Protein AF-0000000081189706 (afdb_homodimer)

InterPro domains:
  IPR049065 Nakanori-like [PF21230] (7-204)
  IPR053085 Jasmonate-induced protein [PTHR36482] (18-207)

Secondary structure (DSSP, 8-state):
-----EES----HHHHTTSHHHHHHHHHHHHHHHHHTTTGGGHHHHHHHHHHHHHHHH-SSSEEEEEEEEESSS-EEEEEEEEEESEEES---SEE-TT-EEEEEEEPPTTSS--EEEEEEEEEE-TTS-EEEEEEEEEE-S-TTT---EEEEEEEETTGGGG--HHHHHHHHHTS-SEEEEEETTEEEEEEE-SSSSPEEEEEEEE-SS--/-----EES----HHHHTTSHHHHHHHHHHHHHHHHHTTTGGGHHHHHHHHHHHHHHHH-SSSEEEEEEEEESSS-EEEEEEEEEESEEES---SEE-TT-EEEEEEEPPTTSS--EEEEEEEEEE-TTS-EEEEEEEEEE-S-TTT---EEEEEEEETTGGGG--HHHHHHHHHTS-SEEEEEETTEEEEEEE-SSSSPEEEEEEEE-SS--

Structure (mmCIF, N/CA/C/O backbone):
data_AF-0000000081189706-model_v1
#
loop_
_entity.id
_entity.type
_entity.pdbx_description
1 polymer '23 kDa jasmonate-induced protein-like'
#
loop_
_atom_site.group_PDB
_atom_site.id
_atom_site.type_symbol
_atom_site.label_atom_id
_atom_site.label_alt_id
_atom_site.label_comp_id
_atom_site.label_asym_id
_atom_site.label_entity_id
_atom_site.label_seq_id
_atom_site.pdbx_PDB_ins_code
_atom_site.Cartn_x
_atom_site.Cartn_y
_atom_site.Cartn_z
_atom_site.occupancy
_atom_site.B_iso_or_equiv
_atom_site.auth_seq_id
_atom_site.auth_comp_id
_atom_site.auth_asym_id
_atom_site.auth_atom_id
_atom_site.pdbx_PDB_model_num
ATOM 1 N N . MET A 1 1 ? 0.737 36.344 -8.539 1 33.84 1 MET A N 1
ATOM 2 C CA . MET A 1 1 ? 1.285 35 -8.586 1 33.84 1 MET A CA 1
ATOM 3 C C . MET A 1 1 ? 0.669 34.125 -7.496 1 33.84 1 MET A C 1
ATOM 5 O O . MET A 1 1 ? 0.444 34.562 -6.375 1 33.84 1 MET A O 1
ATOM 9 N N . ALA A 1 2 ? -0.187 33.312 -7.672 1 44.25 2 ALA A N 1
ATOM 10 C CA . ALA A 1 2 ? -0.982 32.562 -6.695 1 44.25 2 ALA A CA 1
ATOM 11 C C . ALA A 1 2 ? -0.116 32.094 -5.535 1 44.25 2 ALA A C 1
ATOM 13 O O . ALA A 1 2 ? 0.904 31.422 -5.75 1 44.25 2 ALA A O 1
ATOM 14 N N . ASP A 1 3 ? 0.206 33 -4.43 1 55.34 3 ASP A N 1
ATOM 15 C CA . ASP A 1 3 ? 1.152 32.938 -3.32 1 55.34 3 ASP A CA 1
ATOM 16 C C . ASP A 1 3 ? 1.233 31.516 -2.74 1 55.34 3 ASP A C 1
ATOM 18 O O . ASP A 1 3 ? 0.209 30.922 -2.412 1 55.34 3 ASP A O 1
ATOM 22 N N . GLN A 1 4 ? 2.244 30.797 -3.16 1 87 4 GLN A N 1
ATOM 23 C CA . GLN A 1 4 ? 2.457 29.422 -2.754 1 87 4 GLN A CA 1
ATOM 24 C C . GLN A 1 4 ? 2.539 29.297 -1.235 1 87 4 GLN A C 1
ATOM 26 O O . GLN A 1 4 ? 3.436 29.875 -0.609 1 87 4 GLN A O 1
ATOM 31 N N . SER A 1 5 ? 1.535 29.016 -0.562 1 97.25 5 SER A N 1
ATOM 32 C CA . SER A 1 5 ? 1.445 28.953 0.894 1 97.25 5 SER A CA 1
ATOM 33 C C . SER A 1 5 ? 1.723 27.547 1.403 1 97.25 5 SER A C 1
ATOM 35 O O . SER A 1 5 ? 1.558 27.266 2.592 1 97.25 5 SER A O 1
ATOM 37 N N . VAL A 1 6 ? 2.172 26.703 0.343 1 98.56 6 VAL A N 1
ATOM 38 C CA . VAL A 1 6 ? 2.502 25.328 0.731 1 98.56 6 VAL A CA 1
ATOM 39 C C . VAL A 1 6 ? 3.918 25 0.273 1 98.56 6 VAL A C 1
ATOM 41 O O . VAL A 1 6 ? 4.375 25.484 -0.767 1 98.56 6 VAL A O 1
ATOM 44 N N . PHE A 1 7 ? 4.59 24.188 1.08 1 98.44 7 PHE A N 1
ATOM 45 C CA . PHE A 1 7 ? 6.008 23.938 0.855 1 98.44 7 PHE A CA 1
ATOM 46 C C . PHE A 1 7 ? 6.324 22.453 0.993 1 98.44 7 PHE A C 1
ATOM 48 O O . PHE A 1 7 ? 5.848 21.797 1.921 1 98.44 7 PHE A O 1
ATOM 55 N N . GLY A 1 8 ? 7.152 21.984 0.075 1 97.62 8 GLY A N 1
ATOM 56 C CA . GLY A 1 8 ? 7.523 20.578 0.011 1 97.62 8 GLY A CA 1
ATOM 57 C C . GLY A 1 8 ? 6.742 19.812 -1.037 1 97.62 8 GLY A C 1
ATOM 58 O O . GLY A 1 8 ? 5.617 20.172 -1.379 1 97.62 8 GLY A O 1
ATOM 59 N N . GLU A 1 9 ? 7.395 18.766 -1.562 1 96.94 9 GLU A N 1
ATOM 60 C CA . GLU A 1 9 ? 6.684 17.875 -2.479 1 96.94 9 GLU A CA 1
ATOM 61 C C . GLU A 1 9 ? 5.766 16.922 -1.72 1 96.94 9 GLU A C 1
ATOM 63 O O . GLU A 1 9 ? 6.133 16.406 -0.665 1 96.94 9 GLU A O 1
ATOM 68 N N . PRO A 1 10 ? 4.57 16.734 -2.289 1 98 10 PRO A N 1
ATOM 69 C CA . PRO A 1 10 ? 3.67 15.781 -1.642 1 98 10 PRO A CA 1
ATOM 70 C C . PRO A 1 10 ? 4.27 14.383 -1.531 1 98 10 PRO A C 1
ATOM 72 O O . PRO A 1 10 ? 4.961 13.93 -2.447 1 98 10 PRO A O 1
ATOM 75 N N . ILE A 1 11 ? 4.078 13.758 -0.417 1 97.94 11 ILE A N 1
ATOM 76 C CA . ILE A 1 11 ? 4.445 12.359 -0.246 1 97.94 11 ILE A CA 1
ATOM 77 C C . ILE A 1 11 ? 3.244 11.469 -0.567 1 97.94 11 ILE A C 1
ATOM 79 O O . ILE A 1 11 ? 2.373 11.258 0.281 1 97.94 11 ILE A O 1
ATOM 83 N N . THR A 1 12 ? 3.275 11 -1.772 1 97 12 THR A N 1
ATOM 84 C CA . THR A 1 12 ? 2.18 10.211 -2.334 1 97 12 THR A CA 1
ATOM 85 C C . THR A 1 12 ? 2.506 8.727 -2.299 1 97 12 THR A C 1
ATOM 87 O O . THR A 1 12 ? 3.596 8.336 -1.876 1 97 12 THR A O 1
ATOM 90 N N . GLN A 1 13 ? 1.548 7.934 -2.781 1 93.81 13 GLN A N 1
ATOM 91 C CA . GLN A 1 13 ? 1.774 6.496 -2.891 1 93.81 13 GLN A CA 1
ATOM 92 C C . GLN A 1 13 ? 2.912 6.188 -3.861 1 93.81 13 GLN A C 1
ATOM 94 O O . GLN A 1 13 ? 3.697 5.266 -3.633 1 93.81 13 GLN A O 1
ATOM 99 N N . GLU A 1 14 ? 2.967 6.887 -4.918 1 95.19 14 GLU A N 1
ATOM 100 C CA . GLU A 1 14 ? 4.031 6.695 -5.898 1 95.19 14 GLU A CA 1
ATOM 101 C C . GLU A 1 14 ? 5.406 6.875 -5.258 1 95.19 14 GLU A C 1
ATOM 103 O O . GLU A 1 14 ? 6.348 6.152 -5.586 1 95.19 14 GLU A O 1
ATOM 108 N N . VAL A 1 15 ? 5.488 7.848 -4.344 1 96.19 15 VAL A N 1
ATOM 109 C CA . VAL A 1 15 ? 6.742 8.086 -3.633 1 96.19 15 VAL A CA 1
ATOM 110 C C . VAL A 1 15 ? 7.066 6.887 -2.746 1 96.19 15 VAL A C 1
ATOM 112 O O . VAL A 1 15 ? 8.203 6.406 -2.734 1 96.19 15 VAL A O 1
ATOM 115 N N . LEU A 1 16 ? 6.066 6.359 -2.057 1 96.38 16 LEU A N 1
ATOM 116 C CA . LEU A 1 16 ? 6.285 5.219 -1.171 1 96.38 16 LEU A CA 1
ATOM 117 C C . LEU A 1 16 ? 6.738 3.998 -1.962 1 96.38 16 LEU A C 1
ATOM 119 O O . LEU A 1 16 ? 7.527 3.189 -1.467 1 96.38 16 LEU A O 1
ATOM 123 N N . MET A 1 17 ? 6.281 3.885 -3.195 1 94.5 17 MET A N 1
ATOM 124 C CA . MET A 1 17 ? 6.605 2.717 -4.008 1 94.5 17 MET A CA 1
ATOM 125 C C . MET A 1 17 ? 8.07 2.738 -4.434 1 94.5 17 MET A C 1
ATOM 127 O O . MET A 1 17 ? 8.594 1.736 -4.922 1 94.5 17 MET A O 1
ATOM 131 N N . THR A 1 18 ? 8.727 3.893 -4.328 1 95.88 18 THR A N 1
ATOM 132 C CA . THR A 1 18 ? 10.148 3.967 -4.648 1 95.88 18 THR A CA 1
ATOM 133 C C . THR A 1 18 ? 10.992 3.459 -3.484 1 95.88 18 THR A C 1
ATOM 135 O O . THR A 1 18 ? 12.195 3.227 -3.637 1 95.88 18 THR A O 1
ATOM 138 N N . ILE A 1 19 ? 10.367 3.297 -2.355 1 96.31 19 ILE A N 1
ATOM 139 C CA . ILE A 1 19 ? 11.031 2.748 -1.178 1 96.31 19 ILE A CA 1
ATOM 140 C C . ILE A 1 19 ? 10.797 1.241 -1.108 1 96.31 19 ILE A C 1
ATOM 142 O O . ILE A 1 19 ? 9.664 0.79 -0.902 1 96.31 19 ILE A O 1
ATOM 146 N N . PRO A 1 20 ? 11.844 0.367 -1.219 1 95.5 20 PRO A N 1
ATOM 147 C CA . PRO A 1 20 ? 11.688 -1.083 -1.359 1 95.5 20 PRO A CA 1
ATOM 148 C C . PRO A 1 20 ? 10.852 -1.701 -0.24 1 95.5 20 PRO A C 1
ATOM 150 O O . PRO A 1 20 ? 10.031 -2.584 -0.493 1 95.5 20 PRO A O 1
ATOM 153 N N . GLU A 1 21 ? 11.086 -1.179 0.964 1 95 21 GLU A N 1
ATOM 154 C CA . GLU A 1 21 ? 10.352 -1.712 2.109 1 95 21 GLU A CA 1
ATOM 155 C C . GLU A 1 21 ? 8.844 -1.61 1.896 1 95 21 GLU A C 1
ATOM 157 O O . GLU A 1 21 ? 8.109 -2.568 2.148 1 95 21 GLU A O 1
ATOM 162 N N . TYR A 1 22 ? 8.383 -0.495 1.438 1 96.06 22 TYR A N 1
ATOM 163 C CA . TYR A 1 22 ? 6.945 -0.278 1.282 1 96.06 22 TYR A CA 1
ATOM 164 C C . TYR A 1 22 ? 6.43 -0.939 0.01 1 96.06 22 TYR A C 1
ATOM 166 O O . TYR A 1 22 ? 5.305 -1.45 -0.02 1 96.06 22 TYR A O 1
ATOM 174 N N . ALA A 1 23 ? 7.242 -0.967 -1.059 1 95.12 23 ALA A N 1
ATOM 175 C CA . ALA A 1 23 ? 6.871 -1.68 -2.277 1 95.12 23 ALA A CA 1
ATOM 176 C C . ALA A 1 23 ? 6.66 -3.166 -2.002 1 95.12 23 ALA A C 1
ATOM 178 O O . ALA A 1 23 ? 5.691 -3.762 -2.48 1 95.12 23 ALA A O 1
ATOM 179 N N . ASN A 1 24 ? 7.586 -3.768 -1.26 1 94.94 24 ASN A N 1
ATOM 180 C CA . ASN A 1 24 ? 7.492 -5.184 -0.921 1 94.94 24 ASN A CA 1
ATOM 181 C C . ASN A 1 24 ? 6.289 -5.469 -0.029 1 94.94 24 ASN A C 1
ATOM 183 O O . ASN A 1 24 ? 5.633 -6.504 -0.177 1 94.94 24 ASN A O 1
ATOM 187 N N . LYS A 1 25 ? 6.02 -4.531 0.848 1 94.06 25 LYS A N 1
ATOM 188 C CA . LYS A 1 25 ? 4.863 -4.688 1.725 1 94.06 25 LYS A CA 1
ATOM 189 C C . LYS A 1 25 ? 3.568 -4.734 0.92 1 94.06 25 LYS A C 1
ATOM 191 O O . LYS A 1 25 ? 2.703 -5.574 1.175 1 94.06 25 LYS A O 1
ATOM 196 N N . VAL A 1 26 ? 3.438 -3.826 0.01 1 94.94 26 VAL A N 1
ATOM 197 C CA . VAL A 1 26 ? 2.23 -3.754 -0.808 1 94.94 26 VAL A CA 1
ATOM 198 C C . VAL A 1 26 ? 2.111 -5.008 -1.668 1 94.94 26 VAL A C 1
ATOM 200 O O . VAL A 1 26 ? 1.014 -5.539 -1.854 1 94.94 26 VAL A O 1
ATOM 203 N N . ARG A 1 27 ? 3.146 -5.5 -2.182 1 95.75 27 ARG A N 1
ATOM 204 C CA . ARG A 1 27 ? 3.143 -6.734 -2.959 1 95.75 27 ARG A CA 1
ATOM 205 C C . ARG A 1 27 ? 2.68 -7.918 -2.113 1 95.75 27 ARG A C 1
ATOM 207 O O . ARG A 1 27 ? 1.902 -8.75 -2.576 1 95.75 27 ARG A O 1
ATOM 214 N N . MET A 1 28 ? 3.207 -7.969 -0.889 1 96.94 28 MET A N 1
ATOM 215 C CA . MET A 1 28 ? 2.777 -9.016 0.035 1 96.94 28 MET A CA 1
ATOM 216 C C . MET A 1 28 ? 1.273 -8.945 0.278 1 96.94 28 MET A C 1
ATOM 218 O O . MET A 1 28 ? 0.592 -9.969 0.287 1 96.94 28 MET A O 1
ATOM 222 N N . ASP A 1 29 ? 0.77 -7.742 0.404 1 96.81 29 ASP A N 1
ATOM 223 C CA . ASP A 1 29 ? -0.667 -7.582 0.604 1 96.81 29 ASP A CA 1
ATOM 224 C C . ASP A 1 29 ? -1.45 -8.094 -0.603 1 96.81 29 ASP A C 1
ATOM 226 O O . ASP A 1 29 ? -2.484 -8.75 -0.446 1 96.81 29 ASP A O 1
ATOM 230 N N . ARG A 1 30 ? -0.93 -7.777 -1.79 1 97.62 30 ARG A N 1
ATOM 231 C CA . ARG A 1 30 ? -1.586 -8.289 -2.988 1 97.62 30 ARG A CA 1
ATOM 232 C C . ARG A 1 30 ? -1.553 -9.812 -3.023 1 97.62 30 ARG A C 1
ATOM 234 O O . ARG A 1 30 ? -2.527 -10.453 -3.43 1 97.62 30 ARG A O 1
ATOM 241 N N . SER A 1 31 ? -0.425 -10.398 -2.635 1 98.31 31 SER A N 1
ATOM 242 C CA . SER A 1 31 ? -0.32 -11.852 -2.564 1 98.31 31 SER A CA 1
ATOM 243 C C . SER A 1 31 ? -1.358 -12.438 -1.61 1 98.31 31 SER A C 1
ATOM 245 O O . SER A 1 31 ? -2.061 -13.391 -1.956 1 98.31 31 SER A O 1
ATOM 247 N N . VAL A 1 32 ? -1.499 -11.812 -0.459 1 97.69 32 VAL A N 1
ATOM 248 C CA . VAL A 1 32 ? -2.424 -12.305 0.56 1 97.69 32 VAL A CA 1
ATOM 249 C C . VAL A 1 32 ? -3.852 -12.258 0.025 1 97.69 32 VAL A C 1
ATOM 251 O O . VAL A 1 32 ? -4.566 -13.258 0.064 1 97.69 32 VAL A O 1
ATOM 254 N N . VAL A 1 33 ? -4.242 -11.195 -0.559 1 97.88 33 VAL A N 1
ATOM 255 C CA . VAL A 1 33 ? -5.605 -11.031 -1.056 1 97.88 33 VAL A CA 1
ATOM 256 C C . VAL A 1 33 ? -5.855 -12.008 -2.205 1 97.88 33 VAL A C 1
ATOM 258 O O . VAL A 1 33 ? -6.918 -12.633 -2.275 1 97.88 33 VAL A O 1
ATOM 261 N N . SER A 1 34 ? -4.852 -12.109 -3.053 1 98.12 34 SER A N 1
ATOM 262 C CA . SER A 1 34 ? -5.012 -13.016 -4.188 1 98.12 34 SER A CA 1
ATOM 263 C C . SER A 1 34 ? -5.203 -14.453 -3.727 1 98.12 34 SER A C 1
ATOM 265 O O . SER A 1 34 ? -5.988 -15.203 -4.316 1 98.12 34 SER A O 1
ATOM 267 N N . THR A 1 35 ? -4.504 -14.867 -2.711 1 97.69 35 THR A N 1
ATOM 268 C CA . THR A 1 35 ? -4.633 -16.234 -2.223 1 97.69 35 THR A CA 1
ATOM 269 C C . THR A 1 35 ? -5.996 -16.453 -1.573 1 97.69 35 THR A C 1
ATOM 271 O O . THR A 1 35 ? -6.574 -17.531 -1.681 1 97.69 35 THR A O 1
ATOM 274 N N . GLN A 1 36 ? -6.527 -15.414 -1.021 1 97 36 GLN A N 1
ATOM 275 C CA . GLN A 1 36 ? -7.852 -15.484 -0.416 1 97 36 GLN A CA 1
ATOM 276 C C . GLN A 1 36 ? -8.938 -15.539 -1.482 1 97 36 GLN A C 1
ATOM 278 O O . GLN A 1 36 ? -10.016 -16.094 -1.248 1 97 36 GLN A O 1
ATOM 283 N N . TRP A 1 37 ? -8.609 -15.031 -2.615 1 97.94 37 TRP A N 1
ATOM 284 C CA . TRP A 1 37 ? -9.617 -14.898 -3.662 1 97.94 37 TRP A CA 1
ATOM 285 C C . TRP A 1 37 ? -9.352 -15.867 -4.809 1 97.94 37 TRP A C 1
ATOM 287 O O . TRP A 1 37 ? -9.688 -15.586 -5.961 1 97.94 37 TRP A O 1
ATOM 297 N N . ILE A 1 38 ? -8.742 -16.969 -4.453 1 98.19 38 ILE A N 1
ATOM 298 C CA . ILE A 1 38 ? -8.234 -17.891 -5.457 1 98.19 38 ILE A CA 1
ATOM 299 C C . ILE A 1 38 ? -9.391 -18.406 -6.32 1 98.19 38 ILE A C 1
ATOM 301 O O . ILE A 1 38 ? -9.203 -18.703 -7.504 1 98.19 38 ILE A O 1
ATOM 305 N N . ASP A 1 39 ? -10.609 -18.5 -5.863 1 96.81 39 ASP A N 1
ATOM 306 C CA . ASP A 1 39 ? -11.742 -19.031 -6.613 1 96.81 39 ASP A CA 1
ATOM 307 C C . ASP A 1 39 ? -12.812 -17.953 -6.828 1 96.81 39 ASP A C 1
ATOM 309 O O . ASP A 1 39 ? -13.945 -18.266 -7.207 1 96.81 39 ASP A O 1
ATOM 313 N N . LYS A 1 40 ? -12.414 -16.75 -6.539 1 95.88 40 LYS A N 1
ATOM 314 C CA . LYS A 1 40 ? -13.375 -15.672 -6.695 1 95.88 40 LYS A CA 1
ATOM 315 C C . LYS A 1 40 ? -13.914 -15.617 -8.125 1 95.88 40 LYS A C 1
ATOM 317 O O . LYS A 1 40 ? -13.164 -15.812 -9.086 1 95.88 40 LYS A O 1
ATOM 322 N N . ASP A 1 41 ? -15.258 -15.414 -8.312 1 96.06 41 ASP A N 1
ATOM 323 C CA . ASP A 1 41 ? -15.977 -15.227 -9.578 1 96.06 41 ASP A CA 1
ATOM 324 C C . ASP A 1 41 ? -15.891 -16.484 -10.445 1 96.06 41 ASP A C 1
ATOM 326 O O . ASP A 1 41 ? -16.047 -16.406 -11.664 1 96.06 41 ASP A O 1
ATOM 330 N N . GLY A 1 42 ? -15.484 -17.641 -9.906 1 97.75 42 GLY A N 1
ATOM 331 C CA . GLY A 1 42 ? -15.516 -18.922 -10.602 1 97.75 42 GLY A CA 1
ATOM 332 C C . GLY A 1 42 ? -14.32 -19.125 -11.516 1 97.75 42 GLY A C 1
ATOM 333 O O . GLY A 1 42 ? -14.375 -19.922 -12.453 1 97.75 42 GLY A O 1
ATOM 334 N N . LYS A 1 43 ? -13.281 -18.406 -11.258 1 98.12 43 LYS A N 1
ATOM 335 C CA . LYS A 1 43 ? -12.141 -18.453 -12.164 1 98.12 43 LYS A CA 1
ATOM 336 C C . LYS A 1 43 ? -11.445 -1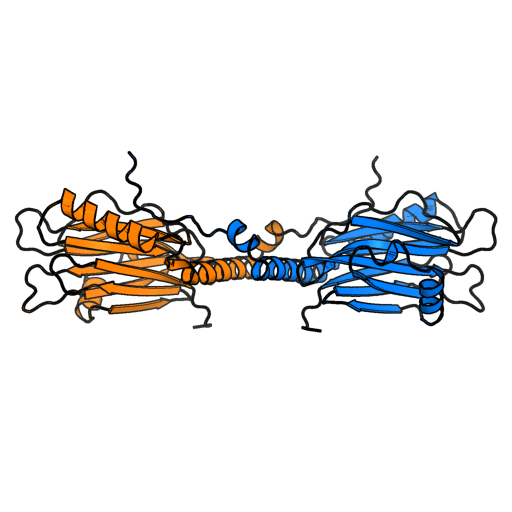9.797 -12.117 1 98.12 43 LYS A C 1
ATOM 338 O O . LYS A 1 43 ? -10.859 -20.234 -13.117 1 98.12 43 LYS A O 1
ATOM 343 N N . GLU A 1 44 ? -11.461 -20.438 -10.961 1 98.12 44 GLU A N 1
ATOM 344 C CA . GLU A 1 44 ? -10.883 -21.781 -10.875 1 98.12 44 GLU A CA 1
ATOM 345 C C . GLU A 1 44 ? -11.633 -22.766 -11.766 1 98.12 44 GLU A C 1
ATOM 347 O O . GLU A 1 44 ? -11.023 -23.578 -12.461 1 98.12 44 GLU A O 1
ATOM 352 N N . ASP A 1 45 ? -12.93 -22.703 -11.773 1 98.25 45 ASP A N 1
ATOM 353 C CA . ASP A 1 45 ? -13.75 -23.547 -12.641 1 98.25 45 ASP A CA 1
ATOM 354 C C . ASP A 1 45 ? -13.5 -23.219 -14.117 1 98.25 45 ASP A C 1
ATOM 356 O O . ASP A 1 45 ? -13.438 -24.125 -14.953 1 98.25 45 ASP A O 1
ATOM 360 N N . ASP A 1 46 ? -13.406 -21.953 -14.398 1 98.12 46 ASP A N 1
ATOM 361 C CA . ASP A 1 46 ? -13.203 -21.516 -15.773 1 98.12 46 ASP A CA 1
ATOM 362 C C . ASP A 1 46 ? -11.922 -22.109 -16.359 1 98.12 46 ASP A C 1
ATOM 364 O O . ASP A 1 46 ? -11.914 -22.609 -17.484 1 98.12 46 ASP A O 1
ATOM 368 N N . VAL A 1 47 ? -10.852 -22.031 -15.555 1 98.56 47 VAL A N 1
ATOM 369 C CA . VAL A 1 47 ? -9.594 -22.562 -16.062 1 98.56 47 VAL A CA 1
ATOM 370 C C . VAL A 1 47 ? -9.688 -24.078 -16.203 1 98.56 47 VAL A C 1
ATOM 372 O O . VAL A 1 47 ? -9.117 -24.672 -17.125 1 98.56 47 VAL A O 1
ATOM 375 N N . THR A 1 48 ? -10.344 -24.734 -15.297 1 98.5 48 THR A N 1
ATOM 376 C CA . THR A 1 48 ? -10.523 -26.188 -15.359 1 98.5 48 THR A CA 1
ATOM 377 C C . THR A 1 48 ? -11.273 -26.594 -16.625 1 98.5 48 THR A C 1
ATOM 379 O O . THR A 1 48 ? -10.867 -27.516 -17.328 1 98.5 48 THR A O 1
ATOM 382 N N . 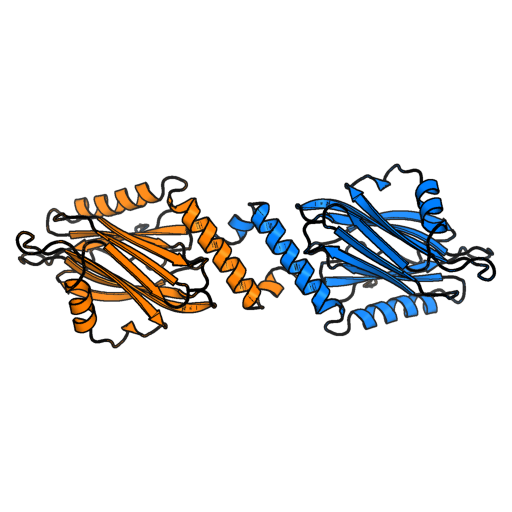GLU A 1 49 ? -12.305 -25.859 -16.859 1 98.12 49 GLU A N 1
ATOM 383 C CA . GLU A 1 49 ? -13.078 -26.141 -18.078 1 98.12 49 GLU A CA 1
ATOM 384 C C . GLU A 1 49 ? -12.234 -25.891 -19.328 1 98.12 49 GLU A C 1
ATOM 386 O O . GLU A 1 49 ? -12.359 -26.625 -20.312 1 98.12 49 GLU A O 1
ATOM 391 N N . TYR A 1 50 ? -11.484 -24.875 -19.234 1 98.31 50 TYR A N 1
ATOM 392 C CA . TYR A 1 50 ? -10.633 -24.547 -20.375 1 98.31 50 TYR A CA 1
ATOM 393 C C . TYR A 1 50 ? -9.664 -25.672 -20.688 1 98.31 50 TYR A C 1
ATOM 395 O O . TYR A 1 50 ? -9.562 -26.125 -21.828 1 98.31 50 TYR A O 1
ATOM 403 N N . VAL A 1 51 ? -8.922 -26.203 -19.688 1 98.44 51 VAL A N 1
ATOM 404 C CA . VAL A 1 51 ? -7.926 -27.234 -19.938 1 98.44 51 VAL A CA 1
ATOM 405 C C . VAL A 1 51 ? -8.625 -28.531 -20.359 1 98.44 51 VAL A C 1
ATOM 407 O O . VAL A 1 51 ? -8.094 -29.281 -21.188 1 98.44 51 VAL A O 1
ATOM 410 N N . ARG A 1 52 ? -9.812 -28.812 -19.906 1 98.06 52 ARG A N 1
ATOM 411 C CA . ARG A 1 52 ? -10.594 -29.969 -20.359 1 98.06 52 ARG A CA 1
ATOM 412 C C . ARG A 1 52 ? -11.008 -29.812 -21.812 1 98.06 52 ARG A C 1
ATOM 414 O O . ARG A 1 52 ? -11.023 -30.781 -22.562 1 98.06 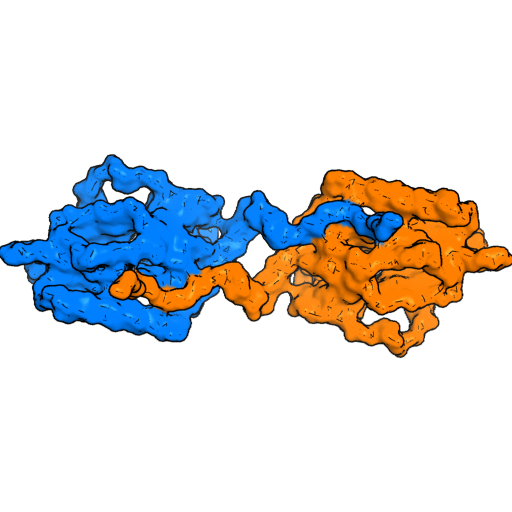52 ARG A O 1
ATOM 421 N N . SER A 1 53 ? -11.352 -28.609 -22.125 1 97.62 53 SER A N 1
ATOM 422 C CA . SER A 1 53 ? -11.719 -28.344 -23.516 1 97.62 53 SER A CA 1
ATOM 423 C C . SER A 1 53 ? -10.523 -28.547 -24.453 1 97.62 53 SER A C 1
ATOM 425 O O . SER A 1 53 ? -10.688 -28.984 -25.594 1 97.62 53 SER A O 1
ATOM 427 N N . LEU A 1 54 ? -9.336 -28.109 -23.984 1 97.69 54 LEU A N 1
ATOM 428 C CA . LEU A 1 54 ? -8.133 -28.359 -24.766 1 97.69 54 LEU A CA 1
ATOM 429 C C . LEU A 1 54 ? -7.938 -29.859 -25 1 97.69 54 LEU A C 1
ATOM 431 O O . LEU A 1 54 ? -7.574 -30.281 -26.109 1 97.69 54 LEU A O 1
ATOM 435 N N . LYS A 1 55 ? -8.148 -30.609 -23.938 1 97.62 55 LYS A N 1
ATOM 436 C CA . LYS A 1 55 ? -8.023 -32.062 -24.031 1 97.62 55 LYS A CA 1
ATOM 437 C C . LYS A 1 55 ? -9 -32.625 -25.062 1 97.62 55 LYS A C 1
ATOM 439 O O . LYS A 1 55 ? -8.633 -33.469 -25.875 1 97.62 55 LYS A O 1
ATOM 444 N N . GLU A 1 56 ? -10.211 -32.188 -25.031 1 97.19 56 GLU A N 1
ATOM 445 C CA . GLU A 1 56 ? -11.227 -32.625 -25.984 1 97.19 56 GLU A CA 1
ATOM 446 C C . GLU A 1 56 ? -10.82 -32.281 -27.422 1 97.19 56 GLU A C 1
ATOM 448 O O . GLU A 1 56 ? -11.039 -33.094 -28.328 1 97.19 56 GLU A O 1
ATOM 453 N N . GLU A 1 57 ? -10.305 -31.156 -27.547 1 96.88 57 GLU A N 1
ATOM 454 C CA . GLU A 1 57 ? -9.883 -30.703 -28.875 1 96.88 57 GLU A CA 1
ATOM 455 C C . GLU A 1 57 ? -8.711 -31.531 -29.391 1 96.88 57 GLU A C 1
ATOM 457 O O . GLU A 1 57 ? -8.68 -31.891 -30.562 1 96.88 57 GLU A O 1
ATOM 462 N N . TRP A 1 58 ? -7.785 -31.766 -28.484 1 96.25 58 TRP A N 1
ATOM 463 C CA . TRP A 1 58 ? -6.566 -32.469 -28.875 1 96.25 58 TRP A CA 1
ATOM 464 C C . TRP A 1 58 ? -6.855 -33.938 -29.156 1 96.25 58 TRP A C 1
ATOM 466 O O . TRP A 1 58 ? -6.434 -34.5 -30.188 1 96.25 58 TRP A O 1
ATOM 476 N N . GLY A 1 59 ? -7.457 -34.656 -28.078 1 94.31 59 GLY A N 1
ATOM 477 C CA . GLY A 1 59 ? -7.777 -36.062 -28.297 1 94.31 59 GLY A CA 1
ATOM 478 C C . GLY A 1 59 ? -7.629 -36.906 -27.047 1 94.31 59 GLY A C 1
ATOM 479 O O . GLY A 1 59 ? -7.715 -36.375 -25.922 1 94.31 59 GLY A O 1
ATOM 480 N N . THR A 1 60 ? -7.461 -38.219 -27.125 1 90.56 60 THR A N 1
ATOM 481 C CA . THR A 1 60 ? -7.668 -39.125 -26 1 90.56 60 THR A CA 1
ATOM 482 C C . THR A 1 60 ? -6.332 -39.625 -25.469 1 90.56 60 THR A C 1
ATOM 484 O O . THR A 1 60 ? -6.289 -40.312 -24.438 1 90.56 60 THR A O 1
ATOM 487 N N . GLY A 1 61 ? -5.191 -39.281 -25.922 1 93.44 61 GLY A N 1
ATOM 488 C CA . GLY A 1 61 ? -3.91 -39.812 -25.453 1 93.44 61 GLY A CA 1
ATOM 489 C C . GLY A 1 61 ? -3.486 -39.219 -24.125 1 93.44 61 GLY A C 1
ATOM 490 O O . GLY A 1 61 ? -4.133 -38.312 -23.594 1 93.44 61 GLY A O 1
ATOM 491 N N . VAL A 1 62 ? -2.473 -39.875 -23.516 1 96.75 62 VAL A N 1
ATOM 492 C CA . VAL A 1 62 ? -1.908 -39.406 -22.25 1 96.75 62 VAL A CA 1
ATOM 493 C C . VAL A 1 62 ? -1.606 -37.906 -22.344 1 96.75 62 VAL A C 1
ATOM 495 O O . VAL A 1 62 ? -1.01 -37.438 -23.312 1 96.75 62 VAL A O 1
ATOM 498 N N . SER A 1 63 ? -2.141 -37.156 -21.406 1 98.12 63 SER A N 1
ATOM 499 C CA . SER A 1 63 ? -1.949 -35.719 -21.359 1 98.12 63 SER A CA 1
ATOM 500 C C . SER A 1 63 ? -2.031 -35.188 -19.938 1 98.12 63 SER A C 1
ATOM 502 O O . SER A 1 63 ? -2.553 -35.875 -19.047 1 98.12 63 SER A O 1
ATOM 504 N N . THR A 1 64 ? -1.438 -34.125 -19.703 1 98.75 64 THR A N 1
ATOM 505 C CA . THR A 1 64 ? -1.504 -33.469 -18.422 1 98.75 64 THR A CA 1
ATOM 506 C C . THR A 1 64 ? -2.219 -32.125 -18.531 1 98.75 64 THR A C 1
ATOM 508 O O . THR A 1 64 ? -1.785 -31.234 -19.297 1 98.75 64 THR A O 1
ATOM 511 N N . LEU A 1 65 ? -3.352 -31.969 -17.812 1 98.81 65 LEU A N 1
ATOM 512 C CA . LEU A 1 65 ? -4.133 -30.734 -17.766 1 98.81 65 LEU A CA 1
ATOM 513 C C . LEU A 1 65 ? -3.605 -29.797 -16.688 1 98.81 65 LEU A C 1
ATOM 515 O O . LEU A 1 65 ? -3.846 -30.016 -15.5 1 98.81 65 LEU A O 1
ATOM 519 N N . CYS A 1 66 ? -2.949 -28.75 -17.141 1 98.94 66 CYS A N 1
ATOM 520 C CA . CYS A 1 66 ? -2.209 -27.953 -16.172 1 98.94 66 CYS A CA 1
ATOM 521 C C . CYS A 1 66 ? -2.943 -26.641 -15.875 1 98.94 66 CYS A C 1
ATOM 523 O O . CYS A 1 66 ? -3.439 -25.984 -16.781 1 98.94 66 CYS A O 1
ATOM 525 N N . ARG A 1 67 ? -3.025 -26.312 -14.633 1 98.81 67 ARG A N 1
ATOM 526 C CA . ARG A 1 67 ? -3.504 -25 -14.195 1 98.81 67 ARG A CA 1
ATOM 527 C C . ARG A 1 67 ? -2.576 -24.406 -13.148 1 98.81 67 ARG A C 1
ATOM 529 O O . ARG A 1 67 ? -2.141 -25.109 -12.227 1 98.81 67 ARG A O 1
ATOM 536 N N . VAL A 1 68 ? -2.225 -23.141 -13.336 1 98.94 68 VAL A N 1
ATOM 537 C CA . VAL A 1 68 ? -1.277 -22.406 -12.492 1 98.94 68 VAL A CA 1
ATOM 538 C C . VAL A 1 68 ? -1.931 -21.141 -11.953 1 98.94 68 VAL A C 1
ATOM 540 O O . VAL A 1 68 ? -2.418 -20.312 -12.727 1 98.94 68 VAL A O 1
ATOM 543 N N . TYR A 1 69 ? -1.953 -21 -10.656 1 98.94 69 TYR A N 1
ATOM 544 C CA . TYR A 1 69 ? -2.477 -19.781 -10.039 1 98.94 69 TYR A CA 1
ATOM 545 C C . TYR A 1 69 ? -1.344 -18.859 -9.617 1 98.94 69 TYR A C 1
ATOM 547 O O . TYR A 1 69 ? -0.413 -19.281 -8.93 1 98.94 69 TYR A O 1
ATOM 555 N N . ASN A 1 70 ? -1.49 -17.609 -10.031 1 98.94 70 ASN A N 1
ATOM 556 C CA . ASN A 1 70 ? -0.53 -16.594 -9.633 1 98.94 70 ASN A CA 1
ATOM 557 C C . ASN A 1 70 ? -1.044 -15.781 -8.445 1 98.94 70 ASN A C 1
ATOM 559 O O . ASN A 1 70 ? -1.836 -14.852 -8.625 1 98.94 70 ASN A O 1
ATOM 563 N N . GLY A 1 71 ? -0.588 -16.141 -7.289 1 98.81 71 GLY A N 1
ATOM 564 C CA . GLY A 1 71 ? -0.835 -15.352 -6.09 1 98.81 71 GLY A CA 1
ATOM 565 C C . GLY A 1 71 ? 0.418 -14.703 -5.531 1 98.81 71 GLY A C 1
ATOM 566 O O . GLY A 1 71 ? 0.585 -14.609 -4.316 1 98.81 71 GLY A O 1
ATOM 567 N N . THR A 1 72 ? 1.343 -14.297 -6.445 1 98.62 72 THR A N 1
ATOM 568 C CA . THR A 1 72 ? 2.66 -13.867 -5.992 1 98.62 72 THR A CA 1
ATOM 569 C C . THR A 1 72 ? 2.664 -12.367 -5.688 1 98.62 72 THR A C 1
ATOM 571 O O . THR A 1 72 ? 3.645 -11.844 -5.16 1 98.62 72 THR A O 1
ATOM 574 N N . GLY A 1 73 ? 1.587 -11.719 -6.027 1 98.19 73 GLY A N 1
ATOM 575 C CA . GLY A 1 73 ? 1.53 -10.281 -5.816 1 98.19 73 GLY A CA 1
ATOM 576 C C . GLY A 1 73 ? 2.082 -9.484 -6.98 1 98.19 73 GLY A C 1
ATOM 577 O O . GLY A 1 73 ? 2.008 -8.258 -6.988 1 98.19 73 GLY A O 1
ATOM 578 N N . GLU A 1 74 ? 2.639 -10.172 -7.953 1 97.12 74 GLU A N 1
ATOM 579 C CA . GLU A 1 74 ? 3.211 -9.586 -9.164 1 97.12 74 GLU A CA 1
ATOM 580 C C . GLU A 1 74 ? 2.934 -10.453 -10.383 1 97.12 74 GLU A C 1
ATOM 582 O O . GLU A 1 74 ? 2.486 -11.594 -10.25 1 97.12 74 GLU A O 1
ATOM 587 N N . ARG A 1 75 ? 3.146 -9.867 -11.547 1 97.62 75 ARG A N 1
ATOM 588 C CA . ARG A 1 75 ? 2.939 -10.609 -12.781 1 97.62 75 ARG A CA 1
ATOM 589 C C . ARG A 1 75 ? 3.977 -11.719 -12.938 1 97.62 75 ARG A C 1
ATOM 591 O O . ARG A 1 75 ? 5.137 -11.547 -12.562 1 97.62 75 ARG A O 1
ATOM 598 N N . LEU A 1 76 ? 3.568 -12.898 -13.43 1 98.81 76 LEU A N 1
ATOM 599 C CA . LEU A 1 76 ? 4.453 -13.977 -13.875 1 98.81 76 LEU A CA 1
ATOM 600 C C . LEU A 1 76 ? 4.574 -13.992 -15.391 1 98.81 76 LEU A C 1
ATOM 602 O O . LEU A 1 76 ? 3.57 -13.883 -16.094 1 98.81 76 LEU A O 1
ATOM 606 N N . THR A 1 77 ? 5.777 -14.094 -15.875 1 98.88 77 THR A N 1
ATOM 607 C CA . THR A 1 77 ? 6.012 -14.156 -17.312 1 98.88 77 THR A CA 1
ATOM 608 C C . THR A 1 77 ? 6.664 -15.484 -17.703 1 98.88 77 THR A C 1
ATOM 610 O O . THR A 1 77 ? 7.586 -15.945 -17.016 1 98.88 77 THR A O 1
ATOM 613 N N . PHE A 1 78 ? 6.141 -16.078 -18.797 1 98.88 78 PHE A N 1
ATOM 614 C CA . PHE A 1 78 ? 6.762 -17.297 -19.312 1 98.88 78 PHE A CA 1
ATOM 615 C C . PHE A 1 78 ? 8.234 -17.062 -19.625 1 98.88 78 PHE A C 1
ATOM 617 O O . PHE A 1 78 ? 8.578 -16.094 -20.297 1 98.88 78 PHE A O 1
ATOM 624 N N . HIS A 1 79 ? 9.07 -17.938 -19.078 1 98.88 79 HIS A N 1
ATOM 625 C CA . HIS A 1 79 ? 10.5 -17.781 -19.312 1 98.88 79 HIS A CA 1
ATOM 626 C C . HIS A 1 79 ? 11.039 -18.875 -20.234 1 98.88 79 HIS A C 1
ATOM 628 O O . HIS A 1 79 ? 11.586 -18.578 -21.297 1 98.88 79 HIS A O 1
ATOM 634 N N . LEU A 1 80 ? 10.875 -20.094 -19.859 1 98.69 80 LEU A N 1
ATOM 635 C CA . LEU A 1 80 ? 11.305 -21.219 -20.688 1 98.69 80 LEU A CA 1
ATOM 636 C C . LEU A 1 80 ? 10.539 -22.484 -20.312 1 98.69 80 LEU A C 1
ATOM 638 O O . LEU A 1 80 ? 9.789 -22.5 -19.328 1 98.69 80 LEU A O 1
ATOM 642 N N . SER A 1 81 ? 10.617 -23.516 -21.172 1 98.69 81 SER A N 1
ATOM 643 C CA . SER A 1 81 ? 10.094 -24.859 -20.875 1 98.69 81 SER A CA 1
ATOM 644 C C . SER A 1 81 ? 11.062 -25.938 -21.312 1 98.69 81 SER A C 1
ATOM 646 O O . SER A 1 81 ? 12.016 -25.672 -22.047 1 98.69 81 SER A O 1
ATOM 648 N N . HIS A 1 82 ? 10.906 -27.062 -20.75 1 98.69 82 HIS A N 1
ATOM 649 C CA . HIS A 1 82 ? 11.672 -28.266 -21.094 1 98.69 82 HIS A CA 1
ATOM 650 C C . HIS A 1 82 ? 10.773 -29.484 -21.188 1 98.69 82 HIS A C 1
ATOM 652 O O . HIS A 1 82 ? 10 -29.766 -20.266 1 98.69 82 HIS A O 1
ATOM 658 N N . ASP A 1 83 ? 10.93 -30.188 -22.297 1 98.19 83 ASP A N 1
ATOM 659 C CA . ASP A 1 83 ? 10.172 -31.422 -22.484 1 98.19 83 ASP A CA 1
ATOM 660 C C . ASP A 1 83 ? 11.086 -32.656 -22.406 1 98.19 83 ASP A C 1
ATOM 662 O O . ASP A 1 83 ? 11.945 -32.844 -23.266 1 98.19 83 ASP A O 1
ATOM 666 N N . TRP A 1 84 ? 10.898 -33.438 -21.359 1 97.5 84 TRP A N 1
ATOM 667 C CA . TRP A 1 84 ? 11.531 -34.75 -21.391 1 97.5 84 TRP A CA 1
ATOM 668 C C . TRP A 1 84 ? 10.766 -35.719 -22.312 1 97.5 84 TRP A C 1
ATOM 670 O O . TRP A 1 84 ? 11.359 -36.438 -23.094 1 97.5 84 TRP A O 1
ATOM 680 N N . LEU A 1 85 ? 9.445 -35.781 -22.094 1 97.06 85 LEU A N 1
ATOM 681 C CA . LEU A 1 85 ? 8.523 -36.531 -22.953 1 97.06 85 LEU A CA 1
ATOM 682 C C . LEU A 1 85 ? 7.301 -35.688 -23.297 1 97.06 85 LEU A C 1
ATOM 684 O O . LEU A 1 85 ? 6.719 -35.031 -22.438 1 97.06 85 LEU A O 1
ATOM 688 N N . GLY A 1 86 ? 6.938 -35.75 -24.625 1 97.75 86 GLY A N 1
ATOM 689 C CA . GLY A 1 86 ? 5.754 -35 -25.062 1 97.75 86 GLY A CA 1
ATOM 690 C C . GLY A 1 86 ? 6.055 -33.594 -25.469 1 97.75 86 GLY A C 1
ATOM 691 O O . GLY A 1 86 ? 7.199 -33.25 -25.797 1 97.75 86 GLY A O 1
ATOM 692 N N . HIS A 1 87 ? 4.938 -32.781 -25.625 1 97.88 87 HIS A N 1
ATOM 693 C CA . HIS A 1 87 ? 5.047 -31.406 -26.047 1 97.88 87 HIS A CA 1
ATOM 694 C C . HIS A 1 87 ? 3.803 -30.609 -25.672 1 97.88 87 HIS A C 1
ATOM 696 O O . HIS A 1 87 ? 2.758 -31.188 -25.375 1 97.88 87 HIS A O 1
ATOM 702 N N . ILE A 1 88 ? 3.977 -29.281 -25.688 1 98.06 88 ILE A N 1
ATOM 703 C CA . ILE A 1 88 ? 2.877 -28.391 -25.375 1 98.06 88 ILE A CA 1
ATOM 704 C C . ILE A 1 88 ? 1.86 -28.391 -26.516 1 98.06 88 ILE A C 1
ATOM 706 O O . ILE A 1 88 ? 2.236 -28.359 -27.688 1 98.06 88 ILE A O 1
ATOM 710 N N . TYR A 1 89 ? 0.638 -28.672 -26.188 1 97.31 89 TYR A N 1
ATOM 711 C CA . TYR A 1 89 ? -0.434 -28.406 -27.141 1 97.31 89 TYR A CA 1
ATOM 712 C C . TYR A 1 89 ? -0.814 -26.922 -27.125 1 97.31 89 TYR A C 1
ATOM 714 O O . TYR A 1 89 ? -1.184 -26.375 -26.078 1 97.31 89 TYR A O 1
ATOM 722 N N . LYS A 1 90 ? -0.652 -26.203 -28.281 1 95.81 90 LYS A N 1
ATOM 723 C CA . LYS A 1 90 ? -0.786 -24.75 -28.406 1 95.81 90 LYS A CA 1
ATOM 724 C C . LYS A 1 90 ? 0.34 -24.031 -27.688 1 95.81 90 LYS A C 1
ATOM 726 O O . LYS A 1 90 ? 1.51 -24.156 -28.047 1 95.81 90 LYS A O 1
ATOM 731 N N . THR A 1 91 ? -0.029 -23.203 -26.562 1 97 91 THR A N 1
ATOM 732 C CA . THR A 1 91 ? 1.046 -22.438 -25.953 1 97 91 THR A CA 1
ATOM 733 C C . THR A 1 91 ? 0.883 -22.375 -24.438 1 97 91 THR A C 1
ATOM 735 O O . THR A 1 91 ? -0.188 -22.688 -23.906 1 97 91 THR A O 1
ATOM 738 N N . TYR A 1 92 ? 1.981 -22.094 -23.812 1 98.31 92 TYR A N 1
ATOM 739 C CA . TYR A 1 92 ? 1.909 -21.672 -22.422 1 98.31 92 TYR A CA 1
ATOM 740 C C . TYR A 1 92 ? 1.362 -20.25 -22.312 1 98.31 92 TYR A C 1
ATOM 742 O O . TYR A 1 92 ? 1.636 -19.406 -23.172 1 98.31 92 TYR A O 1
ATOM 750 N N . PRO A 1 93 ? 0.579 -19.984 -21.25 1 98.25 93 PRO A N 1
ATOM 751 C CA . PRO A 1 93 ? 0.256 -18.578 -21.062 1 98.25 93 PRO A CA 1
ATOM 752 C C . PRO A 1 93 ? 1.499 -17.688 -20.953 1 98.25 93 PRO A C 1
ATOM 754 O O . PRO A 1 93 ? 2.346 -17.922 -20.094 1 98.25 93 PRO A O 1
ATOM 757 N N . PRO A 1 94 ? 1.623 -16.688 -21.781 1 98.19 94 PRO A N 1
ATOM 758 C CA . PRO A 1 94 ? 2.844 -15.883 -21.734 1 98.19 94 PRO A CA 1
ATOM 759 C C . PRO A 1 94 ? 2.941 -15.039 -20.469 1 98.19 94 PRO A C 1
ATOM 761 O O . PRO A 1 94 ? 4.043 -14.727 -20 1 98.19 94 PRO A O 1
ATOM 764 N N . VAL A 1 95 ? 1.801 -14.562 -20.047 1 98.5 95 VAL A N 1
ATOM 765 C CA . VAL A 1 95 ? 1.71 -13.75 -18.844 1 98.5 95 VAL A CA 1
ATOM 766 C C . VAL A 1 95 ? 0.529 -14.219 -17.984 1 98.5 95 VAL A C 1
ATOM 768 O O . VAL A 1 95 ? -0.556 -14.477 -18.516 1 98.5 95 VAL A O 1
ATOM 771 N N . ILE A 1 96 ? 0.751 -14.422 -16.703 1 98.75 96 ILE A N 1
ATOM 772 C CA . ILE A 1 96 ? -0.301 -14.648 -15.719 1 98.75 96 ILE A CA 1
ATOM 773 C C . ILE A 1 96 ? -0.259 -13.547 -14.664 1 98.75 96 ILE A C 1
ATOM 775 O O . ILE A 1 96 ? 0.663 -13.492 -13.844 1 98.75 96 ILE A O 1
ATOM 779 N N . GLU A 1 97 ? -1.257 -12.648 -14.656 1 98.56 97 GLU A N 1
ATOM 780 C CA . GLU A 1 97 ? -1.282 -11.555 -13.695 1 98.56 97 GLU A CA 1
ATOM 781 C C . GLU A 1 97 ? -1.604 -12.062 -12.289 1 98.56 97 GLU A C 1
ATOM 783 O O . GLU A 1 97 ? -2.168 -13.141 -12.125 1 98.56 97 GLU A O 1
ATOM 788 N N . ASN A 1 98 ? -1.205 -11.258 -11.352 1 98.69 98 ASN A N 1
ATOM 789 C CA . ASN A 1 98 ? -1.566 -11.602 -9.977 1 98.69 98 ASN A CA 1
ATOM 790 C C . ASN A 1 98 ? -3.074 -11.781 -9.82 1 98.69 98 ASN A C 1
ATOM 792 O O . ASN A 1 98 ? -3.85 -10.922 -10.25 1 98.69 98 ASN A O 1
ATOM 796 N N . GLY A 1 99 ? -3.455 -12.914 -9.281 1 98.69 99 GLY A N 1
ATOM 797 C CA . GLY A 1 99 ? -4.867 -13.172 -9.047 1 98.69 99 GLY A CA 1
ATOM 798 C C . GLY A 1 99 ? -5.527 -13.953 -10.156 1 98.69 99 GLY A C 1
ATOM 799 O O . GLY A 1 99 ? -6.727 -14.234 -10.102 1 98.69 99 GLY A O 1
ATOM 800 N N . GLN A 1 100 ? -4.715 -14.336 -11.117 1 98.56 100 GLN A N 1
ATOM 801 C CA . GLN A 1 100 ? -5.277 -15.078 -12.242 1 98.56 100 GLN A CA 1
ATOM 802 C C . GLN A 1 100 ? -4.801 -16.531 -12.25 1 98.56 100 GLN A C 1
ATOM 804 O O . GLN A 1 100 ? -3.766 -16.844 -11.656 1 98.56 100 GLN A O 1
ATOM 809 N N . TRP A 1 101 ? -5.652 -17.391 -12.883 1 98.81 101 TRP A N 1
ATOM 810 C CA . TRP A 1 101 ? -5.262 -18.734 -13.266 1 98.81 101 TRP A CA 1
ATOM 811 C C . TRP A 1 101 ? -4.781 -18.766 -14.719 1 98.81 101 TRP A C 1
ATOM 813 O O . TRP A 1 101 ? -5.371 -18.141 -15.586 1 98.81 101 TRP A O 1
ATOM 823 N N . GLY A 1 102 ? -3.705 -19.453 -14.992 1 98.81 102 GLY A N 1
ATOM 824 C CA . GLY A 1 102 ? -3.307 -19.844 -16.328 1 98.81 102 GLY A CA 1
ATOM 825 C C . GLY A 1 102 ? -3.518 -21.312 -16.609 1 98.81 102 GLY A C 1
ATOM 826 O O . GLY A 1 102 ? -3.303 -22.156 -15.734 1 98.81 102 GLY A O 1
ATOM 827 N N . GLY A 1 103 ? -3.98 -21.672 -17.797 1 98.81 103 GLY A N 1
ATOM 828 C CA . GLY A 1 103 ? -4.207 -23.047 -18.172 1 98.81 103 GLY A CA 1
ATOM 829 C C . GLY A 1 103 ? -3.48 -23.438 -19.453 1 98.81 103 GLY A C 1
ATOM 830 O O . GLY A 1 103 ? -3.346 -22.625 -20.375 1 98.81 103 GLY A O 1
ATOM 831 N N . PHE A 1 104 ? -3.016 -24.641 -19.453 1 98.75 104 PHE A N 1
ATOM 832 C CA . PHE A 1 104 ? -2.402 -25.188 -20.656 1 98.75 104 PHE A CA 1
ATOM 833 C C . PHE A 1 104 ? -2.449 -26.703 -20.656 1 98.75 104 PHE A C 1
ATOM 835 O O . PHE A 1 104 ? -2.754 -27.328 -19.641 1 98.75 104 PHE A O 1
ATOM 842 N N . LEU A 1 105 ? -2.186 -27.328 -21.766 1 98.69 105 LEU A N 1
ATOM 843 C CA . LEU A 1 105 ? -2.246 -28.766 -21.953 1 98.69 105 LEU A CA 1
ATOM 844 C C . LEU A 1 105 ? -0.926 -29.297 -22.5 1 98.69 105 LEU A C 1
ATOM 846 O O . LEU A 1 105 ? -0.41 -28.797 -23.484 1 98.69 105 LEU A O 1
ATOM 850 N N . HIS A 1 106 ? -0.338 -30.188 -21.812 1 98.75 106 HIS A N 1
ATOM 851 C CA . HIS A 1 106 ? 0.838 -30.906 -22.281 1 98.75 106 HIS A CA 1
ATOM 852 C C . HIS A 1 106 ? 0.486 -32.344 -22.688 1 98.75 106 HIS A C 1
ATOM 854 O O . HIS A 1 106 ? -0.199 -33.031 -21.953 1 98.75 106 HIS A O 1
ATOM 860 N N . VAL A 1 107 ? 1.003 -32.75 -23.844 1 98.31 107 VAL A N 1
ATOM 861 C CA . VAL A 1 107 ? 0.465 -34 -24.406 1 98.31 107 VAL A CA 1
ATOM 862 C C . VAL A 1 107 ? 1.609 -34.938 -24.797 1 98.31 107 VAL A C 1
ATOM 864 O O . VAL A 1 107 ? 2.732 -34.469 -25.031 1 98.31 107 VAL A O 1
ATOM 867 N N . LYS A 1 108 ? 1.315 -36.219 -24.812 1 96.75 108 LYS A N 1
ATOM 868 C CA . LYS A 1 108 ? 2.283 -37.219 -25.25 1 96.75 108 LYS A CA 1
ATOM 869 C C . LYS A 1 108 ? 2.613 -37.062 -26.734 1 96.75 108 LYS A C 1
ATOM 871 O O . LYS A 1 108 ? 1.835 -36.469 -27.484 1 96.75 108 LYS A O 1
ATOM 876 N N . PRO A 1 109 ? 3.801 -37.562 -27.141 1 92.62 109 PRO A N 1
ATOM 877 C CA . PRO A 1 109 ? 4.066 -37.562 -28.578 1 92.62 109 PRO A CA 1
ATOM 878 C C . PRO A 1 109 ? 3.09 -38.469 -29.344 1 92.62 109 PRO A C 1
ATOM 880 O O . PRO A 1 109 ? 2.693 -39.531 -28.859 1 92.62 109 PRO A O 1
ATOM 883 N N . THR A 1 110 ? 2.797 -37.969 -30.484 1 85.06 110 THR A N 1
ATOM 884 C CA . THR A 1 110 ? 1.884 -38.719 -31.328 1 85.06 110 THR A CA 1
ATOM 885 C C . THR A 1 110 ? 2.492 -40.094 -31.688 1 85.06 110 THR A C 1
ATOM 887 O O . THR A 1 110 ? 3.658 -40.156 -32.062 1 85.06 110 THR A O 1
ATOM 890 N N . GLY A 1 111 ? 1.737 -41.156 -31.484 1 85 111 GLY A N 1
ATOM 891 C CA . GLY A 1 111 ? 2.111 -42.5 -31.953 1 85 111 GLY A CA 1
ATOM 892 C C . GLY A 1 111 ? 3.131 -43.188 -31.078 1 85 111 GLY A C 1
ATOM 893 O O . GLY A 1 111 ? 3.631 -44.25 -31.422 1 85 111 GLY A O 1
ATOM 894 N N . ALA A 1 112 ? 3.498 -42.594 -29.969 1 85.12 112 ALA A N 1
ATOM 895 C CA . ALA A 1 112 ? 4.52 -43.188 -29.109 1 85.12 112 ALA A CA 1
ATOM 896 C C . ALA A 1 112 ? 3.918 -43.625 -27.781 1 85.12 112 ALA A C 1
ATOM 898 O O . ALA A 1 112 ? 2.955 -43.031 -27.281 1 85.12 112 ALA A O 1
ATOM 899 N N . ALA A 1 113 ? 4.422 -44.719 -27.297 1 87.94 113 ALA A N 1
ATOM 900 C CA . ALA A 1 113 ? 4.051 -45.156 -25.953 1 87.94 113 ALA A CA 1
ATOM 901 C C . ALA A 1 113 ? 4.855 -44.438 -24.891 1 87.94 113 ALA A C 1
ATOM 903 O O . ALA A 1 113 ? 5.633 -45.031 -24.156 1 87.94 113 ALA A O 1
ATOM 904 N N . GLU A 1 114 ? 4.648 -43.156 -24.891 1 92.75 114 GLU A N 1
ATOM 905 C CA . GLU A 1 114 ? 5.348 -42.281 -23.969 1 92.75 114 GLU A CA 1
ATOM 906 C C . GLU A 1 114 ? 4.363 -41.375 -23.203 1 92.75 114 GLU A C 1
ATOM 908 O O . GLU A 1 114 ? 3.207 -41.25 -23.609 1 92.75 114 GLU A O 1
ATOM 913 N N . GLY A 1 115 ? 4.777 -40.906 -22.156 1 96.25 115 GLY A N 1
ATOM 914 C CA . GLY A 1 115 ? 3.92 -40.062 -21.312 1 96.25 115 GLY A CA 1
ATOM 915 C C . GLY A 1 115 ? 4.109 -38.594 -21.562 1 96.25 115 GLY A C 1
ATOM 916 O O . GLY A 1 115 ? 4.484 -38.188 -22.656 1 96.25 115 GLY A O 1
ATOM 917 N N . SER A 1 116 ? 3.619 -37.844 -20.766 1 97.88 116 SER A N 1
ATOM 918 C CA . SER A 1 116 ? 3.762 -36.375 -20.672 1 97.88 116 SER A CA 1
ATOM 919 C C . SER A 1 116 ? 4.637 -36 -19.484 1 97.88 116 SER A C 1
ATOM 921 O O . SER A 1 116 ? 4.227 -36.125 -18.328 1 97.88 116 SER A O 1
ATOM 923 N N . GLU A 1 117 ? 5.875 -35.594 -19.734 1 98.12 117 GLU A N 1
ATOM 924 C CA . GLU A 1 117 ? 6.859 -35.188 -18.734 1 98.12 117 GLU A CA 1
ATOM 925 C C . GLU A 1 117 ? 7.57 -33.906 -19.156 1 98.12 117 GLU A C 1
ATOM 927 O O . GLU A 1 117 ? 8.281 -33.875 -20.156 1 98.12 117 GLU A O 1
ATOM 932 N N . ALA A 1 118 ? 7.336 -32.844 -18.344 1 98.75 118 ALA A N 1
ATOM 933 C CA . ALA A 1 118 ? 7.883 -31.562 -18.75 1 98.75 118 ALA A CA 1
ATOM 934 C C . ALA A 1 118 ? 8.039 -30.625 -17.562 1 98.75 118 ALA A C 1
ATOM 936 O O . ALA A 1 118 ? 7.66 -30.969 -16.438 1 98.75 118 ALA A O 1
ATOM 937 N N . ALA A 1 119 ? 8.711 -29.516 -17.812 1 98.88 119 ALA A N 1
ATOM 938 C CA . ALA A 1 119 ? 8.836 -28.406 -16.875 1 98.88 119 ALA A CA 1
ATOM 939 C C . ALA A 1 119 ? 8.547 -27.078 -17.562 1 98.88 119 ALA A C 1
ATOM 941 O O . ALA A 1 119 ? 8.805 -26.922 -18.766 1 98.88 119 ALA A O 1
ATOM 942 N N . VAL A 1 120 ? 7.98 -26.219 -16.859 1 98.94 120 VAL A N 1
ATOM 943 C CA . VAL A 1 120 ? 7.812 -24.844 -17.297 1 98.94 120 VAL A CA 1
ATOM 944 C C . VAL A 1 120 ? 8.32 -23.875 -16.234 1 98.94 120 VAL A C 1
ATOM 946 O O . VAL A 1 120 ? 8.188 -24.141 -15.039 1 98.94 120 VAL A O 1
ATOM 949 N N . VAL A 1 121 ? 8.961 -22.781 -16.688 1 98.94 121 VAL A N 1
ATOM 950 C CA . VAL A 1 121 ? 9.516 -21.797 -15.773 1 98.94 121 VAL A CA 1
ATOM 951 C C . VAL A 1 121 ? 8.844 -20.438 -16.016 1 98.94 121 VAL A C 1
ATOM 953 O O . VAL A 1 121 ? 8.812 -19.953 -17.141 1 98.94 121 VAL A O 1
ATOM 956 N N . TYR A 1 122 ? 8.242 -19.922 -15.016 1 98.94 122 TYR A N 1
ATOM 957 C CA . TYR A 1 122 ? 7.746 -18.547 -15.016 1 98.94 122 TYR A CA 1
ATOM 958 C C . TYR A 1 122 ? 8.641 -17.641 -14.18 1 98.94 122 TYR A C 1
ATOM 960 O O . TYR A 1 122 ? 9.148 -18.062 -13.133 1 98.94 122 TYR A O 1
ATOM 968 N N . ARG A 1 123 ? 8.859 -16.406 -14.664 1 98.81 123 ARG A N 1
ATOM 969 C CA . ARG A 1 123 ? 9.672 -15.43 -13.953 1 98.81 123 ARG A CA 1
ATOM 970 C C . ARG A 1 123 ? 8.789 -14.398 -13.242 1 98.81 123 ARG A C 1
ATOM 972 O O . ARG A 1 123 ? 7.848 -13.875 -13.836 1 98.81 123 ARG A O 1
ATOM 979 N N . GLY A 1 124 ? 8.992 -14.211 -11.969 1 98.5 124 GLY A N 1
ATOM 980 C CA . GLY A 1 124 ? 8.383 -13.195 -11.117 1 98.5 124 GLY A CA 1
ATOM 981 C C . GLY A 1 124 ? 9.359 -12.578 -10.133 1 98.5 124 GLY A C 1
ATOM 982 O O . GLY A 1 124 ? 10.508 -12.289 -10.492 1 98.5 124 GLY A O 1
ATOM 983 N N . LYS A 1 125 ? 8.844 -12.203 -8.977 1 97.38 125 LYS A N 1
ATOM 984 C CA . LYS A 1 125 ? 9.68 -11.609 -7.941 1 97.38 125 LYS A CA 1
ATOM 985 C C . LYS A 1 125 ? 9.547 -12.367 -6.621 1 97.38 125 LYS A C 1
ATOM 987 O O . LYS A 1 125 ? 8.484 -12.914 -6.324 1 97.38 125 LYS A O 1
ATOM 992 N N . ASN A 1 126 ? 10.625 -12.398 -5.91 1 96.62 126 ASN A N 1
ATOM 993 C CA . ASN A 1 126 ? 10.531 -12.945 -4.559 1 96.62 126 ASN A CA 1
ATOM 994 C C . ASN A 1 126 ? 10.039 -11.898 -3.564 1 96.62 126 ASN A C 1
ATOM 996 O O . ASN A 1 126 ? 9.648 -10.797 -3.957 1 96.62 126 ASN A O 1
ATOM 1000 N N . LYS A 1 127 ? 10.062 -12.266 -2.307 1 95.25 127 LYS A N 1
ATOM 1001 C CA . LYS A 1 127 ? 9.484 -11.422 -1.261 1 95.25 127 LYS A CA 1
ATOM 1002 C C . LYS A 1 127 ? 10.234 -10.102 -1.144 1 95.25 127 LYS A C 1
ATOM 1004 O O . LYS A 1 127 ? 9.664 -9.094 -0.72 1 95.25 127 LYS A O 1
ATOM 1009 N N . ASN A 1 128 ? 11.484 -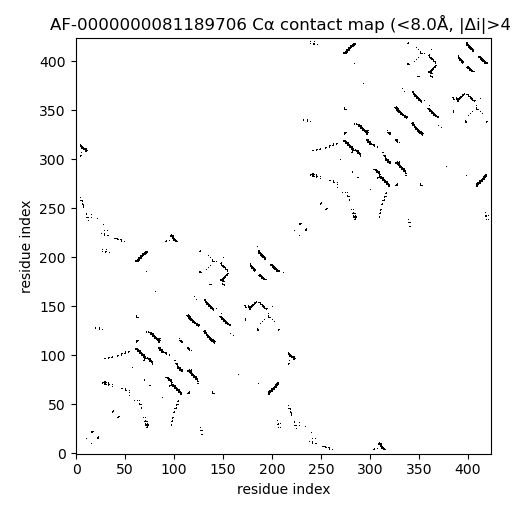10.094 -1.515 1 94.12 128 ASN A N 1
ATOM 1010 C CA . ASN A 1 128 ? 12.32 -8.906 -1.4 1 94.12 128 ASN A CA 1
ATOM 1011 C C . ASN A 1 128 ? 12.32 -8.094 -2.691 1 94.12 128 ASN A C 1
ATOM 1013 O O . ASN A 1 128 ? 13.086 -7.141 -2.83 1 94.12 128 ASN A O 1
ATOM 1017 N N . GLY A 1 129 ? 11.523 -8.508 -3.658 1 95.06 129 GLY A N 1
ATOM 1018 C CA . GLY A 1 129 ? 11.406 -7.762 -4.898 1 95.06 129 GLY A CA 1
ATOM 1019 C C . GLY A 1 129 ? 12.453 -8.133 -5.926 1 95.06 129 GLY A C 1
ATOM 1020 O O . GLY A 1 129 ? 12.594 -7.461 -6.953 1 95.06 129 GLY A O 1
ATOM 1021 N N . GLU A 1 130 ? 13.203 -9.133 -5.648 1 97 130 GLU A N 1
ATOM 1022 C CA . GLU A 1 130 ? 14.211 -9.602 -6.598 1 97 130 GLU A CA 1
ATOM 1023 C C . GLU A 1 130 ? 13.609 -10.586 -7.598 1 97 130 GLU A C 1
ATOM 1025 O O . GLU A 1 130 ? 12.695 -11.336 -7.262 1 97 130 GLU A O 1
ATOM 1030 N N . ASP A 1 131 ? 14.164 -10.609 -8.781 1 98.12 131 ASP A N 1
ATOM 1031 C CA . ASP A 1 131 ? 13.68 -11.523 -9.805 1 98.12 131 ASP A CA 1
ATOM 1032 C C . ASP A 1 131 ? 13.891 -12.977 -9.398 1 98.12 131 ASP A C 1
ATOM 1034 O O . ASP A 1 131 ? 14.953 -13.336 -8.891 1 98.12 131 ASP A O 1
ATOM 1038 N N . ALA A 1 132 ? 12.859 -13.766 -9.57 1 98.5 132 ALA A N 1
ATOM 1039 C CA . ALA A 1 132 ? 12.883 -15.18 -9.203 1 98.5 132 ALA A CA 1
ATOM 1040 C C . ALA A 1 132 ? 12.203 -16.031 -10.266 1 98.5 132 ALA A C 1
ATOM 1042 O O . ALA A 1 132 ? 11.234 -15.602 -10.898 1 98.5 132 ALA A O 1
ATOM 1043 N N . ASP A 1 133 ? 12.742 -17.203 -10.477 1 98.88 133 ASP A N 1
ATOM 1044 C CA . ASP A 1 133 ? 12.172 -18.172 -11.406 1 98.88 133 ASP A CA 1
ATOM 1045 C C . ASP A 1 133 ? 11.438 -19.281 -10.664 1 98.88 133 ASP A C 1
ATOM 1047 O O . ASP A 1 133 ? 11.984 -19.875 -9.734 1 98.88 133 ASP A O 1
ATOM 1051 N N . TRP A 1 134 ? 10.234 -19.484 -11.094 1 98.88 134 TRP A N 1
ATOM 1052 C CA . TRP A 1 134 ? 9.375 -20.547 -10.578 1 98.88 134 TRP A CA 1
ATOM 1053 C C . TRP A 1 134 ? 9.273 -21.703 -11.57 1 98.88 134 TRP A C 1
ATOM 1055 O O . TRP A 1 134 ? 8.641 -21.562 -12.625 1 98.88 134 TRP A O 1
ATOM 1065 N N . MET A 1 135 ? 9.891 -22.828 -11.211 1 98.94 135 MET A N 1
ATOM 1066 C CA . MET A 1 135 ? 9.844 -23.984 -12.094 1 98.94 135 MET A CA 1
ATOM 1067 C C . MET A 1 135 ? 8.773 -24.969 -11.641 1 98.94 135 MET A C 1
ATOM 1069 O O . MET A 1 135 ? 8.75 -25.375 -10.477 1 98.94 135 MET A O 1
ATOM 1073 N N . LEU A 1 136 ? 7.91 -25.281 -12.492 1 98.88 136 LEU A N 1
ATOM 1074 C CA . LEU A 1 136 ? 6.844 -26.266 -12.305 1 98.88 136 LEU A CA 1
ATOM 1075 C C . LEU A 1 136 ? 7.074 -27.484 -13.18 1 98.88 136 LEU A C 1
ATOM 1077 O O . LEU A 1 136 ? 7.352 -27.359 -14.375 1 98.88 136 LEU A O 1
ATOM 1081 N N . CYS A 1 137 ? 6.965 -28.562 -12.562 1 98.31 137 CYS A N 1
ATOM 1082 C CA . CYS A 1 137 ? 7.348 -29.797 -13.25 1 98.31 137 CYS A CA 1
ATOM 1083 C C . CYS A 1 137 ? 6.379 -30.9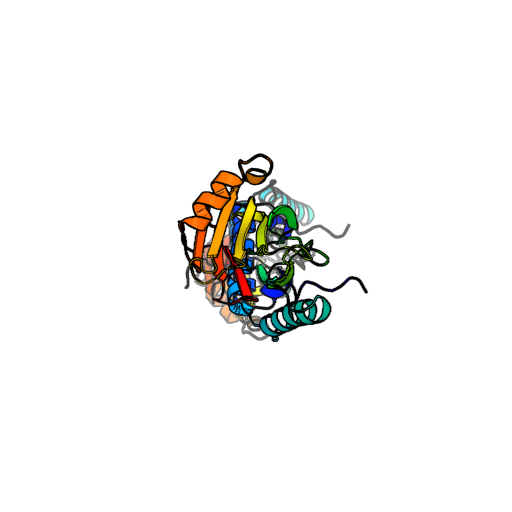22 -12.922 1 98.31 137 CYS A C 1
ATOM 1085 O O . CYS A 1 137 ? 5.906 -31.031 -11.789 1 98.31 137 CYS A O 1
ATOM 1087 N N . TRP A 1 138 ? 6.121 -31.766 -13.961 1 98.75 138 TRP A N 1
ATOM 1088 C CA . TRP A 1 138 ? 5.215 -32.906 -13.781 1 98.75 138 TRP A CA 1
ATOM 1089 C C . TRP A 1 138 ? 5.711 -34.125 -14.547 1 98.75 138 TRP A C 1
ATOM 1091 O O . TRP A 1 138 ? 6.5 -34 -15.484 1 98.75 138 TRP A O 1
ATOM 1101 N N . ASP A 1 139 ? 5.352 -35.312 -14.047 1 98.12 139 ASP A N 1
ATOM 1102 C CA . ASP A 1 139 ? 5.539 -36.594 -14.719 1 98.12 139 ASP A CA 1
ATOM 1103 C C . ASP A 1 139 ? 4.227 -37.375 -14.797 1 98.12 139 ASP A C 1
ATOM 1105 O O . ASP A 1 139 ? 3.666 -37.75 -13.773 1 98.12 139 ASP A O 1
ATOM 1109 N N . ASN A 1 140 ? 3.684 -37.531 -16 1 98.06 140 ASN A N 1
ATOM 1110 C CA . ASN A 1 140 ? 2.523 -38.344 -16.328 1 98.06 140 ASN A CA 1
ATOM 1111 C C . ASN A 1 140 ? 2.904 -39.531 -17.219 1 98.06 140 ASN A C 1
ATOM 1113 O O . ASN A 1 140 ? 2.865 -39.438 -18.438 1 98.06 140 ASN A O 1
ATOM 1117 N N . PRO A 1 141 ? 3.227 -40.625 -16.562 1 95.94 141 PRO A N 1
ATOM 1118 C CA . PRO A 1 141 ? 3.762 -41.781 -17.312 1 95.94 141 PRO A CA 1
ATOM 1119 C C . PRO A 1 141 ? 2.703 -42.469 -18.156 1 95.94 141 PRO A C 1
ATOM 1121 O O . PRO A 1 141 ? 1.517 -42.438 -17.812 1 95.94 141 PRO A O 1
ATOM 1124 N N . TRP A 1 142 ? 3.18 -43.062 -19.219 1 93.44 142 TRP A N 1
ATOM 1125 C CA . TRP A 1 142 ? 2.303 -43.844 -20.078 1 93.44 142 TRP A CA 1
ATOM 1126 C C . TRP A 1 142 ? 1.854 -45.125 -19.375 1 93.44 142 TRP A C 1
ATOM 1128 O O . TRP A 1 142 ? 0.667 -45.438 -19.391 1 93.44 142 TRP A O 1
ATOM 1138 N N . ASN A 1 143 ? 2.814 -45.812 -18.859 1 90.5 143 ASN A N 1
ATOM 1139 C CA . ASN A 1 143 ? 2.531 -47 -18.062 1 90.5 143 ASN A CA 1
ATOM 1140 C C . ASN A 1 143 ? 2.387 -46.688 -16.594 1 90.5 143 ASN A C 1
ATOM 1142 O O . ASN A 1 143 ? 3.383 -46.469 -15.891 1 90.5 143 ASN A O 1
ATOM 1146 N N . ARG A 1 144 ? 1.195 -46.719 -16.094 1 88.5 144 ARG A N 1
ATOM 1147 C CA . ARG A 1 144 ? 0.918 -46.25 -14.75 1 88.5 144 ARG A CA 1
ATOM 1148 C C . ARG A 1 144 ? 0.973 -47.375 -13.734 1 88.5 144 ARG A C 1
ATOM 1150 O O . ARG A 1 144 ? 0.812 -47.156 -12.531 1 88.5 144 ARG A O 1
ATOM 1157 N N . ILE A 1 145 ? 1.163 -48.5 -14.211 1 82.5 145 ILE A N 1
ATOM 1158 C CA . ILE A 1 145 ? 1.179 -49.625 -13.305 1 82.5 145 ILE A CA 1
ATOM 1159 C C . ILE A 1 145 ? 2.391 -49.531 -12.383 1 82.5 145 ILE A C 1
ATOM 1161 O O . ILE A 1 145 ? 2.24 -49.469 -11.156 1 82.5 145 ILE A O 1
ATOM 1165 N N . PRO A 1 146 ? 3.553 -49.438 -12.836 1 85.25 146 PRO A N 1
ATOM 1166 C CA . PRO A 1 146 ? 4.707 -49.312 -11.945 1 85.25 146 PRO A CA 1
ATOM 1167 C C . PRO A 1 146 ? 5.004 -47.875 -11.57 1 85.25 146 PRO A C 1
ATOM 1169 O O . PRO A 1 146 ? 5.777 -47.625 -10.641 1 85.25 146 PRO A O 1
ATOM 1172 N N . TYR A 1 147 ? 4.434 -46.969 -12.352 1 89.69 147 TYR A N 1
ATOM 1173 C CA . TYR A 1 147 ? 4.746 -45.531 -12.164 1 89.69 147 TYR A CA 1
ATOM 1174 C C . TYR A 1 147 ? 3.479 -44.719 -11.938 1 89.69 147 TYR A C 1
ATOM 1176 O O . TYR A 1 147 ? 2.467 -44.938 -12.609 1 89.69 147 TYR A O 1
ATOM 1184 N N . ASP A 1 148 ? 3.547 -43.906 -10.992 1 95 148 ASP A N 1
ATOM 1185 C CA . ASP A 1 148 ? 2.414 -43 -10.758 1 95 148 ASP A CA 1
ATOM 1186 C C . ASP A 1 148 ? 2.764 -41.562 -11.125 1 95 148 ASP A C 1
ATOM 1188 O O . ASP A 1 148 ? 3.928 -41.25 -11.391 1 95 148 ASP A O 1
ATOM 1192 N N . ASN A 1 149 ? 1.762 -40.75 -11.266 1 97.75 149 ASN A N 1
ATOM 1193 C CA . ASN A 1 149 ? 1.969 -39.344 -11.57 1 97.75 149 ASN A CA 1
ATOM 1194 C C . ASN A 1 149 ? 2.797 -38.656 -10.492 1 97.75 149 ASN A C 1
ATOM 1196 O O . ASN A 1 149 ? 2.713 -39.031 -9.312 1 97.75 149 ASN A O 1
ATOM 1200 N N . LYS A 1 150 ? 3.592 -37.719 -10.883 1 98.06 150 LYS A N 1
ATOM 1201 C CA . LYS A 1 150 ? 4.426 -36.969 -9.945 1 98.06 150 LYS A CA 1
ATOM 1202 C C . LYS A 1 150 ? 4.352 -35.469 -10.219 1 98.06 150 LYS A C 1
ATOM 1204 O O . LYS A 1 150 ? 4.18 -35.031 -11.367 1 98.06 150 LYS A O 1
ATOM 1209 N N . ALA A 1 151 ? 4.43 -34.719 -9.211 1 98.75 151 ALA A N 1
ATOM 1210 C CA . ALA A 1 151 ? 4.508 -33.25 -9.273 1 98.75 151 ALA A CA 1
ATOM 1211 C C . ALA A 1 151 ? 5.715 -32.719 -8.5 1 98.75 151 ALA A C 1
ATOM 1213 O O . ALA A 1 151 ? 6.031 -33.25 -7.418 1 98.75 151 ALA A O 1
ATOM 1214 N N . TYR A 1 152 ? 6.422 -31.766 -9.062 1 98.75 152 TYR A N 1
ATOM 1215 C CA . TYR A 1 152 ? 7.613 -31.172 -8.453 1 98.75 152 TYR A CA 1
ATOM 1216 C C . TYR A 1 152 ? 7.742 -29.703 -8.805 1 98.75 152 TYR A C 1
ATOM 1218 O O . TYR A 1 152 ? 7.25 -29.266 -9.852 1 98.75 152 TYR A O 1
ATOM 1226 N N . ALA A 1 153 ? 8.281 -28.938 -7.938 1 98.88 153 ALA A N 1
ATOM 1227 C CA . ALA A 1 153 ? 8.562 -27.516 -8.18 1 98.88 153 ALA A CA 1
ATOM 1228 C C . ALA A 1 153 ? 9.867 -27.094 -7.52 1 98.88 153 ALA A C 1
ATOM 1230 O O . ALA A 1 153 ? 10.297 -27.688 -6.535 1 98.88 153 ALA A O 1
ATOM 1231 N N . GLU A 1 154 ? 10.438 -26.094 -8.07 1 98.62 154 GLU A N 1
ATOM 1232 C CA . GLU A 1 154 ? 11.617 -25.453 -7.512 1 98.62 154 GLU A CA 1
ATOM 1233 C C . GLU A 1 154 ? 11.609 -23.953 -7.789 1 98.62 154 GLU A C 1
ATOM 1235 O O . GLU A 1 154 ? 11.133 -23.516 -8.844 1 98.62 154 GLU A O 1
ATOM 1240 N N . ILE A 1 155 ? 12.023 -23.219 -6.879 1 98.75 155 ILE A N 1
ATOM 1241 C CA . ILE A 1 155 ? 12.164 -21.781 -7.039 1 98.75 155 ILE A CA 1
ATOM 1242 C C . ILE A 1 155 ? 13.625 -21.375 -6.852 1 98.75 155 ILE A C 1
ATOM 1244 O O . ILE A 1 155 ? 14.305 -21.906 -5.965 1 98.75 155 ILE A O 1
ATOM 1248 N N . ASN A 1 156 ? 14.078 -20.562 -7.668 1 98.44 156 ASN A N 1
ATOM 1249 C CA . ASN A 1 156 ? 15.461 -20.094 -7.594 1 98.44 156 ASN A CA 1
ATOM 1250 C C . ASN A 1 156 ? 15.617 -18.688 -8.156 1 98.44 156 ASN A C 1
ATOM 1252 O O . ASN A 1 156 ? 14.641 -18.078 -8.609 1 98.44 156 ASN A O 1
ATOM 1256 N N . ARG A 1 157 ? 16.812 -18.141 -8.047 1 98.12 157 ARG A N 1
ATOM 1257 C CA . ARG A 1 157 ? 17.094 -16.844 -8.641 1 98.12 157 ARG A CA 1
ATOM 1258 C C . ARG A 1 157 ? 16.859 -16.859 -10.148 1 98.12 157 ARG A C 1
ATOM 1260 O O . ARG A 1 157 ? 17.047 -17.891 -10.797 1 98.12 157 ARG A O 1
ATOM 1267 N N . ALA A 1 158 ? 16.484 -15.719 -10.648 1 98.56 158 ALA A N 1
ATOM 1268 C CA . ALA A 1 158 ? 16.234 -15.602 -12.086 1 98.56 158 ALA A CA 1
ATOM 1269 C C . ALA A 1 158 ? 17.453 -16.047 -12.891 1 98.56 158 ALA A C 1
ATOM 1271 O O . ALA A 1 158 ? 18.578 -15.672 -12.586 1 98.56 158 ALA A O 1
ATOM 1272 N N . GLY A 1 159 ? 17.234 -16.875 -13.844 1 98.44 159 GLY A N 1
ATOM 1273 C CA . GLY A 1 159 ? 18.281 -17.328 -14.734 1 98.44 159 GLY A CA 1
ATOM 1274 C C . GLY A 1 159 ? 18.875 -18.672 -14.312 1 98.44 159 GLY A C 1
ATOM 1275 O O . GLY A 1 159 ? 19.656 -19.266 -15.055 1 98.44 159 GLY A O 1
ATOM 1276 N N . TYR A 1 160 ? 18.5 -19.141 -13.164 1 98.19 160 TYR A N 1
ATOM 1277 C CA . TYR A 1 160 ? 19.062 -20.375 -12.633 1 98.19 160 TYR A CA 1
ATOM 1278 C C . TYR A 1 160 ? 18.797 -21.531 -13.586 1 98.19 160 TYR A C 1
ATOM 1280 O O . TYR A 1 160 ? 19.688 -22.359 -13.836 1 98.19 160 TYR A O 1
ATOM 1288 N N . PHE A 1 161 ? 17.672 -21.609 -14.266 1 98.56 161 PHE A N 1
ATOM 1289 C CA . PHE A 1 161 ? 17.25 -22.781 -15.016 1 98.56 161 PHE A CA 1
ATOM 1290 C C . PHE A 1 161 ? 17.703 -22.688 -16.469 1 98.56 161 PHE A C 1
ATOM 1292 O O . PHE A 1 161 ? 17.453 -23.594 -17.266 1 98.56 161 PHE A O 1
ATOM 1299 N N . ASP A 1 162 ? 18.359 -21.641 -16.859 1 97.94 162 ASP A N 1
ATOM 1300 C CA . ASP A 1 162 ? 18.781 -21.406 -18.25 1 97.94 162 ASP A CA 1
ATOM 1301 C C . ASP A 1 162 ? 19.828 -22.438 -18.656 1 97.94 162 ASP A C 1
ATOM 1303 O O . ASP A 1 162 ? 19.938 -22.781 -19.844 1 97.94 162 ASP A O 1
ATOM 1307 N N . ASN A 1 163 ? 20.609 -22.875 -17.656 1 94.56 163 ASN A N 1
ATOM 1308 C CA . ASN A 1 163 ? 21.75 -23.734 -18.016 1 94.56 163 ASN A CA 1
ATOM 1309 C C . ASN A 1 163 ? 21.891 -24.891 -17.031 1 94.56 163 ASN A C 1
ATOM 1311 O O . ASN A 1 163 ? 23.016 -25.328 -16.734 1 94.56 163 ASN A O 1
ATOM 1315 N N . ILE A 1 164 ? 20.844 -25.391 -16.625 1 97 164 ILE A N 1
ATOM 1316 C CA . ILE A 1 164 ? 20.938 -26.484 -15.656 1 97 164 ILE A CA 1
ATOM 1317 C C . ILE A 1 164 ? 20.969 -27.828 -16.391 1 97 164 ILE A C 1
ATOM 1319 O O . ILE A 1 164 ? 20.656 -27.891 -17.594 1 97 164 ILE A O 1
ATOM 1323 N N . ASP A 1 165 ? 21.422 -28.844 -15.625 1 97.62 165 ASP A N 1
ATOM 1324 C CA . ASP A 1 165 ? 21.188 -30.203 -16.078 1 97.62 165 ASP A CA 1
ATOM 1325 C C . ASP A 1 165 ? 19.781 -30.672 -15.75 1 97.62 165 ASP A C 1
ATOM 1327 O O . ASP A 1 165 ? 19.484 -31.031 -14.609 1 97.62 165 ASP A O 1
ATOM 1331 N N . TRP A 1 166 ? 19.016 -30.734 -16.75 1 98.25 166 TRP A N 1
ATOM 1332 C CA . TRP A 1 166 ? 17.609 -31.062 -16.562 1 98.25 166 TRP A CA 1
ATOM 1333 C C . TRP A 1 166 ? 17.438 -32.469 -16.016 1 98.25 166 TRP A C 1
ATOM 1335 O O . TRP A 1 166 ? 16.391 -32.812 -15.477 1 98.25 166 TRP A O 1
ATOM 1345 N N . LYS A 1 167 ? 18.484 -33.281 -16.172 1 97.62 167 LYS A N 1
ATOM 1346 C CA . LYS A 1 167 ? 18.422 -34.625 -15.594 1 97.62 167 LYS A CA 1
ATOM 1347 C C . LYS A 1 167 ? 18.375 -34.562 -14.07 1 97.62 167 LYS A C 1
ATOM 1349 O O . LYS A 1 167 ? 17.734 -35.406 -13.43 1 97.62 167 LYS A O 1
ATOM 1354 N N . THR A 1 168 ? 19.016 -33.594 -13.547 1 97.12 168 THR A N 1
ATOM 1355 C CA . THR A 1 168 ? 19 -33.406 -12.102 1 97.12 168 THR A CA 1
ATOM 1356 C C . THR A 1 168 ? 17.578 -33.125 -11.609 1 97.12 168 THR A C 1
ATOM 1358 O O . THR A 1 168 ? 17.156 -33.656 -10.578 1 97.12 168 THR A O 1
ATOM 1361 N N . ILE A 1 169 ? 16.859 -32.281 -12.328 1 98 169 ILE A N 1
ATOM 1362 C CA . ILE A 1 169 ? 15.477 -31.984 -11.984 1 98 169 ILE A CA 1
ATOM 1363 C C . ILE A 1 169 ? 14.617 -33.25 -12.117 1 98 169 ILE A C 1
ATOM 1365 O O . ILE A 1 169 ? 13.805 -33.531 -11.242 1 98 169 ILE A O 1
ATOM 1369 N N . GLU A 1 170 ? 14.844 -33.938 -13.188 1 97.31 170 GLU A N 1
ATOM 1370 C CA . GLU A 1 170 ? 14.102 -35.188 -13.422 1 97.31 170 GLU A CA 1
ATOM 1371 C C . GLU A 1 170 ? 14.289 -36.156 -12.266 1 97.31 170 GLU A C 1
ATOM 1373 O O . GLU A 1 170 ? 13.32 -36.75 -11.781 1 97.31 170 GLU A O 1
ATOM 1378 N N . ASP A 1 171 ? 15.523 -36.312 -11.781 1 96.81 171 ASP A N 1
ATOM 1379 C CA . ASP A 1 171 ? 15.836 -37.219 -10.688 1 96.81 171 ASP A CA 1
ATOM 1380 C C . ASP A 1 171 ? 15.141 -36.781 -9.398 1 96.81 171 ASP A C 1
ATOM 1382 O O . ASP A 1 171 ? 14.648 -37.625 -8.641 1 96.81 171 ASP A O 1
ATOM 1386 N N . SER A 1 172 ? 15.148 -35.531 -9.18 1 96.56 172 SER A N 1
ATOM 1387 C CA . SER A 1 172 ? 14.477 -35 -7.992 1 96.56 172 SER A CA 1
ATOM 1388 C C . SER A 1 172 ? 12.977 -35.281 -8.023 1 96.56 172 SER A C 1
ATOM 1390 O O . SER A 1 172 ? 12.391 -35.656 -7.012 1 96.56 172 SER A O 1
ATOM 1392 N N . MET A 1 173 ? 12.352 -35.094 -9.156 1 96.69 173 MET A N 1
ATOM 1393 C CA . MET A 1 173 ? 10.93 -35.375 -9.336 1 96.69 173 MET A CA 1
ATOM 1394 C C . MET A 1 173 ? 10.625 -36.844 -9.156 1 96.69 173 MET A C 1
ATOM 1396 O O . MET A 1 173 ? 9.633 -37.219 -8.516 1 96.69 173 MET A O 1
ATOM 1400 N N . GLU A 1 174 ? 11.469 -37.688 -9.688 1 93.31 174 GLU A N 1
ATOM 1401 C CA . GLU A 1 174 ? 11.273 -39.125 -9.625 1 93.31 174 GLU A CA 1
ATOM 1402 C C . GLU A 1 174 ? 11.25 -39.625 -8.188 1 93.31 174 GLU A C 1
ATOM 1404 O O . GLU A 1 174 ? 10.57 -40.594 -7.871 1 93.31 174 GLU A O 1
ATOM 1409 N N . GLY A 1 175 ? 11.953 -38.938 -7.324 1 91.06 175 GLY A N 1
ATOM 1410 C CA . GLY A 1 175 ? 11.992 -39.312 -5.922 1 91.06 175 GLY A CA 1
ATOM 1411 C C . GLY A 1 175 ? 10.797 -38.812 -5.133 1 91.06 175 GLY A C 1
ATOM 1412 O O . GLY A 1 175 ? 10.633 -39.188 -3.961 1 91.06 175 GLY A O 1
ATOM 1413 N N . GLY A 1 176 ? 9.945 -38.156 -5.785 1 94.06 176 GLY A N 1
ATOM 1414 C CA . GLY A 1 176 ? 8.828 -37.562 -5.082 1 94.06 176 GLY A CA 1
ATOM 1415 C C . GLY A 1 176 ? 7.512 -38.25 -5.332 1 94.06 176 GLY A C 1
ATOM 1416 O O . GLY A 1 176 ? 7.488 -39.469 -5.598 1 94.06 176 GLY A O 1
ATOM 1417 N N . GLY A 1 177 ? 6.355 -37.531 -5.051 1 96.5 177 GLY A N 1
ATOM 1418 C CA . GLY A 1 177 ? 5.004 -38.031 -5.215 1 96.5 177 GLY A CA 1
ATOM 1419 C C . GLY A 1 177 ? 4.082 -37.062 -5.926 1 96.5 177 GLY A C 1
ATOM 1420 O O . GLY A 1 177 ? 4.527 -36.281 -6.777 1 96.5 177 GLY A O 1
ATOM 1421 N N . ARG A 1 178 ? 2.869 -37.188 -5.641 1 97.94 178 ARG A N 1
ATOM 1422 C CA . ARG A 1 178 ? 1.861 -36.438 -6.383 1 97.94 178 ARG A CA 1
ATOM 1423 C C . ARG A 1 178 ? 1.71 -35.031 -5.832 1 97.94 178 ARG A C 1
ATOM 1425 O O . ARG A 1 178 ? 0.942 -34.219 -6.367 1 97.94 178 ARG A O 1
ATOM 1432 N N . GLN A 1 179 ? 2.453 -34.75 -4.758 1 98.44 179 GLN A N 1
ATOM 1433 C CA . GLN A 1 179 ? 2.428 -33.438 -4.172 1 98.44 179 GLN A CA 1
ATOM 1434 C C . GLN A 1 179 ? 3.83 -32.969 -3.77 1 98.44 179 GLN A C 1
ATOM 1436 O O . GLN A 1 179 ? 4.664 -33.812 -3.377 1 98.44 179 GLN A O 1
ATOM 1441 N N . HIS A 1 180 ? 4.074 -31.688 -3.877 1 98.69 180 HIS A N 1
ATOM 1442 C CA . HIS A 1 180 ? 5.348 -31.094 -3.482 1 98.69 180 HIS A CA 1
ATOM 1443 C C . HIS A 1 180 ? 5.191 -29.625 -3.145 1 98.69 180 HIS A C 1
ATOM 1445 O O . HIS A 1 180 ? 4.367 -28.922 -3.744 1 98.69 180 HIS A O 1
ATOM 1451 N N . THR A 1 181 ? 5.922 -29.141 -2.162 1 98.62 181 THR A N 1
ATOM 1452 C CA . THR A 1 181 ? 5.988 -27.719 -1.829 1 98.62 181 THR A CA 1
ATOM 1453 C C . THR A 1 181 ? 7.43 -27.219 -1.883 1 98.62 181 THR A C 1
ATOM 1455 O O . THR A 1 181 ? 8.312 -27.797 -1.242 1 98.62 181 THR A O 1
ATOM 1458 N N . ALA A 1 182 ? 7.633 -26.234 -2.723 1 98.5 182 ALA A N 1
ATOM 1459 C CA . ALA A 1 182 ? 8.938 -25.594 -2.797 1 98.5 182 ALA A CA 1
ATOM 1460 C C . ALA A 1 182 ? 8.914 -24.234 -2.096 1 98.5 182 ALA A C 1
ATOM 1462 O O . ALA A 1 182 ? 7.938 -23.484 -2.207 1 98.5 182 ALA A O 1
ATOM 1463 N N . LYS A 1 183 ? 9.938 -23.984 -1.36 1 97.81 183 LYS A N 1
ATOM 1464 C CA . LYS A 1 183 ? 10.117 -22.688 -0.706 1 97.81 183 LYS A CA 1
ATOM 1465 C C . LYS A 1 183 ? 11.492 -22.109 -1.006 1 97.81 183 LYS A C 1
ATOM 1467 O O . LYS A 1 183 ? 12.492 -22.828 -1.021 1 97.81 183 LYS A O 1
ATOM 1472 N N . TRP A 1 184 ? 11.523 -20.844 -1.268 1 97.62 184 TRP A N 1
ATOM 1473 C CA . TRP A 1 184 ? 12.789 -20.156 -1.494 1 97.62 184 TRP A CA 1
ATOM 1474 C C . TRP A 1 184 ? 12.617 -18.641 -1.318 1 97.62 184 TRP A C 1
ATOM 1476 O O . TRP A 1 184 ? 11.789 -18.031 -1.98 1 97.62 184 TRP A O 1
ATOM 1486 N N . GLU A 1 185 ? 13.289 -17.969 -0.418 1 96.19 185 GLU A N 1
ATOM 1487 C CA . GLU A 1 185 ? 13.344 -16.531 -0.213 1 96.19 185 GLU A CA 1
ATOM 1488 C C . GLU A 1 185 ? 11.945 -15.922 -0.182 1 96.19 185 GLU A C 1
ATOM 1490 O O . GLU A 1 185 ? 11.664 -14.961 -0.903 1 96.19 185 GLU A O 1
ATOM 1495 N N . GLY A 1 186 ? 11.062 -16.547 0.567 1 96.75 186 GLY A N 1
ATOM 1496 C CA . GLY A 1 186 ? 9.734 -16.016 0.807 1 96.75 186 GLY A CA 1
ATOM 1497 C C . GLY A 1 186 ? 8.727 -16.438 -0.246 1 96.75 186 GLY A C 1
ATOM 1498 O O . GLY A 1 186 ? 7.559 -16.047 -0.188 1 96.75 186 GLY A O 1
ATOM 1499 N N . CYS A 1 187 ? 9.18 -17.156 -1.212 1 98.19 187 CYS A N 1
ATOM 1500 C CA . CYS A 1 187 ? 8.312 -17.688 -2.256 1 98.19 187 CYS A CA 1
ATOM 1501 C C . CYS A 1 187 ? 7.852 -19.109 -1.918 1 98.19 187 CYS A C 1
ATOM 1503 O O . CYS A 1 187 ? 8.609 -19.891 -1.341 1 98.19 187 CYS A O 1
ATOM 1505 N N . VAL A 1 188 ? 6.621 -19.422 -2.262 1 98.62 188 VAL A N 1
ATOM 1506 C CA . VAL A 1 188 ? 6.078 -20.766 -2.041 1 98.62 188 VAL A CA 1
ATOM 1507 C C . VAL A 1 188 ? 5.371 -21.25 -3.303 1 98.62 188 VAL A C 1
ATOM 1509 O O . VAL A 1 188 ? 4.543 -20.531 -3.873 1 98.62 188 VAL A O 1
ATOM 1512 N N . ALA A 1 189 ? 5.746 -22.406 -3.756 1 98.81 189 ALA A N 1
ATOM 1513 C CA . ALA A 1 189 ? 5.035 -23.109 -4.824 1 98.81 189 ALA A CA 1
ATOM 1514 C C . ALA A 1 189 ? 4.465 -24.438 -4.332 1 98.81 189 ALA A C 1
ATOM 1516 O O . ALA A 1 189 ? 5.215 -25.328 -3.922 1 98.81 189 ALA A O 1
ATOM 1517 N N . GLU A 1 190 ? 3.174 -24.516 -4.336 1 98.81 190 GLU A N 1
ATOM 1518 C CA . GLU A 1 190 ? 2.496 -25.766 -4.043 1 98.81 190 GLU A CA 1
ATOM 1519 C C . GLU A 1 190 ? 1.985 -26.438 -5.316 1 98.81 190 GLU A C 1
ATOM 1521 O O . GLU A 1 190 ? 1.188 -25.844 -6.051 1 98.81 190 GLU A O 1
ATOM 1526 N N . VAL A 1 191 ? 2.465 -27.672 -5.539 1 98.88 191 VAL A N 1
ATOM 1527 C CA . VAL A 1 191 ? 2.053 -28.375 -6.754 1 98.88 191 VAL A CA 1
ATOM 1528 C C . VAL A 1 191 ? 1.466 -29.734 -6.398 1 98.88 191 VAL A C 1
ATOM 1530 O O . VAL A 1 191 ? 1.863 -30.344 -5.402 1 98.88 191 VAL A O 1
ATOM 1533 N N . GLN A 1 192 ? 0.504 -30.109 -7.191 1 98.81 192 GLN A N 1
ATOM 1534 C CA . GLN A 1 192 ? -0.105 -31.438 -7.027 1 98.81 192 GLN A CA 1
ATOM 1535 C C . GLN A 1 192 ? -0.662 -31.953 -8.352 1 98.81 192 GLN A C 1
ATOM 1537 O O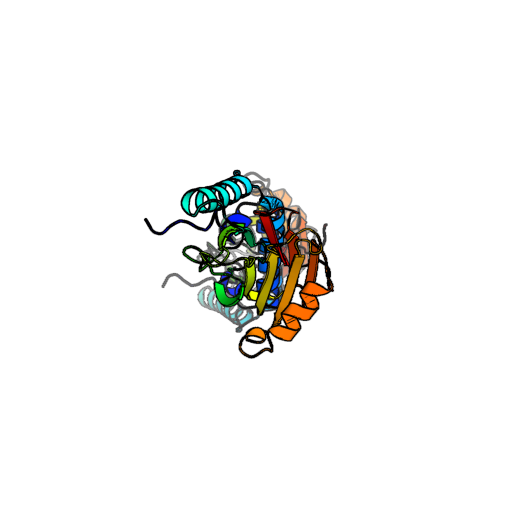 . GLN A 1 192 ? -1.009 -31.156 -9.234 1 98.81 192 GLN A O 1
ATOM 1542 N N . THR A 1 193 ? -0.68 -33.219 -8.484 1 98.62 193 THR A N 1
ATOM 1543 C CA . THR A 1 193 ? -1.284 -33.844 -9.656 1 98.62 193 THR A CA 1
ATOM 1544 C C . THR A 1 193 ? -2.16 -35.031 -9.234 1 98.62 193 THR A C 1
ATOM 1546 O O . THR A 1 193 ? -1.881 -35.688 -8.227 1 98.62 193 THR A O 1
ATOM 1549 N N . GLU A 1 194 ? -3.268 -35.188 -9.945 1 97.44 194 GLU A N 1
ATOM 1550 C CA . GLU A 1 194 ? -4.109 -36.375 -9.742 1 97.44 194 GLU A CA 1
ATOM 1551 C C . GLU A 1 194 ? -3.418 -37.625 -10.242 1 97.44 194 GLU A C 1
ATOM 1553 O O . GLU A 1 194 ? -2.314 -37.562 -10.789 1 97.44 194 GLU A O 1
ATOM 1558 N N . SER A 1 195 ? -4.008 -38.812 -9.898 1 96.31 195 SER A N 1
ATOM 1559 C CA . SER A 1 195 ? -3.561 -40.094 -10.422 1 96.31 195 SER A CA 1
ATOM 1560 C C . SER A 1 195 ? -4.457 -40.562 -11.562 1 96.31 195 SER A C 1
ATOM 1562 O O . SER A 1 195 ? -5.547 -41.094 -11.32 1 96.31 195 SER A O 1
ATOM 1564 N N . ASP A 1 196 ? -4.043 -40.281 -12.812 1 95.94 196 ASP A N 1
ATOM 1565 C CA . ASP A 1 196 ? -4.844 -40.594 -13.992 1 95.94 196 ASP A CA 1
ATOM 1566 C C . ASP A 1 196 ? -4.004 -40.5 -15.266 1 95.94 196 ASP A C 1
ATOM 1568 O O . ASP A 1 196 ? -2.84 -40.094 -15.219 1 95.94 196 ASP A O 1
ATOM 1572 N N . THR A 1 197 ? -4.555 -40.938 -16.375 1 96.12 197 THR A N 1
ATOM 1573 C CA . THR A 1 197 ? -3.863 -40.812 -17.656 1 96.12 197 THR A CA 1
ATOM 1574 C C . THR A 1 197 ? -3.971 -39.375 -18.188 1 96.12 197 THR A C 1
ATOM 1576 O O . THR A 1 197 ? -3.188 -38.969 -19.062 1 96.12 197 THR A O 1
ATOM 1579 N N . SER A 1 198 ? -5.004 -38.719 -17.719 1 97.69 198 SER A N 1
ATOM 1580 C CA . SER A 1 198 ? -5.18 -37.312 -18.062 1 97.69 198 SER A CA 1
ATOM 1581 C C . SER A 1 198 ? -5.5 -36.469 -16.828 1 97.69 198 SER A C 1
ATOM 1583 O O . SER A 1 198 ? -6.57 -35.875 -16.734 1 97.69 198 SER A O 1
ATOM 1585 N N . PRO A 1 199 ? -4.539 -36.344 -15.922 1 98.44 199 PRO A N 1
ATOM 1586 C CA . PRO A 1 199 ? -4.762 -35.688 -14.625 1 98.44 199 PRO A CA 1
ATOM 1587 C C . PRO A 1 199 ? -4.715 -34.156 -14.727 1 98.44 199 PRO A C 1
ATOM 1589 O O . PRO A 1 199 ? -4.062 -33.625 -15.617 1 98.44 199 PRO A O 1
ATOM 1592 N N . ILE A 1 200 ? -5.391 -33.594 -13.781 1 98.75 200 ILE A N 1
ATOM 1593 C CA . ILE A 1 200 ? -5.125 -32.188 -13.516 1 98.75 200 ILE A CA 1
ATOM 1594 C C . ILE A 1 200 ? -3.82 -32.062 -12.734 1 98.75 200 ILE A C 1
ATOM 1596 O O . ILE A 1 200 ? -3.598 -32.75 -11.75 1 98.75 200 ILE A O 1
ATOM 1600 N N . TYR A 1 201 ? -2.908 -31.266 -13.219 1 98.88 201 TYR A N 1
ATOM 1601 C CA . TYR A 1 201 ? -1.753 -30.734 -12.5 1 98.88 201 TYR A CA 1
ATOM 1602 C C . TYR A 1 201 ? -1.996 -29.312 -12.039 1 98.88 201 TYR A C 1
ATOM 1604 O O . TYR A 1 201 ? -2.271 -28.422 -12.852 1 98.88 201 TYR A O 1
ATOM 1612 N N . GLU A 1 202 ? -1.911 -29.109 -10.734 1 98.94 202 GLU A N 1
ATOM 1613 C CA . GLU A 1 202 ? -2.211 -27.797 -10.164 1 98.94 202 GLU A CA 1
ATOM 1614 C C . GLU A 1 202 ? -0.979 -27.203 -9.492 1 98.94 202 GLU A C 1
ATOM 1616 O O . GLU A 1 202 ? -0.269 -27.891 -8.75 1 98.94 202 GLU A O 1
ATOM 1621 N N . ALA A 1 203 ? -0.764 -25.953 -9.82 1 98.94 203 ALA A N 1
ATOM 1622 C CA . ALA A 1 203 ? 0.285 -25.188 -9.148 1 98.94 203 ALA A CA 1
ATOM 1623 C C . ALA A 1 203 ? -0.27 -23.891 -8.555 1 98.94 203 ALA A C 1
ATOM 1625 O O . ALA A 1 203 ? -0.977 -23.141 -9.234 1 98.94 203 ALA A O 1
ATOM 1626 N N . LYS A 1 204 ? -0 -23.625 -7.309 1 98.88 204 LYS A N 1
ATOM 1627 C CA . LYS A 1 204 ? -0.302 -22.375 -6.621 1 98.88 204 LYS A CA 1
ATOM 1628 C C . LYS A 1 204 ? 0.976 -21.672 -6.164 1 98.88 204 LYS A C 1
ATOM 1630 O O . LYS A 1 204 ? 1.751 -22.234 -5.387 1 98.88 204 LYS A O 1
ATOM 1635 N N . LEU A 1 205 ? 1.159 -20.516 -6.699 1 98.88 205 LEU A N 1
ATOM 1636 C CA . LEU A 1 205 ? 2.357 -19.75 -6.398 1 98.88 205 LEU A CA 1
ATOM 1637 C C . LEU A 1 205 ? 2.014 -18.516 -5.559 1 98.88 205 LEU A C 1
ATOM 1639 O O . LEU A 1 205 ? 1.108 -17.766 -5.906 1 98.88 205 LEU A O 1
ATOM 1643 N N . TYR A 1 206 ? 2.668 -18.328 -4.453 1 98.69 206 TYR A N 1
ATOM 1644 C CA . TYR A 1 206 ? 2.354 -17.188 -3.605 1 98.69 206 TYR A CA 1
ATOM 1645 C C . TYR A 1 206 ? 3.529 -16.828 -2.703 1 98.69 206 TYR A C 1
ATOM 1647 O O . TYR A 1 206 ? 4.57 -17.5 -2.744 1 98.69 206 TYR A O 1
ATOM 1655 N N . LEU A 1 207 ? 3.453 -15.711 -2.006 1 98.06 207 LEU A N 1
ATOM 1656 C CA . LEU A 1 207 ? 4.484 -15.305 -1.061 1 98.06 207 LEU A CA 1
ATOM 1657 C C . LEU A 1 207 ? 4.129 -15.734 0.357 1 98.06 207 LEU A C 1
ATOM 1659 O O . LEU A 1 207 ? 2.961 -15.68 0.75 1 98.06 207 LEU A O 1
ATOM 1663 N N . SER A 1 208 ? 5.164 -16.125 1.057 1 95 208 SER A N 1
ATOM 1664 C CA . SER A 1 208 ? 4.965 -16.531 2.443 1 95 208 SER A CA 1
ATOM 1665 C C . SER A 1 208 ? 4.828 -15.32 3.363 1 95 208 SER A C 1
ATOM 1667 O O . SER A 1 208 ? 5.586 -14.359 3.246 1 95 208 SER A O 1
ATOM 1669 N N . THR A 1 209 ? 3.83 -15.344 4.246 1 84.81 209 THR A N 1
ATOM 1670 C CA . THR A 1 209 ? 3.697 -14.289 5.25 1 84.81 209 THR A CA 1
ATOM 1671 C C . THR A 1 209 ? 4.656 -14.531 6.414 1 84.81 209 THR A C 1
ATOM 1673 O O . THR A 1 209 ? 4.832 -13.664 7.27 1 84.81 209 THR A O 1
ATOM 1676 N N . GLN A 1 210 ? 5.156 -15.773 6.469 1 74.25 210 GLN A N 1
ATOM 1677 C CA . GLN A 1 210 ? 6.066 -16.125 7.555 1 74.25 210 GLN A CA 1
ATOM 1678 C C . GLN A 1 210 ? 7.52 -15.875 7.156 1 74.25 210 GLN A C 1
ATOM 1680 O O . GLN A 1 210 ? 7.871 -15.961 5.977 1 74.25 210 GLN A O 1
ATOM 1685 N N . ASP A 1 211 ? 8.328 -15.102 7.984 1 56.94 211 ASP A N 1
ATOM 1686 C CA . ASP A 1 211 ? 9.758 -14.898 7.777 1 56.94 211 ASP A CA 1
ATOM 1687 C C . ASP A 1 211 ? 10.484 -16.219 7.578 1 56.94 211 ASP A C 1
ATOM 1689 O O . ASP A 1 211 ? 10.453 -17.094 8.453 1 56.94 211 ASP A O 1
ATOM 1693 N N . THR A 1 212 ? 10.258 -16.984 6.629 1 45.25 212 THR A N 1
ATOM 1694 C CA . THR A 1 212 ? 11.078 -18.188 6.566 1 45.25 212 THR A CA 1
ATOM 1695 C C . THR A 1 212 ? 12.344 -17.953 5.754 1 45.25 212 THR A C 1
ATOM 1697 O O . THR A 1 212 ? 12.344 -17.141 4.828 1 45.25 212 THR A O 1
ATOM 1700 N N . MET B 1 1 ? -8.711 -16.234 -32.594 1 33.56 1 MET B N 1
ATOM 1701 C CA . MET B 1 1 ? -9.023 -15.477 -31.406 1 33.56 1 MET B CA 1
ATOM 1702 C C . MET B 1 1 ? -7.953 -15.688 -30.344 1 33.56 1 MET B C 1
ATOM 1704 O O . MET B 1 1 ? -7.473 -16.797 -30.141 1 33.56 1 MET B O 1
ATOM 1708 N N . ALA B 1 2 ? -7.066 -14.922 -30.094 1 44.16 2 ALA B N 1
ATOM 1709 C CA . ALA B 1 2 ? -5.895 -15.102 -29.234 1 44.16 2 ALA B CA 1
ATOM 1710 C C . ALA B 1 2 ? -6.266 -15.805 -27.938 1 44.16 2 ALA B C 1
ATOM 1712 O O . ALA B 1 2 ? -7.164 -15.359 -27.219 1 44.16 2 ALA B O 1
ATOM 1713 N N . ASP B 1 3 ? -6.383 -17.266 -27.906 1 55.47 3 ASP B N 1
ATOM 1714 C CA . ASP B 1 3 ? -6.926 -18.219 -26.938 1 55.47 3 ASP B CA 1
ATOM 1715 C C . ASP B 1 3 ? -6.582 -17.797 -25.5 1 55.47 3 ASP B C 1
ATOM 1717 O O . ASP B 1 3 ? -5.422 -17.531 -25.203 1 55.47 3 ASP B O 1
ATOM 1721 N N . GLN B 1 4 ? -7.539 -17.188 -24.875 1 86.88 4 GLN B N 1
ATOM 1722 C CA . GLN B 1 4 ? -7.379 -16.672 -23.516 1 86.88 4 GLN B CA 1
ATOM 1723 C C . GLN B 1 4 ? -6.973 -17.781 -22.547 1 86.88 4 GLN B C 1
ATOM 1725 O O . GLN B 1 4 ? -7.715 -18.75 -22.359 1 86.88 4 GLN B O 1
ATOM 1730 N N . SER B 1 5 ? -5.785 -17.984 -22.266 1 97.25 5 SER B N 1
ATOM 1731 C CA . SER B 1 5 ? -5.238 -19.047 -21.438 1 97.25 5 SER B CA 1
ATOM 1732 C C . SER B 1 5 ? -5.117 -18.609 -19.984 1 97.25 5 SER B C 1
ATOM 1734 O O . SER B 1 5 ? -4.543 -19.328 -19.156 1 97.25 5 SER B O 1
ATOM 1736 N N . VAL B 1 6 ? -5.738 -17.344 -19.797 1 98.56 6 VAL B N 1
ATOM 1737 C CA . VAL B 1 6 ? -5.715 -16.844 -18.422 1 98.56 6 VAL B CA 1
ATOM 1738 C C . VAL B 1 6 ? -7.129 -16.5 -17.969 1 98.56 6 VAL B C 1
ATOM 1740 O O . VAL B 1 6 ? -7.961 -16.078 -18.781 1 98.56 6 VAL B O 1
ATOM 1743 N N . PHE B 1 7 ? -7.383 -16.719 -16.688 1 98.44 7 PHE B N 1
ATOM 1744 C CA . PHE B 1 7 ? -8.742 -16.609 -16.172 1 98.44 7 PHE B CA 1
ATOM 1745 C C . PHE B 1 7 ? -8.766 -15.844 -14.859 1 98.44 7 PHE B C 1
ATOM 1747 O O . PHE B 1 7 ? -7.922 -16.078 -13.984 1 98.44 7 PHE B O 1
ATOM 1754 N N . GLY B 1 8 ? -9.758 -14.969 -14.758 1 97.62 8 GLY B N 1
ATOM 1755 C 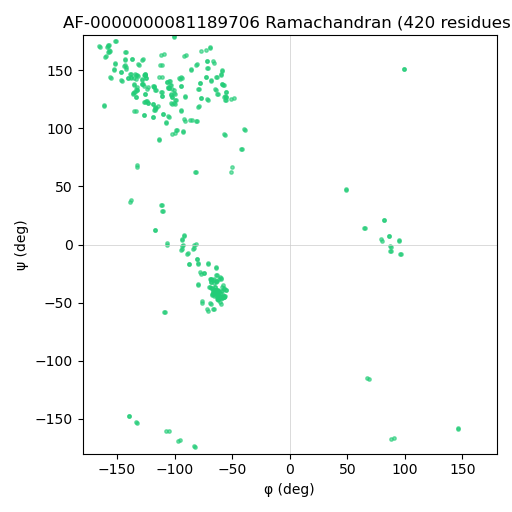CA . GLY B 1 8 ? -9.906 -14.109 -13.602 1 97.62 8 GLY B CA 1
ATOM 1756 C C . GLY B 1 8 ? -9.375 -12.703 -13.828 1 97.62 8 GLY B C 1
ATOM 1757 O O . GLY B 1 8 ? -8.492 -12.492 -14.664 1 97.62 8 GLY B O 1
ATOM 1758 N N . GLU B 1 9 ? -9.984 -11.758 -13.109 1 96.94 9 GLU B N 1
ATOM 1759 C CA . GLU B 1 9 ? -9.461 -10.391 -13.164 1 96.94 9 GLU B CA 1
ATOM 1760 C C . GLU B 1 9 ? -8.211 -10.242 -12.297 1 96.94 9 GLU B C 1
ATOM 1762 O O . GLU B 1 9 ? -8.148 -10.789 -11.195 1 96.94 9 GLU B O 1
ATOM 1767 N N . PRO B 1 10 ? -7.246 -9.5 -12.836 1 98.06 10 PRO B N 1
ATOM 1768 C CA . PRO B 1 10 ? -6.047 -9.266 -12.031 1 98.06 10 PRO B CA 1
ATOM 1769 C C . PRO B 1 10 ? -6.355 -8.578 -10.703 1 98.06 10 PRO B C 1
ATOM 1771 O O . PRO B 1 10 ? -7.219 -7.699 -10.641 1 98.06 10 PRO B O 1
ATOM 1774 N N . ILE B 1 11 ? -5.73 -9.016 -9.664 1 97.94 11 ILE B N 1
ATOM 1775 C CA . ILE B 1 11 ? -5.801 -8.336 -8.383 1 97.94 11 ILE B CA 1
ATOM 1776 C C . ILE B 1 11 ? -4.641 -7.348 -8.258 1 97.94 11 ILE B C 1
ATOM 1778 O O . ILE B 1 11 ? -3.529 -7.734 -7.887 1 97.94 11 ILE B O 1
ATOM 1782 N N . THR B 1 12 ? -4.984 -6.145 -8.57 1 96.94 12 THR B N 1
ATOM 1783 C CA . THR B 1 12 ? -4.012 -5.059 -8.625 1 96.94 12 THR B CA 1
ATOM 1784 C C . THR B 1 12 ? -4.074 -4.207 -7.363 1 96.94 12 THR B C 1
ATOM 1786 O O . THR B 1 12 ? -4.902 -4.449 -6.484 1 96.94 12 THR B O 1
ATOM 1789 N N . GLN B 1 13 ? -3.195 -3.203 -7.328 1 93.88 13 GLN B N 1
ATOM 1790 C CA . GLN B 1 13 ? -3.215 -2.26 -6.215 1 93.88 13 GLN B CA 1
ATOM 1791 C C . GLN B 1 13 ? -4.539 -1.5 -6.16 1 93.88 13 GLN B C 1
ATOM 1793 O O . GLN B 1 13 ? -5.055 -1.221 -5.078 1 93.88 13 GLN B O 1
ATOM 1798 N N . GLU B 1 14 ? -5.031 -1.133 -7.273 1 95.19 14 GLU B N 1
ATOM 1799 C CA . GLU B 1 14 ? -6.309 -0.426 -7.336 1 95.19 14 GLU B CA 1
ATOM 1800 C C . GLU B 1 14 ? -7.422 -1.239 -6.688 1 95.19 14 GLU B C 1
ATOM 1802 O O . GLU B 1 14 ? -8.297 -0.682 -6.016 1 95.19 14 GLU B O 1
ATOM 1807 N N . VAL B 1 15 ? -7.363 -2.561 -6.891 1 96.19 15 VAL B N 1
ATOM 1808 C CA . VAL B 1 15 ? -8.352 -3.447 -6.281 1 96.19 15 VAL B CA 1
ATOM 1809 C C . VAL B 1 15 ? -8.188 -3.432 -4.762 1 96.19 15 VAL B C 1
ATOM 1811 O O . VAL B 1 15 ? -9.172 -3.316 -4.027 1 96.19 15 VAL B O 1
ATOM 1814 N N . LEU B 1 16 ? -6.945 -3.473 -4.289 1 96.31 16 LEU B N 1
ATOM 1815 C CA . LEU B 1 16 ? -6.695 -3.48 -2.854 1 96.31 16 LEU B CA 1
ATOM 1816 C C . LEU B 1 16 ? -7.18 -2.186 -2.211 1 96.31 16 LEU B C 1
ATOM 1818 O O . LEU B 1 16 ? -7.641 -2.191 -1.066 1 96.31 16 LEU B O 1
ATOM 1822 N N . MET B 1 17 ? -7.125 -1.1 -2.953 1 94.56 17 MET B N 1
ATOM 1823 C CA . MET B 1 17 ? -7.5 0.201 -2.406 1 94.56 17 MET B CA 1
ATOM 1824 C C . MET B 1 17 ? -9.008 0.287 -2.195 1 94.56 17 MET B C 1
ATOM 1826 O O . MET B 1 17 ? -9.5 1.204 -1.532 1 94.56 17 MET B O 1
ATOM 1830 N N . THR B 1 18 ? -9.773 -0.618 -2.807 1 95.88 18 THR B N 1
ATOM 1831 C CA . THR B 1 18 ? -11.219 -0.636 -2.594 1 95.88 18 THR B CA 1
ATOM 1832 C C . THR B 1 18 ? -11.562 -1.349 -1.289 1 95.88 18 THR B C 1
ATOM 1834 O O . THR B 1 18 ? -12.703 -1.275 -0.818 1 95.88 18 THR B O 1
ATOM 1837 N N . ILE B 1 19 ? -10.594 -2.021 -0.731 1 96.19 19 ILE B N 1
ATOM 1838 C CA . ILE B 1 19 ? -10.758 -2.689 0.555 1 96.19 19 ILE B CA 1
ATOM 1839 C C . ILE B 1 19 ? -10.281 -1.771 1.678 1 96.19 19 ILE B C 1
ATOM 1841 O O . ILE B 1 19 ? -9.094 -1.471 1.781 1 96.19 19 ILE B O 1
ATOM 1845 N N . PRO B 1 20 ? -11.164 -1.3 2.617 1 95.56 20 PRO B N 1
ATOM 1846 C CA . PRO B 1 20 ? -10.836 -0.266 3.602 1 95.56 20 PRO B CA 1
ATOM 1847 C C . PRO B 1 20 ? -9.609 -0.611 4.438 1 95.56 20 PRO B C 1
ATOM 1849 O O . PRO B 1 20 ? -8.781 0.261 4.715 1 95.56 20 PRO B O 1
ATOM 1852 N N . GLU B 1 21 ? -9.531 -1.887 4.777 1 95.06 21 GLU B N 1
ATOM 1853 C CA . GLU B 1 21 ? -8.398 -2.32 5.594 1 95.06 21 GLU B CA 1
ATOM 1854 C C . GLU B 1 21 ? -7.074 -1.986 4.922 1 95.06 21 GLU B C 1
ATOM 1856 O O . GLU B 1 21 ? -6.156 -1.476 5.57 1 95.06 21 GLU B O 1
ATOM 1861 N N . TYR B 1 22 ? -6.949 -2.254 3.66 1 96 22 TYR B N 1
ATOM 1862 C CA . TYR B 1 22 ? -5.691 -2.045 2.953 1 96 22 TYR B CA 1
ATOM 1863 C C . TYR B 1 22 ? -5.504 -0.576 2.592 1 96 22 TYR B C 1
ATOM 1865 O O . TYR B 1 22 ? -4.387 -0.06 2.615 1 96 22 TYR B O 1
ATOM 1873 N N . ALA B 1 23 ? -6.598 0.141 2.283 1 95.19 23 ALA B N 1
ATOM 1874 C CA . ALA B 1 23 ? -6.523 1.578 2.037 1 95.19 23 ALA B CA 1
ATOM 1875 C C . ALA B 1 23 ? -6.008 2.32 3.268 1 95.19 23 ALA B C 1
ATOM 1877 O O . ALA B 1 23 ? -5.16 3.211 3.154 1 95.19 23 ALA B O 1
ATOM 1878 N N . ASN B 1 24 ? -6.547 1.969 4.43 1 95 24 ASN B N 1
ATOM 1879 C CA . ASN B 1 24 ? -6.133 2.598 5.68 1 95 24 ASN B CA 1
ATOM 1880 C C . ASN B 1 24 ? -4.676 2.279 6.012 1 95 24 ASN B C 1
ATOM 1882 O O . ASN B 1 24 ? -3.949 3.135 6.52 1 95 24 ASN B O 1
ATOM 1886 N N . LYS B 1 25 ? -4.297 1.078 5.695 1 94.19 25 LYS B N 1
ATOM 1887 C CA . LYS B 1 25 ? -2.912 0.679 5.934 1 94.19 25 LYS B CA 1
ATOM 1888 C C . LYS B 1 25 ? -1.945 1.528 5.113 1 94.19 25 LYS B C 1
ATOM 1890 O O . LYS B 1 25 ? -0.924 1.987 5.629 1 94.19 25 LYS B O 1
ATOM 1895 N N . VAL B 1 26 ? -2.25 1.681 3.863 1 95 26 VAL B N 1
ATOM 1896 C CA . VAL B 1 26 ? -1.394 2.453 2.971 1 95 26 VAL B CA 1
ATOM 1897 C C . VAL B 1 26 ? -1.355 3.91 3.424 1 95 26 VAL B C 1
ATOM 1899 O O . VAL B 1 26 ? -0.303 4.555 3.381 1 95 26 VAL B O 1
ATOM 1902 N N . ARG B 1 27 ? -2.416 4.445 3.857 1 95.81 27 ARG B N 1
ATOM 1903 C CA . ARG B 1 27 ? -2.469 5.809 4.375 1 95.81 27 ARG B CA 1
ATOM 1904 C C . ARG B 1 27 ? -1.584 5.961 5.609 1 95.81 27 ARG B C 1
ATOM 1906 O O . ARG B 1 27 ? -0.875 6.957 5.754 1 95.81 27 ARG B O 1
ATOM 1913 N N . MET B 1 28 ? -1.679 4.969 6.488 1 97 28 MET B N 1
ATOM 1914 C CA . MET B 1 28 ? -0.824 4.977 7.672 1 97 28 MET B CA 1
ATOM 1915 C C . MET B 1 28 ? 0.65 4.977 7.277 1 97 28 MET B C 1
ATOM 1917 O O . MET B 1 28 ? 1.451 5.711 7.859 1 97 28 MET B O 1
ATOM 1921 N N . ASP B 1 29 ? 0.979 4.211 6.266 1 96.81 29 ASP B N 1
ATOM 1922 C CA . ASP B 1 29 ? 2.363 4.184 5.801 1 96.81 29 ASP B CA 1
ATOM 1923 C C . ASP B 1 29 ? 2.797 5.551 5.277 1 96.81 29 ASP B C 1
ATOM 1925 O O . ASP B 1 29 ? 3.916 5.996 5.539 1 96.81 29 ASP B O 1
ATOM 1929 N N . ARG B 1 30 ? 1.884 6.184 4.543 1 97.69 30 ARG B N 1
ATOM 1930 C CA . ARG B 1 30 ? 2.199 7.527 4.062 1 97.69 30 ARG B CA 1
ATOM 1931 C C . ARG B 1 30 ? 2.393 8.492 5.227 1 97.69 30 ARG B C 1
ATOM 1933 O O . ARG B 1 30 ? 3.277 9.352 5.188 1 97.69 30 ARG B O 1
ATOM 1940 N N . SER B 1 31 ? 1.545 8.375 6.242 1 98.38 31 SER B N 1
ATOM 1941 C CA . SER B 1 31 ? 1.69 9.211 7.434 1 98.38 31 SER B CA 1
ATOM 1942 C C . SER B 1 31 ? 3.053 9 8.086 1 98.38 31 SER B C 1
ATOM 1944 O O . SER B 1 31 ? 3.746 9.969 8.406 1 98.38 31 SER B O 1
ATOM 1946 N N . VAL B 1 32 ? 3.453 7.762 8.211 1 97.69 32 VAL B N 1
ATOM 1947 C CA . VAL B 1 32 ? 4.715 7.426 8.859 1 97.69 32 VAL B CA 1
ATOM 1948 C C . VAL B 1 32 ? 5.879 8.031 8.078 1 97.69 32 VAL B C 1
ATOM 1950 O O . VAL B 1 32 ? 6.715 8.734 8.648 1 97.69 32 VAL B O 1
ATOM 1953 N N . VAL B 1 33 ? 5.898 7.879 6.816 1 97.94 33 VAL B N 1
ATOM 1954 C CA . VAL B 1 33 ? 6.992 8.367 5.988 1 97.94 33 VAL B CA 1
ATOM 1955 C C . VAL B 1 33 ? 7.012 9.898 6.016 1 97.94 33 VAL B C 1
ATOM 1957 O O . VAL B 1 33 ? 8.078 10.508 6.121 1 97.94 33 VAL B O 1
ATOM 1960 N N . SER B 1 34 ? 5.82 10.453 5.941 1 98.19 34 SER B N 1
ATOM 1961 C CA . SER B 1 34 ? 5.746 11.914 5.953 1 98.19 34 SER B CA 1
ATOM 1962 C C . SER B 1 34 ? 6.297 12.484 7.254 1 98.19 34 SER B C 1
ATOM 1964 O O . SER B 1 34 ? 6.965 13.523 7.254 1 98.19 34 SER B O 1
ATOM 1966 N N . THR B 1 35 ? 6.023 11.859 8.359 1 97.75 35 THR B N 1
ATOM 1967 C CA . THR B 1 35 ? 6.508 12.352 9.641 1 97.75 35 THR B CA 1
ATOM 1968 C C . THR B 1 35 ? 8.023 12.203 9.742 1 97.75 35 THR B C 1
ATOM 1970 O O . THR B 1 35 ? 8.703 13.047 10.328 1 97.75 35 THR B O 1
ATOM 1973 N N . GLN B 1 36 ? 8.539 11.219 9.078 1 97.06 36 GLN B N 1
ATOM 1974 C CA . GLN B 1 36 ? 9.984 11 9.047 1 97.06 36 GLN B CA 1
ATOM 1975 C C . GLN B 1 36 ? 10.672 12.023 8.156 1 97.06 36 GLN B C 1
ATOM 1977 O O . GLN B 1 36 ? 11.844 12.359 8.375 1 97.06 36 GLN B O 1
ATOM 1982 N N . TRP B 1 37 ? 9.922 12.531 7.246 1 98 37 TRP B N 1
ATOM 1983 C CA . TRP B 1 37 ? 10.516 13.406 6.242 1 98 37 TRP B CA 1
ATOM 1984 C C . TRP B 1 37 ? 10.047 14.844 6.434 1 98 37 TRP B C 1
ATOM 1986 O O . TRP B 1 37 ? 9.961 15.609 5.469 1 98 37 TRP B O 1
ATOM 1996 N N . ILE B 1 38 ? 9.758 15.156 7.66 1 98.25 38 ILE B N 1
ATOM 1997 C CA . ILE B 1 38 ? 9.117 16.422 7.973 1 98.25 38 ILE B CA 1
ATOM 1998 C C . ILE B 1 38 ? 10 17.594 7.52 1 98.25 38 ILE B C 1
ATOM 2000 O O . ILE B 1 38 ? 9.5 18.656 7.141 1 98.25 38 ILE B O 1
ATOM 2004 N N . ASP B 1 39 ? 11.305 17.469 7.469 1 96.88 39 ASP B N 1
ATOM 2005 C CA . ASP B 1 39 ? 12.211 18.547 7.109 1 96.88 39 ASP B CA 1
ATOM 2006 C C . ASP B 1 39 ? 12.977 18.234 5.828 1 96.88 39 ASP B C 1
ATOM 2008 O O . ASP B 1 39 ? 13.961 18.891 5.504 1 96.88 39 ASP B O 1
ATOM 2012 N N . LYS B 1 40 ? 12.492 17.203 5.188 1 96 40 LYS B N 1
ATOM 2013 C CA . LYS B 1 40 ? 13.18 16.812 3.961 1 96 40 LYS B CA 1
ATOM 2014 C C . LYS B 1 40 ? 13.227 17.953 2.953 1 96 40 LYS B C 1
ATOM 2016 O O . LYS B 1 40 ? 12.25 18.688 2.801 1 96 40 LYS B O 1
ATOM 2021 N N . ASP B 1 41 ? 14.391 18.188 2.268 1 96.12 41 ASP B N 1
ATOM 2022 C CA . ASP B 1 41 ? 14.625 19.141 1.192 1 96.12 41 ASP B CA 1
ATOM 2023 C C . ASP B 1 41 ? 14.469 20.578 1.69 1 96.12 41 ASP B C 1
ATOM 2025 O O . ASP B 1 41 ? 14.203 21.484 0.903 1 96.12 41 ASP B O 1
ATOM 2029 N N . GLY B 1 42 ? 14.445 20.828 3.027 1 97.75 42 GLY B N 1
ATOM 2030 C CA . GLY B 1 42 ? 14.445 22.156 3.604 1 97.75 42 GLY B CA 1
ATOM 2031 C C . GLY B 1 42 ? 13.07 22.797 3.629 1 97.75 42 GLY B C 1
ATOM 2032 O O . GLY B 1 42 ? 12.953 24.031 3.697 1 97.75 42 GLY B O 1
ATOM 2033 N N . LYS B 1 43 ? 12.078 21.984 3.547 1 98.12 43 LYS B N 1
ATOM 2034 C CA . LYS B 1 43 ? 10.727 22.531 3.432 1 98.12 43 LYS B CA 1
ATOM 2035 C C . LYS B 1 43 ? 10.305 23.234 4.719 1 98.12 43 LYS B C 1
ATOM 2037 O O . LYS B 1 43 ? 9.508 24.172 4.691 1 98.12 43 LYS B O 1
ATOM 2042 N N . GLU B 1 44 ? 10.789 22.75 5.844 1 98.19 44 GLU B N 1
ATOM 2043 C CA . GLU B 1 44 ? 10.484 23.422 7.102 1 98.19 44 GLU B CA 1
ATOM 2044 C C . GLU B 1 44 ? 11.062 24.828 7.125 1 98.19 44 GLU B C 1
ATOM 2046 O O . GLU B 1 44 ? 10.398 25.781 7.559 1 98.19 44 GLU B O 1
ATOM 2051 N N . ASP B 1 45 ? 12.258 25.016 6.66 1 98.25 45 ASP B N 1
ATOM 2052 C CA . ASP B 1 45 ? 12.875 26.328 6.57 1 98.25 45 ASP B CA 1
ATOM 2053 C C . ASP B 1 45 ? 12.133 27.219 5.578 1 98.25 45 ASP B C 1
ATOM 2055 O O . ASP B 1 45 ? 11.945 28.422 5.824 1 98.25 45 ASP B O 1
ATOM 2059 N N . ASP B 1 46 ? 11.75 26.625 4.484 1 98.12 46 ASP B N 1
ATOM 2060 C CA . ASP B 1 46 ? 11.055 27.375 3.443 1 98.12 46 ASP B CA 1
ATOM 2061 C C . ASP B 1 46 ? 9.758 28 3.98 1 98.12 46 ASP B C 1
ATOM 2063 O O . ASP B 1 46 ? 9.477 29.172 3.734 1 98.12 46 ASP B O 1
ATOM 2067 N N . VAL B 1 47 ? 9.008 27.172 4.711 1 98.56 47 VAL B N 1
ATOM 2068 C CA . VAL B 1 47 ? 7.746 27.688 5.227 1 98.56 47 VAL B CA 1
ATOM 2069 C C . VAL B 1 47 ? 8.023 28.75 6.289 1 98.56 47 VAL B C 1
ATOM 2071 O O . VAL B 1 47 ? 7.285 29.734 6.406 1 98.56 47 VAL B O 1
ATOM 2074 N N . THR B 1 48 ? 9.039 28.562 7.09 1 98.5 48 THR B N 1
ATOM 2075 C CA . THR B 1 48 ? 9.406 29.531 8.109 1 98.5 48 THR B CA 1
ATOM 2076 C C . THR B 1 48 ? 9.773 30.875 7.473 1 98.5 48 THR B C 1
ATOM 2078 O O . THR B 1 48 ? 9.312 31.922 7.926 1 98.5 48 THR B O 1
ATOM 2081 N N . GLU B 1 49 ? 10.547 30.781 6.449 1 98.12 49 GLU B N 1
ATOM 2082 C CA . GLU B 1 49 ? 10.922 32 5.738 1 98.12 49 GLU B CA 1
ATOM 2083 C C . GLU B 1 49 ? 9.695 32.688 5.125 1 98.12 49 GLU B C 1
ATOM 2085 O O . GLU B 1 49 ? 9.609 33.906 5.102 1 98.12 49 GLU B O 1
ATOM 2090 N N . TYR B 1 50 ? 8.875 31.859 4.641 1 98.31 50 TYR B N 1
ATOM 2091 C CA . TYR B 1 50 ? 7.664 32.375 4.02 1 98.31 50 TYR B CA 1
ATOM 2092 C C . TYR B 1 50 ? 6.836 33.188 5.027 1 98.31 50 TYR B C 1
ATOM 2094 O O . TYR B 1 50 ? 6.441 34.312 4.762 1 98.31 50 TYR B O 1
ATOM 2102 N N . VAL B 1 51 ? 6.539 32.625 6.219 1 98.5 51 VAL B N 1
ATOM 2103 C CA . VAL B 1 51 ? 5.684 33.312 7.18 1 98.5 51 VAL B CA 1
ATOM 2104 C C . VAL B 1 51 ? 6.398 34.531 7.719 1 98.5 51 VAL B C 1
ATOM 2106 O O . VAL B 1 51 ? 5.762 35.562 8.016 1 98.5 51 VAL B O 1
ATOM 2109 N N . ARG B 1 52 ? 7.707 34.562 7.816 1 98.06 52 ARG B N 1
ATOM 2110 C CA . ARG B 1 52 ? 8.469 35.719 8.203 1 98.06 52 ARG B CA 1
ATOM 2111 C C . ARG B 1 52 ? 8.367 36.812 7.141 1 98.06 52 ARG B C 1
ATOM 2113 O O . ARG B 1 52 ? 8.297 38 7.465 1 98.06 52 ARG B O 1
ATOM 2120 N N . SER B 1 53 ? 8.406 36.375 5.941 1 97.69 53 SER B N 1
ATOM 2121 C CA . SER B 1 53 ? 8.273 37.344 4.855 1 97.69 53 SER B CA 1
ATOM 2122 C C . SER B 1 53 ? 6.891 38 4.859 1 97.69 53 SER B C 1
ATOM 2124 O O . SER B 1 53 ? 6.754 39.156 4.512 1 97.69 53 SER B O 1
ATOM 2126 N N . LEU B 1 54 ? 5.863 37.156 5.152 1 97.69 54 LEU B N 1
ATOM 2127 C CA . LEU B 1 54 ? 4.527 37.719 5.293 1 97.69 54 LEU B CA 1
ATOM 2128 C C . LEU B 1 54 ? 4.504 38.812 6.375 1 97.69 54 LEU B C 1
ATOM 2130 O O . LEU B 1 54 ? 3.879 39.875 6.195 1 97.69 54 LEU B O 1
ATOM 2134 N N . LYS B 1 55 ? 5.141 38.5 7.48 1 97.62 55 LYS B N 1
ATOM 2135 C CA . LYS B 1 55 ? 5.219 39.438 8.586 1 97.62 55 LYS B CA 1
ATOM 2136 C C . LYS B 1 55 ? 5.895 40.75 8.141 1 97.62 55 LYS B C 1
ATOM 2138 O O . LYS B 1 55 ? 5.422 41.844 8.461 1 97.62 55 LYS B O 1
ATOM 2143 N N . GLU B 1 56 ? 6.965 40.625 7.438 1 97.19 56 GLU B N 1
ATOM 2144 C CA . GLU B 1 56 ? 7.68 41.812 6.934 1 97.19 56 GLU B CA 1
ATOM 2145 C C . GLU B 1 56 ? 6.797 42.625 6.008 1 97.19 56 GLU B C 1
ATOM 2147 O O . GLU B 1 56 ? 6.84 43.875 6.043 1 97.19 56 GLU B O 1
ATOM 2152 N N . GLU B 1 57 ? 6.098 41.938 5.223 1 96.88 57 GLU B N 1
ATOM 2153 C CA . GLU B 1 57 ? 5.215 42.625 4.27 1 96.88 57 GLU B CA 1
ATOM 2154 C C . GLU B 1 57 ? 4.086 43.344 4.988 1 96.88 57 GLU B C 1
ATOM 2156 O O . GLU B 1 57 ? 3.74 44.469 4.621 1 96.88 57 GLU B O 1
ATOM 2161 N N . TRP B 1 58 ? 3.539 42.656 5.973 1 96.25 58 TRP B N 1
ATOM 2162 C CA . TRP B 1 58 ? 2.383 43.219 6.676 1 96.25 58 TRP B CA 1
ATOM 2163 C C . TRP B 1 58 ? 2.789 44.375 7.562 1 96.25 58 TRP B C 1
ATOM 2165 O O . TRP B 1 58 ? 2.148 45.438 7.547 1 96.25 58 TRP B O 1
ATOM 2175 N N . GLY B 1 59 ? 3.803 44.094 8.516 1 94.31 59 GLY B N 1
ATOM 2176 C CA . GLY B 1 59 ? 4.246 45.156 9.375 1 94.31 59 GLY B CA 1
ATOM 2177 C C . GLY B 1 59 ? 4.637 44.688 10.766 1 94.31 59 GLY B C 1
ATOM 2178 O O . GLY B 1 59 ? 4.992 43.531 10.961 1 94.31 59 GLY B O 1
ATOM 2179 N N . THR B 1 60 ? 4.645 45.562 11.781 1 90.5 60 THR B N 1
ATOM 2180 C CA . THR B 1 60 ? 5.34 45.281 13.031 1 90.5 60 THR B CA 1
ATOM 2181 C C . THR B 1 60 ? 4.34 44.969 14.148 1 90.5 60 THR B C 1
ATOM 2183 O O . THR B 1 60 ? 4.734 44.625 15.25 1 90.5 60 THR B O 1
ATOM 2186 N N . GLY B 1 61 ? 3.076 44.969 14 1 93.38 61 GLY B N 1
ATOM 2187 C CA . GLY B 1 61 ? 2.104 44.719 15.055 1 93.38 61 GLY B CA 1
ATOM 2188 C C . GLY B 1 61 ? 2.041 43.281 15.484 1 93.38 61 GLY B C 1
ATOM 2189 O O . GLY B 1 61 ? 2.674 42.406 14.875 1 93.38 61 GLY B O 1
ATOM 2190 N N . VAL B 1 62 ? 1.365 43.031 16.609 1 96.75 62 VAL B N 1
ATOM 2191 C CA . VAL B 1 62 ? 1.168 41.688 17.141 1 96.75 62 VAL B CA 1
ATOM 2192 C C . VAL B 1 62 ? 0.63 40.781 16.047 1 96.75 62 VAL B C 1
ATOM 2194 O O . VAL B 1 62 ? -0.308 41.125 15.336 1 96.75 62 VAL B O 1
ATOM 2197 N N . SER B 1 63 ? 1.32 39.688 15.836 1 98.12 63 SER B N 1
ATOM 2198 C CA . SER B 1 63 ? 0.929 38.719 14.805 1 98.12 63 SER B CA 1
ATOM 2199 C C . SER B 1 63 ? 1.375 37.312 15.172 1 98.12 63 SER B C 1
ATOM 2201 O O . SER B 1 63 ? 2.232 37.125 16.031 1 98.12 63 SER B O 1
ATOM 2203 N N . THR B 1 64 ? 0.735 36.375 14.648 1 98.75 64 THR B N 1
ATOM 2204 C CA . THR B 1 64 ? 1.104 35 14.836 1 98.75 64 THR B CA 1
ATOM 2205 C C . THR B 1 64 ? 1.526 34.344 13.516 1 98.75 64 THR B C 1
ATOM 2207 O O . THR B 1 64 ? 0.747 34.312 12.555 1 98.75 64 THR B O 1
ATOM 2210 N N . LEU B 1 65 ? 2.795 33.906 13.445 1 98.81 65 LEU B N 1
ATOM 2211 C CA . LEU B 1 65 ? 3.35 33.219 12.281 1 98.81 65 LEU B CA 1
ATOM 2212 C C . LEU B 1 65 ? 3.053 31.719 12.328 1 98.81 65 LEU B C 1
ATOM 2214 O O . LEU B 1 65 ? 3.684 30.984 13.094 1 98.81 65 LEU B O 1
ATOM 2218 N N . CYS B 1 66 ? 2.139 31.297 11.484 1 98.94 66 CYS B N 1
ATOM 2219 C CA . CYS B 1 66 ? 1.627 29.938 11.633 1 98.94 66 CYS B CA 1
ATOM 2220 C C . CYS B 1 66 ? 2.209 29.016 10.562 1 98.94 66 CYS B C 1
ATOM 2222 O O . CYS B 1 66 ? 2.287 29.391 9.391 1 98.94 66 CYS B O 1
ATOM 2224 N N . ARG B 1 67 ? 2.629 27.875 10.969 1 98.81 67 ARG B N 1
ATOM 2225 C CA . ARG B 1 67 ? 3.014 26.812 10.055 1 98.81 67 ARG B CA 1
ATOM 2226 C C . ARG B 1 67 ? 2.387 25.484 10.477 1 98.81 67 ARG B C 1
ATOM 2228 O O . ARG B 1 67 ? 2.379 25.141 11.656 1 98.81 67 ARG B O 1
ATOM 2235 N N . VAL B 1 68 ? 1.803 24.781 9.492 1 98.94 68 VAL B N 1
ATOM 2236 C CA . VAL B 1 68 ? 1.071 23.531 9.703 1 98.94 68 VAL B CA 1
ATOM 2237 C C . VAL B 1 68 ? 1.66 22.438 8.828 1 98.94 68 VAL B C 1
ATOM 2239 O O . VAL B 1 68 ? 1.742 22.594 7.605 1 98.94 68 VAL B O 1
ATOM 2242 N N . TYR B 1 69 ? 2.076 21.359 9.445 1 98.94 69 TYR B N 1
ATOM 2243 C CA . TYR B 1 69 ? 2.574 20.219 8.695 1 98.94 69 TYR B CA 1
ATOM 2244 C C . TYR B 1 69 ? 1.505 19.141 8.57 1 98.94 69 TYR B C 1
ATOM 2246 O O . TYR B 1 69 ? 0.918 18.719 9.578 1 98.94 69 TYR B O 1
ATOM 2254 N N . ASN B 1 70 ? 1.318 18.703 7.324 1 98.94 70 ASN B N 1
ATOM 2255 C CA . ASN B 1 70 ? 0.388 17.609 7.07 1 98.94 70 ASN B CA 1
ATOM 2256 C C . ASN B 1 70 ? 1.116 16.281 6.938 1 98.94 70 ASN B C 1
ATOM 2258 O O . ASN B 1 70 ? 1.659 15.969 5.879 1 98.94 70 ASN B O 1
ATOM 2262 N N . GLY B 1 71 ? 1.119 15.539 8.008 1 98.81 71 GLY B N 1
ATOM 2263 C CA . GLY B 1 71 ? 1.605 14.172 7.996 1 98.81 71 GLY B CA 1
ATOM 2264 C C . GLY B 1 71 ? 0.504 13.148 8.195 1 98.81 71 GLY B C 1
ATOM 2265 O O . GLY B 1 71 ? 0.713 12.125 8.852 1 98.81 71 GLY B O 1
ATOM 2266 N N . THR B 1 72 ? -0.712 13.461 7.668 1 98.62 72 THR B N 1
ATOM 2267 C CA . THR B 1 72 ? -1.869 12.633 8 1 98.62 72 THR B CA 1
ATOM 2268 C C . THR B 1 72 ? -2.012 11.477 7.02 1 98.62 72 THR B C 1
ATOM 2270 O O . THR B 1 72 ? -2.848 10.594 7.215 1 98.62 72 THR B O 1
ATOM 2273 N N . GLY B 1 73 ? -1.204 11.5 6 1 98.19 73 GLY B N 1
ATOM 2274 C CA . GLY B 1 73 ? -1.309 10.453 4.996 1 98.19 73 GLY B CA 1
ATOM 2275 C C . GLY B 1 73 ? -2.32 10.766 3.91 1 98.19 73 GLY B C 1
ATOM 2276 O O . GLY B 1 73 ? -2.445 10.023 2.936 1 98.19 73 GLY B O 1
ATOM 2277 N N . GLU B 1 74 ? -3.043 11.859 4.066 1 97.12 74 GLU B N 1
ATOM 2278 C CA . GLU B 1 74 ? -4.051 12.336 3.123 1 97.12 74 GLU B CA 1
ATOM 2279 C C . GLU B 1 74 ? -4.043 13.859 3.025 1 97.12 74 GLU B C 1
ATOM 2281 O O . GLU B 1 74 ? -3.402 14.539 3.834 1 97.12 74 GLU B O 1
ATOM 2286 N N . ARG B 1 75 ? -4.691 14.352 1.999 1 97.69 75 ARG B N 1
ATOM 2287 C CA . ARG B 1 75 ? -4.758 15.797 1.827 1 97.69 75 ARG B CA 1
ATOM 2288 C C . ARG B 1 75 ? -5.609 16.438 2.918 1 97.69 75 ARG B C 1
ATOM 2290 O O . ARG B 1 75 ? -6.605 15.859 3.359 1 97.69 75 ARG B O 1
ATOM 2297 N N . LEU B 1 76 ? -5.215 17.609 3.406 1 98.81 76 LEU B N 1
ATOM 2298 C CA . LEU B 1 76 ? -6.02 18.469 4.266 1 98.81 76 LEU B CA 1
ATOM 2299 C C . LEU B 1 76 ? -6.613 19.625 3.467 1 98.81 76 LEU B C 1
ATOM 2301 O O . LEU B 1 76 ? -5.914 20.266 2.676 1 98.81 76 LEU B O 1
ATOM 2305 N N . THR B 1 77 ? -7.879 19.875 3.666 1 98.88 77 THR B N 1
ATOM 2306 C CA . THR B 1 77 ? -8.547 20.984 2.99 1 98.88 77 THR B CA 1
ATOM 2307 C C . THR B 1 77 ? -9.07 22 4.004 1 98.88 77 THR B C 1
ATOM 2309 O O . THR B 1 77 ? -9.648 21.625 5.023 1 98.88 77 THR B O 1
ATOM 2312 N N . PHE B 1 78 ? -8.836 23.297 3.686 1 98.88 78 PHE B N 1
ATOM 2313 C CA . PHE B 1 78 ? -9.391 24.344 4.531 1 98.88 78 PHE B CA 1
ATOM 2314 C C . PHE B 1 78 ? -10.906 24.219 4.637 1 98.88 78 PHE B C 1
ATOM 2316 O O . PHE B 1 78 ? -11.594 24.078 3.621 1 98.88 78 PHE B O 1
ATOM 2323 N N . HIS B 1 79 ? -11.391 24.188 5.883 1 98.88 79 HIS B N 1
ATOM 2324 C CA . HIS B 1 79 ? -12.828 24.047 6.074 1 98.88 79 HIS B CA 1
ATOM 2325 C C . HIS B 1 79 ? -13.445 25.344 6.574 1 98.88 79 HIS B C 1
ATOM 2327 O O . HIS B 1 79 ? -14.344 25.891 5.934 1 98.88 79 HIS B O 1
ATOM 2333 N N . LEU B 1 80 ? -13.008 25.859 7.668 1 98.69 80 LEU B N 1
ATOM 2334 C CA . LEU B 1 80 ? -13.492 27.109 8.219 1 98.69 80 LEU B CA 1
ATOM 2335 C C . LEU B 1 80 ? -12.461 27.734 9.156 1 98.69 80 LEU B C 1
ATOM 2337 O O . LEU B 1 80 ? -11.453 27.094 9.477 1 98.69 80 LEU B O 1
ATOM 2341 N N . SER B 1 81 ? -12.641 29.016 9.5 1 98.75 81 SER B N 1
ATOM 2342 C CA . SER B 1 81 ? -11.852 29.688 10.523 1 98.75 81 SER B CA 1
ATOM 2343 C C . SER B 1 81 ? -12.734 30.547 11.422 1 98.75 81 SER B C 1
ATOM 2345 O O . SER B 1 81 ? -13.898 30.797 11.109 1 98.75 81 SER B O 1
ATOM 2347 N N . HIS B 1 82 ? -12.234 30.844 12.555 1 98.75 82 HIS B N 1
ATOM 2348 C CA . HIS B 1 82 ? -12.875 31.734 13.523 1 98.75 82 HIS B CA 1
ATOM 2349 C C . HIS B 1 82 ? -11.867 32.719 14.125 1 98.75 82 HIS B C 1
ATOM 2351 O O . HIS B 1 82 ? -10.812 32.312 14.602 1 98.75 82 HIS B O 1
ATOM 2357 N N . ASP B 1 83 ? -12.258 33.969 14.086 1 98.25 83 ASP B N 1
ATOM 2358 C CA . ASP B 1 83 ? -11.414 35 14.695 1 98.25 83 ASP B CA 1
ATOM 2359 C C . ASP B 1 83 ? -12.062 35.562 15.961 1 98.25 83 ASP B C 1
ATOM 2361 O O . ASP B 1 83 ? -13.117 36.188 15.898 1 98.25 83 ASP B O 1
ATOM 2365 N N . TRP B 1 84 ? -11.438 35.281 17.109 1 97.56 84 TRP B N 1
ATOM 2366 C CA . TRP B 1 84 ? -11.844 36.031 18.297 1 97.56 84 TRP B CA 1
ATOM 2367 C C . TRP B 1 84 ? -11.266 37.438 18.281 1 97.56 84 TRP B C 1
ATOM 2369 O O . TRP B 1 84 ? -11.969 38.406 18.578 1 97.56 84 TRP B O 1
ATOM 2379 N N . LEU B 1 85 ? -9.961 37.531 18.016 1 97.06 85 LEU B N 1
ATOM 2380 C CA . LEU B 1 85 ? -9.258 38.781 17.828 1 97.06 85 LEU B CA 1
ATOM 2381 C C . LEU B 1 85 ? -8.359 38.75 16.594 1 97.06 85 LEU B C 1
ATOM 2383 O O . LEU B 1 85 ? -7.637 37.75 16.391 1 97.06 85 LEU B O 1
ATOM 2387 N N . GLY B 1 86 ? -8.438 39.844 15.789 1 97.75 86 GLY B N 1
ATOM 2388 C CA . GLY B 1 86 ? -7.582 39.906 14.617 1 97.75 86 GLY B CA 1
ATOM 2389 C C . GLY B 1 86 ? -8.211 39.312 13.383 1 97.75 86 GLY B C 1
ATOM 2390 O O . GLY B 1 86 ? -9.43 39.156 13.305 1 97.75 86 GLY B O 1
ATOM 2391 N N . HIS B 1 87 ? -7.309 39.094 12.336 1 97.88 87 HIS B N 1
ATOM 2392 C CA . HIS B 1 87 ? -7.762 38.562 11.062 1 97.88 87 HIS B CA 1
ATOM 2393 C C . HIS B 1 87 ? -6.594 37.969 10.273 1 97.88 87 HIS B C 1
ATOM 2395 O O . HIS B 1 87 ? -5.434 38.25 10.562 1 97.88 87 HIS B O 1
ATOM 2401 N N . ILE B 1 88 ? -6.969 37.125 9.305 1 98.06 88 ILE B N 1
ATOM 2402 C CA . ILE B 1 88 ? -5.977 36.5 8.438 1 98.06 88 ILE B CA 1
ATOM 2403 C C . ILE B 1 88 ? -5.387 37.531 7.484 1 98.06 88 ILE B C 1
ATOM 2405 O O . ILE B 1 88 ? -6.113 38.375 6.938 1 98.06 88 ILE B O 1
ATOM 2409 N N . TYR B 1 89 ? -4.086 37.656 7.496 1 97.38 89 TYR B N 1
ATOM 2410 C CA . TYR B 1 89 ? -3.426 38.375 6.422 1 97.38 89 TYR B CA 1
ATOM 2411 C C . TYR B 1 89 ? -3.297 37.5 5.176 1 97.38 89 TYR B C 1
ATOM 2413 O O . TYR B 1 89 ? -2.719 36.406 5.223 1 97.38 89 TYR B O 1
ATOM 2421 N N . LYS B 1 90 ? -3.916 37.938 4.023 1 95.81 90 LYS B N 1
ATOM 2422 C CA . LYS B 1 90 ? -4.059 37.156 2.791 1 95.81 90 LYS B CA 1
ATOM 2423 C C . LYS B 1 90 ? -4.996 35.969 2.99 1 95.81 90 LYS B C 1
ATOM 2425 O O . LYS B 1 90 ? -6.191 36.156 3.246 1 95.81 90 LYS B O 1
ATOM 2430 N N . THR B 1 91 ? -4.422 34.656 2.879 1 97.06 91 THR B N 1
ATOM 2431 C CA . THR B 1 91 ? -5.355 33.531 2.957 1 97.06 91 THR B CA 1
ATOM 2432 C C . THR B 1 91 ? -4.734 32.344 3.707 1 97.06 91 THR B C 1
ATOM 2434 O O . THR B 1 91 ? -3.518 32.312 3.9 1 97.06 91 THR B O 1
ATOM 2437 N N . TYR B 1 92 ? -5.621 31.531 4.176 1 98.31 92 TYR B N 1
ATOM 2438 C CA . TYR B 1 92 ? -5.18 30.203 4.605 1 98.31 92 TYR B CA 1
ATOM 2439 C C . TYR B 1 92 ? -4.852 29.328 3.402 1 98.31 92 TYR B C 1
ATOM 2441 O O . TYR B 1 92 ? -5.508 29.422 2.363 1 98.31 92 TYR B O 1
ATOM 2449 N N . PRO B 1 93 ? -3.812 28.484 3.551 1 98.25 93 PRO B N 1
ATOM 2450 C CA . PRO B 1 93 ? -3.662 27.5 2.471 1 98.25 93 PRO B CA 1
ATOM 2451 C C . PRO B 1 93 ? -4.926 26.672 2.246 1 98.25 93 PRO B C 1
ATOM 2453 O O . PRO B 1 93 ? -5.406 26.016 3.17 1 98.25 93 PRO B O 1
ATOM 2456 N N . PRO B 1 94 ? -5.453 26.656 1.056 1 98.19 94 PRO B N 1
ATOM 2457 C CA . PRO B 1 94 ? -6.703 25.922 0.846 1 98.19 94 PRO B CA 1
ATOM 2458 C C . PRO B 1 94 ? -6.523 24.422 0.932 1 98.19 94 PRO B C 1
ATOM 2460 O O . PRO B 1 94 ? -7.457 23.703 1.298 1 98.19 94 PRO B O 1
ATOM 2463 N N . VAL B 1 95 ? -5.398 23.984 0.446 1 98.56 95 VAL B N 1
ATOM 2464 C CA . VAL B 1 95 ? -5.055 22.562 0.467 1 98.56 95 VAL B CA 1
ATOM 2465 C C . VAL B 1 95 ? -3.611 22.391 0.926 1 98.56 95 VAL B C 1
ATOM 2467 O O . VAL B 1 95 ? -2.721 23.125 0.491 1 98.56 95 VAL B O 1
ATOM 2470 N N . ILE B 1 96 ? -3.379 21.5 1.875 1 98.75 96 ILE B N 1
ATOM 2471 C CA . ILE B 1 96 ? -2.049 21.047 2.266 1 98.75 96 ILE B CA 1
ATOM 2472 C C . ILE B 1 96 ? -1.923 19.547 2.018 1 98.75 96 ILE B C 1
ATOM 2474 O O . ILE B 1 96 ? -2.535 18.734 2.725 1 98.75 96 ILE B O 1
ATOM 2478 N N . GLU B 1 97 ? -1.122 19.141 1.012 1 98.56 97 GLU B N 1
ATOM 2479 C CA . GLU B 1 97 ? -0.961 17.719 0.698 1 98.56 97 GLU B CA 1
ATOM 2480 C C . GLU B 1 97 ? -0.139 17.016 1.768 1 98.56 97 GLU B C 1
ATOM 2482 O O . GLU B 1 97 ? 0.607 17.656 2.512 1 98.56 97 GLU B O 1
ATOM 2487 N N . ASN B 1 98 ? -0.344 15.742 1.796 1 98.69 98 ASN B N 1
ATOM 2488 C CA . ASN B 1 98 ? 0.479 14.953 2.711 1 98.69 98 ASN B CA 1
ATOM 2489 C C . ASN B 1 98 ? 1.967 15.18 2.457 1 98.69 98 ASN B C 1
ATOM 2491 O O . ASN B 1 98 ? 2.426 15.109 1.315 1 98.69 98 ASN B O 1
ATOM 2495 N N . GLY B 1 99 ? 2.67 15.523 3.508 1 98.69 99 GLY B N 1
ATOM 2496 C CA . GLY B 1 99 ? 4.105 15.719 3.396 1 98.69 99 GLY B CA 1
ATOM 2497 C C . GLY B 1 99 ? 4.496 17.172 3.17 1 98.69 99 GLY B C 1
ATOM 2498 O O . GLY B 1 99 ? 5.68 17.484 3.033 1 98.69 99 GLY B O 1
ATOM 2499 N N . GLN B 1 100 ? 3.492 18.016 3.201 1 98.62 100 GLN B N 1
ATOM 2500 C CA . GLN B 1 100 ? 3.777 19.422 2.963 1 98.62 100 GLN B CA 1
ATOM 2501 C C . GLN B 1 100 ? 3.551 20.25 4.223 1 98.62 100 GLN B C 1
ATOM 2503 O O . GLN B 1 100 ? 2.82 19.844 5.125 1 98.62 100 GLN B O 1
ATOM 2508 N N . TRP B 1 101 ? 4.277 21.406 4.262 1 98.88 101 TRP B N 1
ATOM 2509 C CA . TRP B 1 101 ? 3.992 22.484 5.207 1 98.88 101 TRP B CA 1
ATOM 2510 C C . TRP B 1 101 ? 3.09 23.531 4.578 1 98.88 101 TRP B C 1
ATOM 2512 O O . TRP B 1 101 ? 3.271 23.906 3.412 1 98.88 101 TRP B O 1
ATOM 2522 N N . GLY B 1 102 ? 2.111 24 5.289 1 98.81 102 GLY B N 1
ATOM 2523 C CA . GLY B 1 102 ? 1.372 25.203 4.965 1 98.81 102 GLY B CA 1
ATOM 2524 C C . GLY B 1 102 ? 1.709 26.375 5.875 1 98.81 102 GLY B C 1
ATOM 2525 O O . GLY B 1 102 ? 1.913 26.188 7.078 1 98.81 102 GLY B O 1
ATOM 2526 N N . GLY B 1 103 ? 1.814 27.562 5.332 1 98.81 103 GLY B N 1
ATOM 2527 C CA . GLY B 1 103 ? 2.119 28.75 6.109 1 98.81 103 GLY B CA 1
ATOM 2528 C C . GLY B 1 103 ? 1.096 29.859 5.93 1 98.81 103 GLY B C 1
ATOM 2529 O O . GLY B 1 103 ? 0.554 30.047 4.836 1 98.81 103 GLY B O 1
ATOM 2530 N N . PHE B 1 104 ? 0.843 30.547 7.004 1 98.75 104 PHE B N 1
ATOM 2531 C CA . PHE B 1 104 ? -0.029 31.719 6.938 1 98.75 104 PHE B CA 1
ATOM 2532 C C . PHE B 1 104 ? 0.253 32.656 8.094 1 98.75 104 PHE B C 1
ATOM 2534 O O . PHE B 1 104 ? 0.97 32.312 9.031 1 98.75 104 PHE B O 1
ATOM 2541 N N . LEU B 1 105 ? -0.253 33.844 8.031 1 98.69 105 LEU B N 1
ATOM 2542 C CA . LEU B 1 105 ? -0.032 34.875 9.023 1 98.69 105 LEU B CA 1
ATOM 2543 C C . LEU B 1 105 ? -1.357 35.438 9.547 1 98.69 105 LEU B C 1
ATOM 2545 O O . LEU B 1 105 ? -2.238 35.781 8.766 1 98.69 105 LEU B O 1
ATOM 2549 N N . HIS B 1 106 ? -1.56 35.375 10.797 1 98.75 106 HIS B N 1
ATOM 2550 C CA . HIS B 1 106 ? -2.699 36 11.461 1 98.75 106 HIS B CA 1
ATOM 2551 C C . HIS B 1 106 ? -2.277 37.25 12.219 1 98.75 106 HIS B C 1
ATOM 2553 O O . HIS B 1 106 ? -1.29 37.219 12.961 1 98.75 106 HIS B O 1
ATOM 2559 N N . VAL B 1 107 ? -3.061 38.312 12.086 1 98.31 107 VAL B N 1
ATOM 2560 C CA . VAL B 1 107 ? -2.547 39.594 12.547 1 98.31 107 VAL B CA 1
ATOM 2561 C C . VAL B 1 107 ? -3.598 40.281 13.414 1 98.31 107 VAL B C 1
ATOM 2563 O O . VAL B 1 107 ? -4.793 40 13.289 1 98.31 107 VAL B O 1
ATOM 2566 N N . LYS B 1 108 ? -3.125 41.156 14.281 1 96.81 108 LYS B N 1
ATOM 2567 C CA . LYS B 1 108 ? -4.016 41.969 15.117 1 96.81 108 LYS B CA 1
ATOM 2568 C C . LYS B 1 108 ? -4.816 42.938 14.273 1 96.81 108 LYS B C 1
ATOM 2570 O O . LYS B 1 108 ? -4.414 43.281 13.164 1 96.81 108 LYS B O 1
ATOM 2575 N N . PRO B 1 109 ? -5.984 43.406 14.812 1 92.88 109 PRO B N 1
ATOM 2576 C CA . PRO B 1 109 ? -6.691 44.469 14.109 1 92.88 109 PRO B CA 1
ATOM 2577 C C . PRO B 1 109 ? -5.887 45.75 14.039 1 92.88 109 PRO B C 1
ATOM 2579 O O . PRO B 1 109 ? -5.199 46.125 15 1 92.88 109 PRO B O 1
ATOM 2582 N N . THR B 1 110 ? -6.062 46.375 12.938 1 85 110 THR B N 1
ATOM 2583 C CA . THR B 1 110 ? -5.355 47.625 12.773 1 85 110 THR B CA 1
ATOM 2584 C C . THR B 1 110 ? -5.824 48.656 13.805 1 85 110 THR B C 1
ATOM 2586 O O . THR B 1 110 ? -7.023 48.812 14.023 1 85 110 THR B O 1
ATOM 2589 N N . GLY B 1 111 ? -4.887 49.281 14.508 1 84.75 111 GLY B N 1
ATOM 2590 C CA . GLY B 1 111 ? -5.18 50.406 15.375 1 84.75 111 GLY B CA 1
ATOM 2591 C C . GLY B 1 111 ? -5.738 50 16.719 1 84.75 111 GLY B C 1
ATOM 2592 O O . GLY B 1 111 ? -6.129 50.844 17.531 1 84.75 111 GLY B O 1
ATOM 2593 N N . ALA B 1 112 ? -5.836 48.75 16.984 1 85.25 112 ALA B N 1
ATOM 2594 C CA . ALA B 1 112 ? -6.426 48.281 18.25 1 85.25 112 ALA B CA 1
ATOM 2595 C C . ALA B 1 112 ? -5.367 47.656 19.141 1 85.25 112 ALA B C 1
ATOM 2597 O O . ALA B 1 112 ? -4.402 47.062 18.656 1 85.25 112 ALA B O 1
ATOM 2598 N N . ALA B 1 113 ? -5.527 47.875 20.406 1 87.94 113 ALA B N 1
ATOM 2599 C CA . ALA B 1 113 ? -4.684 47.188 21.375 1 87.94 113 ALA B CA 1
ATOM 2600 C C . ALA B 1 113 ? -5.215 45.781 21.672 1 87.94 113 ALA B C 1
ATOM 2602 O O . ALA B 1 113 ? -5.609 45.5 22.797 1 87.94 113 ALA B O 1
ATOM 2603 N N . GLU B 1 114 ? -5.215 45.031 20.641 1 92.69 114 GLU B N 1
ATOM 2604 C CA . GLU B 1 114 ? -5.719 43.656 20.688 1 92.69 114 GLU B CA 1
ATOM 2605 C C . GLU B 1 114 ? -4.699 42.656 20.125 1 92.69 114 GLU B C 1
ATOM 2607 O O . GLU B 1 114 ? -3.768 43.062 19.422 1 92.69 114 GLU B O 1
ATOM 2612 N N . GLY B 1 115 ? -4.828 41.5 20.453 1 96.19 115 GLY B N 1
ATOM 2613 C CA . GLY B 1 115 ? -3.893 40.469 20.016 1 96.19 115 GLY B CA 1
ATOM 2614 C C . GLY B 1 115 ? -4.375 39.688 18.797 1 96.19 115 GLY B C 1
ATOM 2615 O O . GLY B 1 115 ? -5.141 40.219 17.984 1 96.19 115 GLY B O 1
ATOM 2616 N N . SER B 1 116 ? -3.768 38.688 18.5 1 97.88 116 SER B N 1
ATOM 2617 C CA . SER B 1 116 ? -4.094 37.719 17.484 1 97.88 116 SER B CA 1
ATOM 2618 C C . SER B 1 116 ? -4.594 36.406 18.109 1 97.88 116 SER B C 1
ATOM 2620 O O . SER B 1 116 ? -3.822 35.656 18.719 1 97.88 116 SER B O 1
ATOM 2622 N N . GLU B 1 117 ? -5.902 36.156 18.062 1 98.19 117 GLU B N 1
ATOM 2623 C CA . GLU B 1 117 ? -6.566 35 18.625 1 98.19 117 GLU B CA 1
ATOM 2624 C C . GLU B 1 117 ? -7.559 34.406 17.625 1 98.19 117 GLU B C 1
ATOM 2626 O O . GLU B 1 117 ? -8.547 35.031 17.266 1 98.19 117 GLU B O 1
ATOM 2631 N N . ALA B 1 118 ? -7.246 33.156 17.203 1 98.75 118 ALA B N 1
ATOM 2632 C CA . ALA B 1 118 ? -8.086 32.594 16.156 1 98.75 118 ALA B CA 1
ATOM 2633 C C . ALA B 1 118 ? -7.996 31.078 16.141 1 98.75 118 ALA B C 1
ATOM 2635 O O . ALA B 1 118 ? -7.234 30.484 16.922 1 98.75 118 ALA B O 1
ATOM 2636 N N . ALA B 1 119 ? -8.883 30.453 15.359 1 98.88 119 ALA B N 1
ATOM 2637 C CA . ALA B 1 119 ? -8.875 29.031 15.055 1 98.88 119 ALA B CA 1
ATOM 2638 C C . ALA B 1 119 ? -9.023 28.781 13.555 1 98.88 119 ALA B C 1
ATOM 2640 O O . ALA B 1 119 ? -9.672 29.562 12.859 1 98.88 119 ALA B O 1
ATOM 2641 N N . VAL B 1 120 ? -8.398 27.797 13.117 1 98.94 120 VAL B N 1
ATOM 2642 C CA . VAL B 1 120 ? -8.594 27.312 11.758 1 98.94 120 VAL B CA 1
ATOM 2643 C C . VAL B 1 120 ? -8.883 25.812 11.781 1 98.94 120 VAL B C 1
ATOM 2645 O O . VAL B 1 120 ? -8.336 25.078 12.617 1 98.94 120 VAL B O 1
ATOM 2648 N N . VAL B 1 121 ? -9.789 25.375 10.891 1 98.94 121 VAL B N 1
ATOM 2649 C CA . VAL B 1 121 ? -10.172 23.969 10.812 1 98.94 121 VAL B CA 1
ATOM 2650 C C . VAL B 1 121 ? -9.828 23.422 9.43 1 98.94 121 VAL B C 1
ATOM 2652 O O . VAL B 1 121 ? -10.227 23.984 8.406 1 98.94 121 VAL B O 1
ATOM 2655 N N . TYR B 1 122 ? -9.016 22.438 9.406 1 98.94 122 TYR B N 1
ATOM 2656 C CA . TYR B 1 122 ? -8.766 21.656 8.188 1 98.94 122 TYR B CA 1
ATOM 2657 C C . TYR B 1 122 ? -9.477 20.312 8.242 1 98.94 122 TYR B C 1
ATOM 2659 O O . TYR B 1 122 ? -9.562 19.688 9.305 1 98.94 122 TYR B O 1
ATOM 2667 N N . ARG B 1 123 ? -10.023 19.891 7.094 1 98.81 123 ARG B N 1
ATOM 2668 C CA . ARG B 1 123 ? -10.711 18.609 6.988 1 98.81 123 ARG B CA 1
ATOM 2669 C C . ARG B 1 123 ? -9.82 17.562 6.316 1 98.81 123 ARG B C 1
ATOM 2671 O O . ARG B 1 123 ? -9.195 17.844 5.289 1 98.81 123 ARG B O 1
ATOM 2678 N N . GLY B 1 124 ? -9.641 16.422 6.934 1 98.5 124 GLY B N 1
ATOM 2679 C CA . GLY B 1 124 ? -8.961 15.242 6.441 1 98.5 124 GLY B CA 1
ATOM 2680 C C . GLY B 1 124 ? -9.664 13.945 6.812 1 98.5 124 GLY B C 1
ATOM 2681 O O . GLY B 1 124 ? -10.891 13.867 6.758 1 98.5 124 GLY B O 1
ATOM 2682 N N . LYS B 1 125 ? -8.867 12.914 7.012 1 97.44 125 LYS B N 1
ATOM 2683 C CA . LYS B 1 125 ? -9.414 11.617 7.395 1 97.44 125 LYS B CA 1
ATOM 2684 C C . LYS B 1 12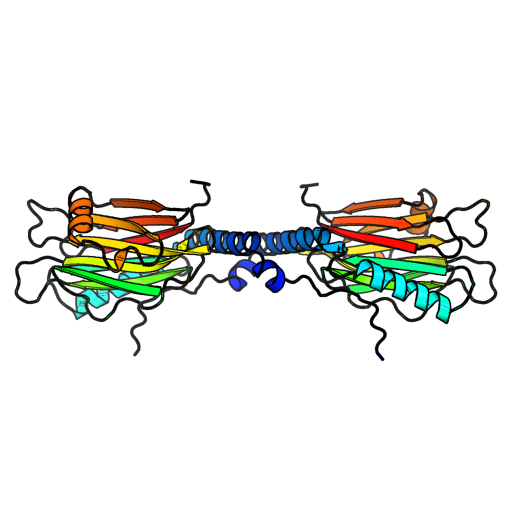5 ? -8.75 11.094 8.664 1 97.44 125 LYS B C 1
ATOM 2686 O O . LYS B 1 125 ? -7.578 11.375 8.914 1 97.44 125 LYS B O 1
ATOM 2691 N N . ASN B 1 126 ? -9.539 10.406 9.43 1 96.62 126 ASN B N 1
ATOM 2692 C CA . ASN B 1 126 ? -8.945 9.719 10.578 1 96.62 126 ASN B CA 1
ATOM 2693 C C . ASN B 1 126 ? -8.328 8.383 10.172 1 96.62 126 ASN B C 1
ATOM 2695 O O . ASN B 1 126 ? -8.25 8.062 8.984 1 96.62 126 ASN B O 1
ATOM 2699 N N . LYS B 1 127 ? -7.883 7.641 11.156 1 95.31 127 LYS B N 1
ATOM 2700 C CA . LYS B 1 127 ? -7.148 6.402 10.914 1 95.31 127 LYS B CA 1
ATOM 2701 C C . LYS B 1 127 ? -8.023 5.375 10.195 1 95.31 127 LYS B C 1
ATOM 2703 O O . LYS B 1 127 ? -7.512 4.512 9.477 1 95.31 127 LYS B O 1
ATOM 2708 N N . ASN B 1 128 ? -9.312 5.477 10.375 1 94.19 128 ASN B N 1
ATOM 2709 C CA . ASN B 1 128 ? -10.25 4.523 9.789 1 94.19 128 ASN B CA 1
ATOM 2710 C C . ASN B 1 128 ? -10.781 5.012 8.445 1 94.19 128 ASN B C 1
ATOM 2712 O O . ASN B 1 128 ? -11.688 4.402 7.875 1 94.19 128 ASN B O 1
ATOM 2716 N N . GLY B 1 129 ? -10.273 6.125 7.988 1 95.19 129 GLY B N 1
ATOM 2717 C CA . GLY B 1 129 ? -10.672 6.637 6.684 1 95.19 129 GLY B CA 1
ATOM 2718 C C . GLY B 1 129 ? -11.922 7.492 6.734 1 95.19 129 GLY B C 1
ATOM 2719 O O . GLY B 1 129 ? -12.484 7.844 5.695 1 95.19 129 GLY B O 1
ATOM 2720 N N . GLU B 1 130 ? -12.383 7.785 7.898 1 97.06 130 GLU B N 1
ATOM 2721 C CA . GLU B 1 130 ? -13.547 8.648 8.047 1 97.06 130 GLU B CA 1
ATOM 2722 C C . GLU B 1 130 ? -13.148 10.117 8.055 1 97.06 130 GLU B C 1
ATOM 2724 O O . GLU B 1 130 ? -12.07 10.477 8.531 1 97.06 130 GLU B O 1
ATOM 2729 N N . ASP B 1 131 ? -14.039 10.953 7.602 1 98.12 131 ASP B N 1
ATOM 2730 C CA . ASP B 1 131 ? -13.758 12.383 7.574 1 98.12 131 ASP B CA 1
ATOM 2731 C C . ASP B 1 131 ? -13.602 12.938 8.984 1 98.12 131 ASP B C 1
ATOM 2733 O O . ASP B 1 131 ? -14.391 12.617 9.883 1 98.12 131 ASP B O 1
ATOM 2737 N N . ALA B 1 132 ? -12.57 13.719 9.156 1 98.5 132 ALA B N 1
ATOM 2738 C CA . ALA B 1 132 ? -12.25 14.312 10.453 1 98.5 132 ALA B CA 1
ATOM 2739 C C . ALA B 1 132 ? -11.82 15.766 10.305 1 98.5 132 ALA B C 1
ATOM 2741 O O . ALA B 1 132 ? -11.18 16.141 9.312 1 98.5 132 ALA B O 1
ATOM 2742 N N . ASP B 1 133 ? -12.211 16.547 11.25 1 98.88 133 ASP B N 1
ATOM 2743 C CA . ASP B 1 133 ? -11.828 17.953 11.297 1 98.88 133 ASP B CA 1
ATOM 2744 C C . ASP B 1 133 ? -10.734 18.188 12.336 1 98.88 133 ASP B C 1
ATOM 2746 O O . ASP B 1 133 ? -10.859 17.766 13.484 1 98.88 133 ASP B O 1
ATOM 2750 N N . TRP B 1 134 ? -9.711 18.844 11.883 1 98.88 134 TRP B N 1
ATOM 2751 C CA . TRP B 1 134 ? -8.586 19.234 12.719 1 98.88 134 TRP B CA 1
ATOM 2752 C C . TRP B 1 134 ? -8.625 20.734 13.016 1 98.88 134 TRP B C 1
ATOM 2754 O O . TRP B 1 134 ? -8.383 21.547 12.125 1 98.88 134 TRP B O 1
ATOM 2764 N N . MET B 1 135 ? -8.906 21.062 14.281 1 98.94 135 MET B N 1
ATOM 2765 C CA . MET B 1 135 ? -8.969 22.469 14.672 1 98.94 135 MET B CA 1
ATOM 2766 C C . MET B 1 135 ? -7.668 22.891 15.344 1 98.94 135 MET B C 1
ATOM 2768 O O . MET B 1 135 ? -7.215 22.25 16.297 1 98.94 135 MET B O 1
ATOM 2772 N N . LEU B 1 136 ? -7.082 23.875 14.828 1 98.88 136 LEU B N 1
ATOM 2773 C CA . LEU B 1 136 ? -5.875 24.516 15.344 1 98.88 136 LEU B CA 1
ATOM 2774 C C . LEU B 1 136 ? -6.176 25.906 15.875 1 98.88 136 LEU B C 1
ATOM 2776 O O . LEU B 1 136 ? -6.84 26.703 15.211 1 98.88 136 LEU B O 1
ATOM 2780 N N . CYS B 1 137 ? -5.707 26.125 17.031 1 98.31 137 CYS B N 1
ATOM 2781 C CA . CYS B 1 137 ? -6.09 27.344 17.703 1 98.31 137 CYS B CA 1
ATOM 2782 C C . CYS B 1 137 ? -4.906 27.953 18.453 1 98.31 137 CYS B C 1
ATOM 2784 O O . CYS B 1 137 ? -4.09 27.234 19.016 1 98.31 137 CYS B O 1
ATOM 2786 N N . TRP B 1 138 ? -4.875 29.312 18.438 1 98.75 138 TRP B N 1
ATOM 2787 C CA . TRP B 1 138 ? -3.799 30.031 19.109 1 98.75 138 TRP B CA 1
ATOM 2788 C C . TRP B 1 138 ? -4.316 31.297 19.781 1 98.75 138 TRP B C 1
ATOM 2790 O O . TRP B 1 138 ? -5.371 31.812 19.406 1 98.75 138 TRP B O 1
ATOM 2800 N N . ASP B 1 139 ? -3.648 31.703 20.859 1 98.19 139 ASP B N 1
ATOM 2801 C CA . ASP B 1 139 ? -3.838 33 21.531 1 98.19 139 ASP B CA 1
ATOM 2802 C C . ASP B 1 139 ? -2.512 33.75 21.672 1 98.19 139 ASP B C 1
ATOM 2804 O O . ASP B 1 139 ? -1.608 33.281 22.375 1 98.19 139 ASP B O 1
ATOM 2808 N N . ASN B 1 140 ? -2.365 34.844 20.953 1 98.06 140 ASN B N 1
ATOM 2809 C CA . ASN B 1 140 ? -1.255 35.781 21.047 1 98.06 140 ASN B CA 1
ATOM 2810 C C . ASN B 1 140 ? -1.712 37.125 21.578 1 98.06 140 ASN B C 1
ATOM 2812 O O . ASN B 1 140 ? -2.078 38.031 20.812 1 98.06 140 ASN B O 1
ATOM 2816 N N . PRO B 1 141 ? -1.649 37.281 22.891 1 96.06 141 PRO B N 1
ATOM 2817 C CA . PRO B 1 141 ? -2.215 38.469 23.516 1 96.06 141 PRO B CA 1
ATOM 2818 C C . PRO B 1 141 ? -1.388 39.719 23.234 1 96.06 141 PRO B C 1
ATOM 2820 O O . PRO B 1 141 ? -0.174 39.625 23.031 1 96.06 141 PRO B O 1
ATOM 2823 N N . TRP B 1 142 ? -2.078 40.812 23.25 1 93.44 142 TRP B N 1
ATOM 2824 C CA . TRP B 1 142 ? -1.408 42.125 23.109 1 93.44 142 TRP B CA 1
ATOM 2825 C C . TRP B 1 142 ? -0.565 42.438 24.328 1 93.44 142 TRP B C 1
ATOM 2827 O O . TRP B 1 142 ? 0.595 42.844 24.219 1 93.44 142 TRP B O 1
ATOM 2837 N N . ASN B 1 143 ? -1.198 42.312 25.453 1 90.38 143 ASN B N 1
ATOM 2838 C CA . ASN B 1 143 ? -0.498 42.5 26.719 1 90.38 143 ASN B CA 1
ATOM 2839 C C . ASN B 1 143 ? 0.051 41.156 27.25 1 90.38 143 ASN B C 1
ATOM 2841 O O . ASN B 1 143 ? -0.693 40.375 27.812 1 90.38 143 ASN B O 1
ATOM 2845 N N . ARG B 1 144 ? 1.336 41 27.188 1 88.44 144 ARG B N 1
ATOM 2846 C CA . ARG B 1 144 ? 1.943 39.719 27.484 1 88.44 144 ARG B CA 1
ATOM 2847 C C . ARG B 1 144 ? 2.387 39.625 28.938 1 88.44 144 ARG B C 1
ATOM 2849 O O . ARG B 1 144 ? 2.879 38.594 29.391 1 88.44 144 ARG B O 1
ATOM 2856 N N . ILE B 1 145 ? 2.232 40.688 29.594 1 82.44 145 ILE B N 1
ATOM 2857 C CA . ILE B 1 145 ? 2.686 40.688 30.984 1 82.44 145 ILE B CA 1
ATOM 2858 C C . ILE B 1 145 ? 1.829 39.719 31.812 1 82.44 145 ILE B C 1
ATOM 2860 O O . ILE B 1 145 ? 2.338 38.75 32.375 1 82.44 145 ILE B O 1
ATOM 2864 N N . PRO B 1 146 ? 0.586 39.844 31.844 1 85 146 PRO B N 1
ATOM 2865 C CA . PRO B 1 146 ? -0.238 38.906 32.625 1 85 146 PRO B CA 1
ATOM 2866 C C . PRO B 1 146 ? -0.624 37.656 31.812 1 85 146 PRO B C 1
ATOM 2868 O O . PRO B 1 146 ? -1.097 36.688 32.375 1 85 146 PRO B O 1
ATOM 2871 N N . TYR B 1 147 ? -0.474 37.781 30.484 1 89.5 147 TYR B N 1
ATOM 2872 C CA . TYR B 1 147 ? -0.915 36.719 29.594 1 89.5 147 TYR B CA 1
ATOM 2873 C C . TYR B 1 147 ? 0.225 36.219 28.703 1 89.5 147 TYR B C 1
ATOM 2875 O O . TYR B 1 147 ? 1.019 37.031 28.219 1 89.5 147 TYR B O 1
ATOM 2883 N N . ASP B 1 148 ? 0.316 34.969 28.594 1 94.88 148 ASP B N 1
ATOM 2884 C CA . ASP B 1 148 ? 1.313 34.406 27.688 1 94.88 148 ASP B CA 1
ATOM 2885 C C . ASP B 1 148 ? 0.65 33.719 26.484 1 94.88 148 ASP B C 1
ATOM 2887 O O . ASP B 1 148 ? -0.569 33.562 26.469 1 94.88 148 ASP B O 1
ATOM 2891 N N . ASN B 1 149 ? 1.428 33.5 25.469 1 97.75 149 ASN B N 1
ATOM 2892 C CA . ASN B 1 149 ? 0.92 32.844 24.281 1 97.75 149 ASN B CA 1
ATOM 2893 C C . ASN B 1 149 ? 0.381 31.453 24.609 1 97.75 149 ASN B C 1
ATOM 2895 O O . ASN B 1 149 ? 0.89 30.781 25.516 1 97.75 149 ASN B O 1
ATOM 2899 N N . LYS B 1 150 ? -0.63 31.031 23.906 1 98.12 150 LYS B N 1
ATOM 2900 C CA . LYS B 1 150 ? -1.23 29.719 24.125 1 98.12 150 LYS B CA 1
ATOM 2901 C C . LYS B 1 150 ? -1.469 29.016 22.797 1 98.12 150 LYS B C 1
ATOM 2903 O O . LYS B 1 150 ? -1.732 29.656 21.781 1 98.12 150 LYS B O 1
ATOM 2908 N N . ALA B 1 151 ? -1.348 27.75 22.812 1 98.75 151 ALA B N 1
ATOM 2909 C CA . ALA B 1 151 ? -1.662 26.891 21.672 1 98.75 151 ALA B CA 1
ATOM 2910 C C . ALA B 1 151 ? -2.627 25.781 22.078 1 98.75 151 ALA B C 1
ATOM 2912 O O . ALA B 1 151 ? -2.506 25.219 23.172 1 98.75 151 ALA B O 1
ATOM 2913 N N . TYR B 1 152 ? -3.619 25.5 21.234 1 98.75 152 TYR B N 1
ATOM 2914 C CA . TYR B 1 152 ? -4.629 24.484 21.5 1 98.75 152 TYR B CA 1
ATOM 2915 C C . TYR B 1 152 ? -5.082 23.812 20.219 1 98.75 152 TYR B C 1
ATOM 2917 O O . TYR B 1 152 ? -5.008 24.422 19.141 1 98.75 152 TYR B O 1
ATOM 2925 N N . ALA B 1 153 ? -5.441 22.594 20.281 1 98.88 153 ALA B N 1
ATOM 2926 C CA . ALA B 1 153 ? -5.992 21.859 19.141 1 98.88 153 ALA B CA 1
ATOM 2927 C C . ALA B 1 153 ? -7.074 20.875 19.594 1 98.88 153 ALA B C 1
ATOM 2929 O O . ALA B 1 153 ? -7.074 20.422 20.734 1 98.88 153 ALA B O 1
ATOM 2930 N N . GLU B 1 154 ? -7.93 20.594 18.719 1 98.62 154 GLU B N 1
ATOM 2931 C CA . GLU B 1 154 ? -8.961 19.578 18.891 1 98.62 154 GLU B CA 1
ATOM 2932 C C . GLU B 1 154 ? -9.273 18.859 17.578 1 98.62 154 GLU B C 1
ATOM 2934 O O . GLU B 1 154 ? -9.227 19.469 16.516 1 98.62 154 GLU B O 1
ATOM 2939 N N . ILE B 1 155 ? -9.469 17.641 17.672 1 98.75 155 ILE B N 1
ATOM 2940 C CA . ILE B 1 155 ? -9.875 16.844 16.516 1 98.75 155 ILE B CA 1
ATOM 2941 C C . ILE B 1 155 ? -11.25 16.219 16.766 1 98.75 155 ILE B C 1
ATOM 2943 O O . ILE B 1 155 ? -11.523 15.75 17.875 1 98.75 155 ILE B O 1
ATOM 2947 N N . ASN B 1 156 ? -12.062 16.266 15.828 1 98.44 156 ASN B N 1
ATOM 2948 C CA . ASN B 1 156 ? -13.398 15.703 15.945 1 98.44 156 ASN B CA 1
ATOM 2949 C C . ASN B 1 156 ? -13.938 15.242 14.594 1 98.44 156 ASN B C 1
ATOM 2951 O O . ASN B 1 156 ? -13.266 15.383 13.578 1 98.44 156 ASN B O 1
ATOM 2955 N N . ARG B 1 157 ? -15.102 14.633 14.609 1 98.19 157 ARG B N 1
ATOM 2956 C CA . ARG B 1 157 ? -15.766 14.242 13.367 1 98.19 157 ARG B CA 1
ATOM 2957 C C . ARG B 1 157 ? -16.016 15.453 12.469 1 98.19 157 ARG B C 1
ATOM 2959 O O . ARG B 1 157 ? -16.219 16.562 12.961 1 98.19 157 ARG B O 1
ATOM 2966 N N . ALA B 1 158 ? -16 15.172 11.188 1 98.56 158 ALA B N 1
ATOM 2967 C CA . ALA B 1 158 ? -16.25 16.25 10.227 1 98.56 158 ALA B CA 1
ATOM 2968 C C . ALA B 1 158 ? -17.562 16.953 10.508 1 98.56 158 ALA B C 1
ATOM 2970 O O . ALA B 1 158 ? -18.594 16.297 10.742 1 98.56 158 ALA B O 1
ATOM 2971 N N . GLY B 1 159 ? -17.531 18.219 10.539 1 98.44 159 GLY B N 1
ATOM 2972 C CA . GLY B 1 159 ? -18.734 19.031 10.734 1 98.44 159 GLY B CA 1
ATOM 2973 C C . GLY B 1 159 ? -18.953 19.438 12.18 1 98.44 159 GLY B C 1
ATOM 2974 O O . GLY B 1 159 ? -19.828 20.25 12.469 1 98.44 159 GLY B O 1
ATOM 2975 N N . TYR B 1 160 ? -18.172 18.891 13.055 1 98.19 160 TYR B N 1
ATOM 2976 C CA . TYR B 1 160 ? -18.328 19.172 14.477 1 98.19 160 TYR B CA 1
ATOM 2977 C C . TYR B 1 160 ? -18.203 20.672 14.766 1 98.19 160 TYR B C 1
ATOM 2979 O O . TYR B 1 160 ? -18.984 21.219 15.539 1 98.19 160 TYR B O 1
ATOM 2987 N N . PHE B 1 161 ? -17.375 21.406 14.078 1 98.56 161 PHE B N 1
ATOM 2988 C CA . PHE B 1 161 ? -17.031 22.781 14.43 1 98.56 161 PHE B CA 1
ATOM 2989 C C . PHE B 1 161 ? -17.938 23.766 13.688 1 98.56 161 PHE B C 1
ATOM 2991 O O . PHE B 1 161 ? -17.812 24.984 13.875 1 98.56 161 PHE B O 1
ATOM 2998 N N . ASP B 1 162 ? -18.828 23.312 12.875 1 98 162 ASP B N 1
ATOM 2999 C CA . ASP B 1 162 ? -19.703 24.172 12.07 1 98 162 ASP B CA 1
ATOM 3000 C C . ASP B 1 162 ? -20.656 24.969 12.945 1 98 162 ASP B C 1
ATOM 3002 O O . ASP B 1 162 ? -21.062 26.078 12.578 1 98 162 ASP B O 1
ATOM 3006 N N . ASN B 1 163 ? -21 24.375 14.094 1 94.69 163 ASN B N 1
ATOM 3007 C CA . ASN B 1 163 ? -22.047 25 14.906 1 94.69 163 ASN B CA 1
ATOM 3008 C C . ASN B 1 163 ? -21.688 24.953 16.391 1 94.69 163 ASN B C 1
ATOM 3010 O O . ASN B 1 163 ? -22.578 24.828 17.234 1 94.69 163 ASN B O 1
ATOM 3014 N N . ILE B 1 164 ? -20.5 25.094 16.672 1 97.12 164 ILE B N 1
ATOM 3015 C CA . ILE B 1 164 ? -20.109 25 18.078 1 97.12 164 ILE B CA 1
ATOM 3016 C C . ILE B 1 164 ? -20.172 26.391 18.703 1 97.12 164 ILE B C 1
ATOM 3018 O O . ILE B 1 164 ? -20.25 27.406 17.984 1 97.12 164 ILE B O 1
ATOM 3022 N N . ASP B 1 165 ? -20.188 26.359 20.062 1 97.69 165 ASP B N 1
ATOM 3023 C CA . ASP B 1 165 ? -19.906 27.594 20.781 1 97.69 165 ASP B CA 1
ATOM 3024 C C . ASP B 1 165 ? -18.406 27.859 20.891 1 97.69 165 ASP B C 1
ATOM 3026 O O . ASP B 1 165 ? -17.719 27.25 21.703 1 97.69 165 ASP B O 1
ATOM 3030 N N . TRP B 1 166 ? -18 28.781 20.141 1 98.25 166 TRP B N 1
ATOM 3031 C CA . TRP B 1 166 ? -16.578 29.062 20.047 1 98.25 166 TRP B CA 1
ATOM 3032 C C . TRP B 1 166 ? -16.031 29.547 21.391 1 98.25 166 TRP B C 1
ATOM 3034 O O . TRP B 1 166 ? -14.82 29.5 21.641 1 98.25 166 TRP B O 1
ATOM 3044 N N . LYS B 1 167 ? -16.922 30.016 22.25 1 97.69 167 LYS B N 1
ATOM 3045 C CA . LYS B 1 167 ? -16.484 30.406 23.594 1 97.69 167 LYS B CA 1
ATOM 3046 C C . LYS B 1 167 ? -15.969 29.203 24.375 1 97.69 167 LYS B C 1
ATOM 3048 O O . LYS B 1 167 ? -15.031 29.328 25.172 1 97.69 167 LYS B O 1
ATOM 3053 N N . THR B 1 168 ? -16.547 28.078 24.094 1 97.25 168 THR B N 1
ATOM 3054 C CA . THR B 1 168 ? -16.094 26.875 24.766 1 97.25 168 THR B CA 1
ATOM 3055 C C . THR B 1 168 ? -14.656 26.531 24.375 1 97.25 168 THR B C 1
ATOM 3057 O O . THR B 1 168 ? -13.852 26.141 25.234 1 97.25 168 THR B O 1
ATOM 3060 N N . ILE B 1 169 ? -14.344 26.703 23.125 1 98.06 169 ILE B N 1
ATOM 3061 C CA . ILE B 1 169 ? -12.992 26.469 22.625 1 98.06 169 ILE B CA 1
ATOM 3062 C C . ILE B 1 169 ? -12.031 27.484 23.25 1 98.06 169 ILE B C 1
ATOM 3064 O O . ILE B 1 169 ? -10.945 27.125 23.703 1 98.06 169 ILE B O 1
ATOM 3068 N N . GLU B 1 170 ? -12.484 28.703 23.266 1 97.38 170 GLU B N 1
ATOM 3069 C CA . GLU B 1 170 ? -11.68 29.766 23.859 1 97.38 170 GLU B CA 1
ATOM 3070 C C . GLU B 1 170 ? -11.328 29.453 25.312 1 97.38 170 GLU B C 1
ATOM 3072 O O . GLU B 1 170 ? -10.18 29.609 25.719 1 97.38 170 GLU B O 1
ATOM 3077 N N . ASP B 1 171 ? -12.305 28.984 26.078 1 96.94 171 ASP B N 1
ATOM 3078 C CA . ASP B 1 171 ? -12.109 28.656 27.484 1 96.94 171 ASP B CA 1
ATOM 3079 C C . ASP B 1 171 ? -11.117 27.516 27.656 1 96.94 171 ASP B C 1
ATOM 3081 O O . ASP B 1 171 ? -10.281 27.531 28.562 1 96.94 171 ASP B O 1
ATOM 3085 N N . SER B 1 172 ? -11.25 26.562 26.812 1 96.69 172 SER B N 1
ATOM 3086 C CA . SER B 1 172 ? -10.328 25.422 26.859 1 96.69 172 SER B CA 1
ATOM 3087 C C . SER B 1 172 ? -8.898 25.875 26.594 1 96.69 172 SER B C 1
ATOM 3089 O O . SER B 1 172 ? -7.961 25.422 27.25 1 96.69 172 SER B O 1
ATOM 3091 N N . MET B 1 173 ? -8.695 26.719 25.609 1 96.81 173 MET B N 1
ATOM 3092 C CA . MET B 1 173 ? -7.375 27.234 25.266 1 96.81 173 MET B CA 1
ATOM 3093 C C . MET B 1 173 ? -6.809 28.078 26.422 1 96.81 173 MET B C 1
ATOM 3095 O O . MET B 1 173 ? -5.625 27.969 26.734 1 96.81 173 MET B O 1
ATOM 3099 N N . GLU B 1 174 ? -7.645 28.875 27.016 1 93.62 174 GLU B N 1
ATOM 3100 C CA . GLU B 1 174 ? -7.23 29.766 28.109 1 93.62 174 GLU B CA 1
ATOM 3101 C C . GLU B 1 174 ? -6.668 28.969 29.281 1 93.62 174 GLU B C 1
ATOM 3103 O O . GLU B 1 174 ? -5.773 29.438 29.984 1 93.62 174 GLU B O 1
ATOM 3108 N N . GLY B 1 175 ? -7.152 27.766 29.453 1 91.56 175 GLY B N 1
ATOM 3109 C CA . GLY B 1 175 ? -6.691 26.938 30.547 1 91.56 175 GLY B CA 1
ATOM 3110 C C . GLY B 1 175 ? -5.402 26.203 30.234 1 91.56 175 GLY B C 1
ATOM 3111 O O . GLY B 1 175 ? -4.824 25.547 31.109 1 91.56 175 GLY B O 1
ATOM 3112 N N . GLY B 1 176 ? -4.926 26.391 29.094 1 94.31 176 GLY B N 1
ATOM 3113 C CA . GLY B 1 176 ? -3.754 25.656 28.672 1 94.31 176 GLY B CA 1
ATOM 3114 C C . GLY B 1 176 ? -2.486 26.484 28.656 1 94.31 176 GLY B C 1
ATOM 3115 O O . GLY B 1 176 ? -2.363 27.438 29.422 1 94.31 176 GLY B O 1
ATOM 3116 N N . GLY B 1 177 ? -1.417 26 27.875 1 96.62 177 GLY B N 1
ATOM 3117 C CA . GLY B 1 177 ? -0.122 26.641 27.75 1 96.62 177 GLY B CA 1
ATOM 3118 C C . GLY B 1 177 ? 0.366 26.734 26.328 1 96.62 177 GLY B C 1
ATOM 3119 O O . GLY B 1 177 ? -0.438 26.828 25.391 1 96.62 177 GLY B O 1
ATOM 3120 N N . ARG B 1 178 ? 1.615 26.766 26.203 1 98 178 ARG B N 1
ATOM 3121 C CA . ARG B 1 178 ? 2.215 27.031 24.906 1 98 178 ARG B CA 1
ATOM 3122 C C . ARG B 1 178 ? 2.316 25.766 24.078 1 98 178 ARG B C 1
ATOM 3124 O O . ARG B 1 178 ? 2.738 25.797 22.922 1 98 178 ARG B O 1
ATOM 3131 N N . GLN B 1 179 ? 1.924 24.656 24.703 1 98.44 179 GLN B N 1
ATOM 3132 C CA . GLN B 1 179 ? 1.928 23.391 23.984 1 98.44 179 GLN B CA 1
ATOM 3133 C C . GLN B 1 179 ? 0.672 22.578 24.312 1 98.44 179 GLN B C 1
ATOM 3135 O O . GLN B 1 179 ? 0.141 22.656 25.422 1 98.44 179 GLN B O 1
ATOM 3140 N N . HIS B 1 180 ? 0.219 21.844 23.344 1 98.69 180 HIS B N 1
ATOM 3141 C CA . HIS B 1 180 ? -0.94 20.969 23.5 1 98.69 180 HIS B CA 1
ATOM 3142 C C . HIS B 1 180 ? -0.91 19.812 22.5 1 98.69 180 HIS B C 1
ATOM 3144 O O . HIS B 1 180 ? -0.439 19.984 21.375 1 98.69 180 HIS B O 1
ATOM 3150 N N . THR B 1 181 ? -1.354 18.641 22.922 1 98.62 181 THR B N 1
ATOM 3151 C CA . THR B 1 181 ? -1.532 17.5 22.031 1 98.62 181 THR B CA 1
ATOM 3152 C C . THR B 1 181 ? -2.977 17 22.078 1 98.62 181 THR B C 1
ATOM 3154 O O . THR B 1 181 ? -3.514 16.734 23.141 1 98.62 181 THR B O 1
ATOM 3157 N N . ALA B 1 182 ? -3.574 17.016 20.906 1 98.5 182 ALA B N 1
ATOM 3158 C CA . ALA B 1 182 ? -4.922 16.469 20.781 1 98.5 182 ALA B CA 1
ATOM 3159 C C . ALA B 1 182 ? -4.891 15.086 20.125 1 98.5 182 ALA B C 1
ATOM 3161 O O . ALA B 1 182 ? -4.133 14.859 19.172 1 98.5 182 ALA B O 1
ATOM 3162 N N . LYS B 1 183 ? -5.66 14.211 20.656 1 97.81 183 LYS B N 1
ATOM 3163 C CA . LYS B 1 183 ? -5.82 12.875 20.094 1 97.81 183 LYS B CA 1
ATOM 3164 C C . LYS B 1 183 ? -7.293 12.531 19.906 1 97.81 183 LYS B C 1
ATOM 3166 O O . LYS B 1 183 ? -8.125 12.836 20.766 1 97.81 183 LYS B O 1
ATOM 3171 N N . TRP B 1 184 ? -7.598 11.938 18.812 1 97.69 184 TRP B N 1
ATOM 3172 C CA . TRP B 1 184 ? -8.961 11.484 18.547 1 97.69 184 TRP B CA 1
ATOM 3173 C C . TRP B 1 184 ? -8.984 10.438 17.438 1 97.69 184 TRP B C 1
ATOM 3175 O O . TRP B 1 184 ? -8.5 10.695 16.328 1 97.69 184 TRP B O 1
ATOM 3185 N N . GLU B 1 185 ? -9.422 9.242 17.641 1 96.25 185 GLU B N 1
ATOM 3186 C CA . GLU B 1 185 ? -9.633 8.172 16.656 1 96.25 185 GLU B CA 1
ATOM 3187 C C . GLU B 1 185 ? -8.414 7.996 15.766 1 96.25 185 GLU B C 1
ATOM 3189 O O . GLU B 1 185 ? -8.531 8.008 14.539 1 96.25 185 GLU B O 1
ATOM 3194 N N . GLY B 1 186 ? -7.254 7.93 16.375 1 96.81 186 GLY B N 1
ATOM 3195 C CA . GLY B 1 186 ? -6.016 7.625 15.68 1 96.81 186 GLY B CA 1
ATOM 3196 C C . GLY B 1 186 ? -5.344 8.852 15.102 1 96.81 186 GLY B C 1
ATOM 3197 O O . GLY B 1 186 ? -4.301 8.75 14.453 1 96.81 186 GLY B O 1
ATOM 3198 N N . CYS B 1 187 ? -5.957 9.977 15.273 1 98.19 187 CYS B N 1
ATOM 3199 C CA . CYS B 1 187 ? -5.395 11.242 14.82 1 98.19 187 CYS B CA 1
ATOM 3200 C C . CYS B 1 187 ? -4.637 11.93 15.953 1 98.19 187 CYS B C 1
ATOM 3202 O O . CYS B 1 187 ? -5.043 11.852 17.109 1 98.19 187 CYS B O 1
ATOM 3204 N N . VAL B 1 188 ? -3.547 12.594 15.609 1 98.69 188 VAL B N 1
ATOM 3205 C CA . VAL B 1 188 ? -2.76 13.336 16.578 1 98.69 188 VAL B CA 1
ATOM 3206 C C . VAL B 1 188 ? -2.426 14.719 16.031 1 98.69 188 VAL B C 1
ATOM 3208 O O . VAL B 1 188 ? -1.947 14.844 14.898 1 98.69 188 VAL B O 1
ATOM 3211 N N . ALA B 1 189 ? -2.734 15.727 16.781 1 98.81 189 ALA B N 1
ATOM 3212 C CA . ALA B 1 189 ? -2.299 17.094 16.5 1 98.81 189 ALA B CA 1
ATOM 3213 C C . ALA B 1 189 ? -1.407 17.625 17.625 1 98.81 189 ALA B C 1
ATOM 3215 O O . ALA B 1 189 ? -1.843 17.75 18.766 1 98.81 189 ALA B O 1
ATOM 3216 N N . GLU B 1 190 ? -0.188 17.891 17.281 1 98.81 190 GLU B N 1
ATOM 3217 C CA . GLU B 1 190 ? 0.731 18.562 18.203 1 98.81 190 GLU B CA 1
ATOM 3218 C C . GLU B 1 190 ? 0.909 20.031 17.844 1 98.81 190 GLU B C 1
ATOM 3220 O O . GLU B 1 190 ? 1.334 20.359 16.734 1 98.81 190 GLU B O 1
ATOM 3225 N N . VAL B 1 191 ? 0.581 20.891 18.812 1 98.88 191 VAL B N 1
ATOM 3226 C CA . VAL B 1 191 ? 0.692 22.328 18.547 1 98.88 191 VAL B CA 1
ATOM 3227 C C . VAL B 1 191 ? 1.567 22.984 19.609 1 98.88 191 VAL B C 1
ATOM 3229 O O . VAL B 1 191 ? 1.605 22.531 20.766 1 98.88 191 VAL B O 1
ATOM 3232 N N . GLN B 1 192 ? 2.273 23.984 19.156 1 98.88 192 GLN B N 1
ATOM 3233 C CA . GLN B 1 192 ? 3.1 24.766 20.062 1 98.88 192 GLN B CA 1
ATOM 3234 C C . GLN B 1 192 ? 3.279 26.188 19.562 1 98.88 192 GLN B C 1
ATOM 3236 O O . GLN B 1 192 ? 3.203 26.438 18.344 1 98.88 192 GLN B O 1
ATOM 3241 N N . THR B 1 193 ? 3.436 27.078 20.438 1 98.62 193 THR B N 1
ATOM 3242 C CA . THR B 1 193 ? 3.73 28.469 20.094 1 98.62 193 THR B CA 1
ATOM 3243 C C . THR B 1 193 ? 4.867 29.016 20.953 1 98.62 193 THR B C 1
ATOM 3245 O O . THR B 1 193 ? 5.023 28.609 22.109 1 98.62 193 THR B O 1
ATOM 3248 N N . GLU B 1 194 ? 5.695 29.828 20.344 1 97.38 194 GLU B N 1
ATOM 3249 C CA . GLU B 1 194 ? 6.73 30.531 21.078 1 97.38 194 GLU B CA 1
ATOM 3250 C C . GLU B 1 194 ? 6.121 31.594 22 1 97.38 194 GLU B C 1
ATOM 3252 O O . GLU B 1 194 ? 4.902 31.797 22 1 97.38 194 GLU B O 1
ATOM 3257 N N . SER B 1 195 ? 6.977 32.156 22.891 1 96.25 195 SER B N 1
ATOM 3258 C CA . SER B 1 195 ? 6.586 33.281 23.734 1 96.25 195 SER B CA 1
ATOM 3259 C C . SER B 1 195 ? 7.141 34.594 23.203 1 96.25 195 SER B C 1
ATOM 3261 O O . SER B 1 195 ? 8.312 34.938 23.422 1 96.25 195 SER B O 1
ATOM 3263 N N . ASP B 1 196 ? 6.312 35.312 22.406 1 95.88 196 ASP B N 1
ATOM 3264 C CA . ASP B 1 196 ? 6.73 36.531 21.734 1 95.88 196 ASP B CA 1
ATOM 3265 C C . ASP B 1 196 ? 5.523 37.312 21.219 1 95.88 196 ASP B C 1
ATOM 3267 O O . ASP B 1 196 ? 4.391 36.844 21.297 1 95.88 196 ASP B O 1
ATOM 3271 N N . THR B 1 197 ? 5.766 38.531 20.766 1 96.12 197 THR B N 1
ATOM 3272 C CA . THR B 1 197 ? 4.699 39.344 20.172 1 96.12 197 THR B CA 1
ATOM 3273 C C . THR B 1 197 ? 4.402 38.875 18.75 1 96.12 197 THR B C 1
ATOM 3275 O O . THR B 1 197 ? 3.336 39.188 18.203 1 96.12 197 THR B O 1
ATOM 3278 N N . SER B 1 198 ? 5.395 38.281 18.172 1 97.69 198 SER B N 1
ATOM 3279 C CA . SER B 1 198 ? 5.234 37.688 16.844 1 97.69 198 SER B CA 1
ATOM 3280 C C . SER B 1 198 ? 5.797 36.281 16.797 1 97.69 198 SER B C 1
ATOM 3282 O O . SER B 1 198 ? 6.73 36 16.031 1 97.69 198 SER B O 1
ATOM 3284 N N . PRO B 1 199 ? 5.172 35.344 17.484 1 98.38 199 PRO B N 1
ATOM 3285 C CA . PRO B 1 199 ? 5.688 33.969 17.641 1 98.38 199 PRO B CA 1
ATOM 3286 C C . PRO B 1 199 ? 5.375 33.094 16.422 1 98.38 199 PRO B C 1
ATOM 3288 O O . PRO B 1 199 ? 4.395 33.344 15.719 1 98.38 199 PRO B O 1
ATOM 3291 N N . ILE B 1 200 ? 6.227 32.125 16.312 1 98.75 200 ILE B N 1
ATOM 3292 C CA . ILE B 1 200 ? 5.844 31 15.453 1 98.75 200 ILE B CA 1
ATOM 3293 C C . ILE B 1 200 ? 4.848 30.109 16.188 1 98.75 200 ILE B C 1
ATOM 3295 O O . ILE B 1 200 ? 5.062 29.766 17.359 1 98.75 200 ILE B O 1
ATOM 3299 N N . TYR B 1 201 ? 3.715 29.844 15.602 1 98.88 201 TYR B N 1
ATOM 3300 C CA . TYR B 1 201 ? 2.785 28.781 15.969 1 98.88 201 TYR B CA 1
ATOM 3301 C C . TYR B 1 201 ? 2.941 27.578 15.047 1 98.88 201 TYR B C 1
ATOM 3303 O O . TYR B 1 201 ? 2.803 27.703 13.828 1 98.88 201 TYR B O 1
ATOM 3311 N N . GLU B 1 202 ? 3.248 26.438 15.641 1 98.94 202 GLU B N 1
ATOM 3312 C CA . GLU B 1 202 ? 3.508 25.234 14.859 1 98.94 202 GLU B CA 1
ATOM 3313 C C . GLU B 1 202 ? 2.477 24.156 15.156 1 98.94 202 GLU B C 1
ATOM 3315 O O . GLU B 1 202 ? 2.16 23.891 16.328 1 98.94 202 GLU B O 1
ATOM 3320 N N . ALA B 1 203 ? 1.985 23.609 14.086 1 98.94 203 ALA B N 1
ATOM 3321 C CA . ALA B 1 203 ? 1.101 22.453 14.203 1 98.94 203 ALA B CA 1
ATOM 3322 C C . ALA B 1 203 ? 1.609 21.281 13.367 1 98.94 203 ALA B C 1
ATOM 3324 O O . ALA B 1 203 ? 1.943 21.453 12.195 1 98.94 203 ALA B O 1
ATOM 3325 N N . LYS B 1 204 ? 1.715 20.109 13.945 1 98.88 204 LYS B N 1
ATOM 3326 C CA . LYS B 1 204 ? 2.018 18.859 13.266 1 98.88 204 LYS B CA 1
ATOM 3327 C C . LYS B 1 204 ? 0.856 17.875 13.391 1 98.88 204 LYS B C 1
ATOM 3329 O O . LYS B 1 204 ? 0.458 17.516 14.492 1 98.88 204 LYS B O 1
ATOM 3334 N N . LEU B 1 205 ? 0.338 17.531 12.25 1 98.88 205 LEU B N 1
ATOM 3335 C CA . LEU B 1 205 ? -0.807 16.641 12.203 1 98.88 205 LEU B CA 1
ATOM 3336 C C . LEU B 1 205 ? -0.407 15.281 11.617 1 98.88 205 LEU B C 1
ATOM 3338 O O . LEU B 1 205 ? 0.221 15.219 10.562 1 98.88 205 LEU B O 1
ATOM 3342 N N . TYR B 1 206 ? -0.712 14.211 12.289 1 98.69 206 TYR B N 1
ATOM 3343 C CA . TYR B 1 206 ? -0.327 12.898 11.781 1 98.69 206 TYR B CA 1
ATOM 3344 C C . TYR B 1 206 ? -1.201 11.805 12.383 1 98.69 206 TYR B C 1
ATOM 3346 O O . TYR B 1 206 ? -2.086 12.086 13.195 1 98.69 206 TYR B O 1
ATOM 3354 N N . LEU B 1 207 ? -1.076 10.586 11.891 1 98.06 207 LEU B N 1
ATOM 3355 C CA . LEU B 1 207 ? -1.811 9.445 12.422 1 98.06 207 LEU B CA 1
ATOM 3356 C C . LEU B 1 207 ? -0.961 8.68 13.43 1 98.06 207 LEU B C 1
ATOM 3358 O O . LEU B 1 207 ? 0.247 8.523 13.242 1 98.06 207 LEU B O 1
ATOM 3362 N N . SER B 1 208 ? -1.656 8.219 14.438 1 95 208 SER B N 1
ATOM 3363 C CA . SER B 1 208 ? -0.97 7.438 15.461 1 95 208 SER B CA 1
ATOM 3364 C C . SER B 1 208 ? -0.742 6 15.008 1 95 208 SER B C 1
ATOM 3366 O O . SER B 1 208 ? -1.641 5.375 14.438 1 95 208 SER B O 1
ATOM 3368 N N . THR B 1 209 ? 0.479 5.488 15.203 1 85 209 THR B N 1
ATOM 3369 C CA . THR B 1 209 ? 0.752 4.086 14.914 1 85 209 THR B CA 1
ATOM 3370 C C . THR B 1 209 ? 0.259 3.191 16.047 1 85 209 THR B C 1
ATOM 3372 O O . THR B 1 209 ? 0.222 1.967 15.906 1 85 209 THR B O 1
ATOM 3375 N N . GLN B 1 210 ? 0.017 3.832 17.188 1 73.94 210 GLN B N 1
ATOM 3376 C CA . GLN B 1 210 ? -0.444 3.08 18.359 1 73.94 210 GLN B CA 1
ATOM 3377 C C . GLN B 1 210 ? -1.969 3.025 18.406 1 73.94 210 GLN B C 1
ATOM 3379 O O . GLN B 1 210 ? -2.643 3.939 17.922 1 73.94 210 GLN B O 1
ATOM 3384 N N . ASP B 1 211 ? -2.615 1.799 18.516 1 56.38 211 ASP B N 1
ATOM 3385 C CA . ASP B 1 211 ? -4.055 1.632 18.688 1 56.38 211 ASP B CA 1
ATOM 3386 C C . ASP B 1 211 ? -4.574 2.508 19.828 1 56.38 211 ASP B C 1
ATOM 3388 O O . ASP B 1 211 ? -4.141 2.367 20.969 1 56.38 211 ASP B O 1
ATOM 3392 N N . THR B 1 212 ? -4.598 3.777 19.828 1 44.53 212 THR B N 1
ATOM 3393 C CA . THR B 1 212 ? -5.176 4.457 20.984 1 44.53 212 THR B CA 1
ATOM 3394 C C . THR B 1 212 ? -6.66 4.734 20.766 1 44.53 212 THR B C 1
ATOM 3396 O O . THR B 1 212 ? -7.086 4.977 19.625 1 44.53 212 THR B O 1
#

Nearest PDB structures (foldseek):
  5h0q-assembly1_A  TM=8.234E-01  e=5.052E-19  Grifola frondosa
  1tzq-assembly1_A  TM=7.956E-01  e=8.107E-11  Actinia equina
  1iaz-assembly1_B  TM=8.068E-01  e=1.149E-10  Actinia equina
  4tsp-assembly2_B  TM=7.809E-01  e=7.217E-11  Actinia fragacea
  7pud-assembly1_A  TM=8.083E-01  e=3.468E-10  Physcomitrium patens

Foldseek 3Di:
DPPCPDDDDDDDPVNLCVPLVSVLVQLQVQLVVLVVCLCPPNQVVVQVVVLVVLDVVVDDFQKEKEKEAASASAKWAWDDKFWPFFAWDPDWDGIDGHNHMTITMTGGDPPDLFHGWMKTWIWDAASSRAIKIKIWIKDQGSDPPVPWIWTDIEMDHPPPVVDDDVVVVVVVRRPGHQWDWYDDRQKIKTWGWDTDSYIYIYIYIYGHPDPD/DPPCPDDDDDDDPVNLCVPLVSVLVQLQVQLVVLVVCLCPPNQVVVQVVVLVVLDVVVDDFQKEKEKEAASASAKKAWDDKFWPFFAWDPDWDGIDGHNHMTITMTGGDPPDLFHGWMKTWIWDAASSRAIKIKIWTKDQGSDPPVPWIWTDIEMDHPPPVVDDDVVVVVVVRRPGHQWDWYDDRQKIKTWGWDTDSYIYIYIYIYGHPDRD

Radius of gyration: 31.42 Å; Cα contacts (8 Å, |Δi|>4): 1114; chains: 2; bounding box: 44×100×65 Å

Organism: Hibiscus trionum (NCBI:txid183268)

pLDDT: mean 95.62, std 8.36, range [33.56, 98.94]

Sequence (424 aa):
MADQSVFGEPITQEVLMTIPEYANKVRMDRSVVSTQWIDKDGKEDDVTEYVRSLKEEWGTGVSTLCRVYNGTGERLTFHLSHDWLGHIYKTYPPVIENGQWGGFLHVKPTGAAEGSEAAVVYRGKNKNGEDADWMLCWDNPWNRIPYDNKAYAEINRAGYFDNIDWKTIEDSMEGGGRQHTAKWEGCVAEVQTESDTSPIYEAKLYLSTQDTMADQSVFGEPITQEVLMTIPEYANKVRMDRSVVSTQWIDKDGKEDDVTEYVRSLKEEWGTGVSTLCRVYNGTGERLTFHLSHDWLGHIYKTYPPVIENGQWGGFLHVKPTGAAEGSEAAVVYRGKNKNGEDADWMLCWDNPWNRIPYDNKAYAEINRAGYFDNIDWKTIEDSMEGGGRQHTAKWEGCVAEVQTESDTSPIYEAKLYLSTQDT

Solvent-accessible surface area (backbone atoms only — not comparable to full-atom values): 20923 Å² total; per-residue (Å²): 121,87,76,77,31,57,25,55,68,64,48,47,69,74,58,45,51,72,37,66,73,52,36,32,49,52,28,50,50,35,10,52,51,19,57,73,40,60,55,53,96,49,19,51,57,50,34,52,52,48,23,50,49,50,40,65,70,74,52,88,65,40,24,38,31,32,38,37,34,26,13,44,32,43,54,30,31,58,68,51,72,46,66,82,33,38,45,70,52,88,58,72,47,58,62,32,41,14,32,13,32,26,24,29,38,34,26,28,46,84,96,49,96,41,16,20,22,38,36,39,29,32,36,34,53,32,53,83,64,44,59,22,27,41,34,42,34,43,36,37,50,58,63,52,83,93,35,70,35,24,15,30,50,46,53,45,54,56,68,59,77,77,76,57,62,63,65,59,55,52,53,56,36,69,73,53,36,33,53,33,74,23,73,43,70,25,28,36,37,41,30,31,35,45,86,57,61,65,20,52,33,41,35,43,31,28,53,52,92,57,93,100,121,88,77,77,32,56,25,55,70,66,49,46,69,74,57,45,52,72,37,64,72,52,36,32,49,54,26,49,50,34,10,53,51,19,58,73,40,59,55,51,96,48,20,49,57,50,34,51,49,47,23,51,50,49,39,65,70,74,51,86,64,42,26,38,30,32,38,37,35,27,13,43,34,44,55,31,32,59,67,52,70,46,65,83,33,38,47,70,53,87,57,73,47,57,60,32,41,14,34,12,30,27,25,32,37,34,26,29,43,87,96,49,95,44,18,21,24,39,36,41,29,32,36,36,52,32,52,82,62,43,59,21,26,41,33,43,32,42,36,36,52,59,63,54,82,93,35,70,37,23,16,30,51,46,53,44,54,57,70,60,77,78,76,56,64,63,64,59,54,51,54,56,34,68,73,53,36,34,52,33,76,23,71,42,69,24,29,35,36,42,29,32,34,45,88,57,59,65,20,53,32,41,36,44,32,29,54,51,90,57,94,101